Protein AF-A0A1S9DA01-F1 (afdb_monomer_lite)

Foldseek 3Di:
DVVVVVVVPDPPVCVCPVVVDDDPVSVVVVVVVVVVVVVVVVVVVVVPDDPDDDLVVVCVVDPDNVVSVVVVVVSVVDDDDDDDCPVVVVVVVVVVVVVVVVVVVVVVVVVVVVVVVVVVVVCVVPDDDPVPDDPVNVCVVPVVVVVVVVVCVVVVNPDDPPPCVVPVPPDDPPPPPVPPPPDDDPDDPDDPLLPDDLVVLLQVCLVVVDPVQLVVDVSSVVSCPDLVNLLLLQCLQFKDDAPVCVPPQDDCVNHNPPRDSVVDDLVRSLVSVQSSLQDPPNFLVSLLVSLVVQLLSVCVRVCVQKDFDPVVVVCSVVVVVVLVDCPPFDLCQPQHGDPAPDWTWIAGNPPRFIWIWGHGNLFSWIDIGHPPDPPDCHPITTPRARDLLRAHARHVVLQDDPDDPRSLSVCSNCFSGHADAADPVLVSLVVSLLVCLVVVPVVSNVSQQSGWGDYNPDSTTDRRQDAPVSLVSNLVPQPAQPRVSLVCCVVPPVVSDDPVPVVSVVSSCVSPVVVPVPDDDDDDDDDDDDDDDDDDDDDDDDDDDDDDDDDDDDDDDDDDDDDDDDDDDDDPDPPVPPVVPPPPPPDD

Radius of gyration: 36.21 Å; chains: 1; bounding box: 110×92×103 Å

Structure (mmCIF, N/CA/C/O backbone):
data_AF-A0A1S9DA01-F1
#
_entry.id   AF-A0A1S9DA01-F1
#
loop_
_atom_site.group_PDB
_atom_site.id
_atom_site.type_symbol
_atom_site.label_atom_id
_atom_site.label_alt_id
_atom_site.label_comp_id
_atom_site.label_asym_id
_atom_site.label_entity_id
_atom_site.label_seq_id
_atom_site.pdbx_PDB_ins_code
_atom_site.Cartn_x
_atom_site.Cartn_y
_atom_site.Cartn_z
_atom_site.occupancy
_atom_site.B_iso_or_equiv
_atom_site.auth_seq_id
_atom_site.auth_comp_id
_atom_site.auth_asym_id
_atom_site.auth_atom_id
_atom_site.pdbx_PDB_model_num
ATOM 1 N N . MET A 1 1 ? 47.750 6.133 22.578 1.00 32.69 1 MET A N 1
ATOM 2 C CA . MET A 1 1 ? 47.913 4.694 22.906 1.00 32.69 1 MET A CA 1
ATOM 3 C C . MET A 1 1 ? 46.717 4.125 23.681 1.00 32.69 1 MET A C 1
ATOM 5 O O . MET A 1 1 ? 46.278 3.046 23.318 1.00 32.69 1 MET A O 1
ATOM 9 N N . ALA A 1 2 ? 46.125 4.843 24.650 1.00 27.11 2 ALA A N 1
ATOM 10 C CA . ALA A 1 2 ? 44.978 4.356 25.440 1.00 27.11 2 ALA A CA 1
ATOM 11 C C . ALA A 1 2 ? 43.650 4.166 24.659 1.00 27.11 2 ALA A C 1
ATOM 13 O O . ALA A 1 2 ? 42.929 3.212 24.912 1.00 27.11 2 ALA A O 1
ATOM 14 N N . ALA A 1 3 ? 43.342 4.992 23.650 1.00 41.78 3 ALA A N 1
ATOM 15 C CA . ALA A 1 3 ? 42.126 4.812 22.835 1.00 41.78 3 ALA A CA 1
ATOM 16 C C . ALA A 1 3 ? 42.209 3.626 21.844 1.00 41.78 3 ALA A C 1
ATOM 18 O O . ALA A 1 3 ? 41.193 3.046 21.471 1.00 41.78 3 ALA A O 1
ATOM 19 N N . ARG A 1 4 ? 43.424 3.214 21.441 1.00 43.28 4 ARG A N 1
ATOM 20 C CA . ARG A 1 4 ? 43.628 2.053 20.549 1.00 43.28 4 ARG A CA 1
ATOM 21 C C . ARG A 1 4 ? 43.379 0.716 21.260 1.00 43.28 4 ARG A C 1
ATOM 23 O O . ARG A 1 4 ? 43.051 -0.260 20.593 1.00 43.28 4 ARG A O 1
ATOM 30 N N . SER A 1 5 ? 43.508 0.655 22.587 1.00 40.78 5 SER A N 1
ATOM 31 C CA . SER A 1 5 ? 43.351 -0.586 23.358 1.00 40.78 5 SER A CA 1
ATOM 32 C C . SER A 1 5 ? 41.900 -0.903 23.743 1.00 40.78 5 SER A C 1
ATOM 34 O O . SER A 1 5 ? 41.588 -2.072 23.954 1.00 40.78 5 SER A O 1
ATOM 36 N N . ALA A 1 6 ? 40.997 0.085 23.779 1.00 46.72 6 ALA A N 1
ATOM 37 C CA . ALA A 1 6 ? 39.574 -0.139 24.065 1.00 46.72 6 ALA A CA 1
ATOM 38 C C . ALA A 1 6 ? 38.842 -0.837 22.901 1.00 46.72 6 ALA A C 1
ATOM 40 O O . ALA A 1 6 ? 38.097 -1.788 23.120 1.00 46.72 6 ALA A O 1
ATOM 41 N N . ALA A 1 7 ? 39.134 -0.453 21.652 1.00 50.28 7 ALA A N 1
ATOM 42 C CA . ALA A 1 7 ? 38.560 -1.089 20.461 1.00 50.28 7 ALA A CA 1
ATOM 43 C C . ALA A 1 7 ? 39.002 -2.558 20.274 1.00 50.28 7 ALA A C 1
ATOM 45 O O . ALA A 1 7 ? 38.276 -3.348 19.679 1.00 50.28 7 ALA A O 1
ATOM 46 N N . LEU A 1 8 ? 40.169 -2.940 20.812 1.00 54.69 8 LEU A N 1
ATOM 47 C CA . LEU A 1 8 ? 40.660 -4.326 20.828 1.00 54.69 8 LEU A CA 1
ATOM 48 C C . LEU A 1 8 ? 40.019 -5.192 21.930 1.00 54.69 8 LEU A C 1
ATOM 50 O O . LEU A 1 8 ? 40.196 -6.406 21.914 1.00 54.69 8 LEU A O 1
ATOM 54 N N . LYS A 1 9 ? 39.282 -4.591 22.875 1.00 57.34 9 LYS A N 1
ATOM 55 C CA . LYS A 1 9 ? 38.649 -5.282 24.013 1.00 57.34 9 LYS A CA 1
ATOM 56 C C . LYS A 1 9 ? 37.153 -5.564 23.838 1.00 57.34 9 LYS A C 1
ATOM 58 O O . LYS A 1 9 ? 36.577 -6.233 24.692 1.00 57.34 9 LYS A O 1
ATOM 63 N N . ILE A 1 10 ? 36.511 -5.071 22.776 1.00 67.06 10 ILE A N 1
ATOM 64 C CA . ILE A 1 10 ? 35.077 -5.302 22.552 1.00 67.06 10 ILE A CA 1
ATOM 65 C C . ILE A 1 10 ? 34.872 -6.697 21.954 1.00 67.06 10 ILE A C 1
ATOM 67 O O . ILE A 1 10 ? 35.176 -6.947 20.787 1.00 67.06 10 ILE A O 1
ATOM 71 N N . ASP A 1 11 ? 34.323 -7.604 22.761 1.00 71.38 11 ASP A N 1
ATOM 72 C CA . ASP A 1 11 ? 33.883 -8.926 22.321 1.00 71.38 11 ASP A CA 1
ATOM 73 C C . ASP A 1 11 ? 32.504 -8.819 21.647 1.00 71.38 11 ASP A C 1
ATOM 75 O O . ASP A 1 11 ? 31.449 -8.889 22.280 1.00 71.38 11 ASP A O 1
ATOM 79 N N . TRP A 1 12 ? 32.522 -8.621 20.328 1.00 72.56 12 TRP A N 1
ATOM 80 C CA . TRP A 1 12 ? 31.323 -8.477 19.497 1.00 72.56 12 TRP A CA 1
ATOM 81 C C . TRP A 1 12 ? 30.380 -9.687 19.552 1.00 72.56 12 TRP A C 1
ATOM 83 O O . TRP A 1 12 ? 29.177 -9.540 19.318 1.00 72.56 12 TRP A O 1
ATOM 93 N N . VAL A 1 13 ? 30.905 -10.878 19.859 1.00 73.12 13 VAL A N 1
ATOM 94 C CA . VAL A 1 13 ? 30.104 -12.103 19.975 1.00 73.12 13 VAL A CA 1
ATOM 95 C C . VAL A 1 13 ? 29.307 -12.074 21.275 1.00 73.12 13 VAL A C 1
ATOM 97 O O . VAL A 1 13 ? 28.103 -12.341 21.263 1.00 73.12 13 VAL A O 1
ATOM 100 N N . LYS A 1 14 ? 29.935 -11.655 22.381 1.00 71.06 14 LYS A N 1
ATOM 101 C CA . LYS A 1 14 ? 29.235 -11.450 23.657 1.00 71.06 14 LYS A CA 1
ATOM 102 C C . LYS A 1 14 ? 28.181 -10.357 23.567 1.00 71.06 14 LYS A C 1
ATOM 104 O O . LYS A 1 14 ? 27.063 -10.600 23.987 1.00 71.06 14 LYS A O 1
ATOM 109 N N . VAL A 1 15 ? 28.486 -9.211 22.955 1.00 72.88 15 VAL A N 1
ATOM 110 C CA . VAL A 1 15 ? 27.523 -8.098 22.802 1.00 72.88 15 VAL A CA 1
ATOM 111 C C . VAL A 1 15 ? 26.265 -8.531 22.039 1.00 72.88 15 VAL A C 1
ATOM 113 O O . VAL A 1 15 ? 25.155 -8.168 22.411 1.00 72.88 15 VAL A O 1
ATOM 116 N N . THR A 1 16 ? 26.419 -9.335 20.986 1.00 69.69 16 THR A N 1
ATOM 117 C CA . THR A 1 16 ? 25.277 -9.772 20.166 1.00 69.69 16 THR A CA 1
ATOM 118 C C . THR A 1 16 ? 24.432 -10.838 20.873 1.00 69.69 16 THR A C 1
ATOM 120 O O . THR A 1 16 ? 23.208 -10.827 20.762 1.00 69.69 16 THR A O 1
ATOM 123 N N . SER A 1 17 ? 25.074 -11.750 21.609 1.00 73.38 17 SER A N 1
ATOM 124 C CA . SER A 1 17 ? 24.401 -12.869 22.284 1.00 73.38 17 SER A CA 1
ATOM 125 C C . SER A 1 17 ? 23.783 -12.495 23.635 1.00 73.38 17 SER A C 1
ATOM 127 O O . SER A 1 17 ? 22.695 -12.976 23.940 1.00 73.38 17 SER A O 1
ATOM 129 N N . SER A 1 18 ? 24.419 -11.624 24.426 1.00 70.31 18 SER A N 1
ATOM 130 C CA . SER A 1 18 ? 23.947 -11.263 25.772 1.00 70.31 18 SER A CA 1
ATOM 131 C C . SER A 1 18 ? 22.770 -10.289 25.770 1.00 70.31 18 SER A C 1
ATOM 133 O O . SER A 1 18 ? 21.923 -10.353 26.654 1.00 70.31 18 SER A O 1
ATOM 135 N N . LEU A 1 19 ? 22.697 -9.399 24.776 1.00 70.75 19 LEU A N 1
ATOM 136 C CA . LEU A 1 19 ? 21.671 -8.353 24.693 1.00 70.75 19 LEU A CA 1
ATOM 137 C C . LEU A 1 19 ? 20.425 -8.782 23.904 1.00 70.75 19 LEU A C 1
ATOM 139 O O . LEU A 1 19 ? 19.505 -7.984 23.746 1.00 70.75 19 LEU A O 1
ATOM 143 N N . GLY A 1 20 ? 20.390 -10.013 23.374 1.00 70.25 20 GLY A N 1
ATOM 144 C CA . GLY A 1 20 ? 19.226 -10.543 22.654 1.00 70.25 20 GLY A CA 1
ATOM 145 C C . GLY A 1 20 ? 18.774 -9.669 21.477 1.00 70.25 20 GLY A C 1
ATOM 146 O O . GLY A 1 20 ? 17.586 -9.636 21.158 1.00 70.25 20 GLY A O 1
ATOM 147 N N . LEU A 1 21 ? 19.703 -8.934 20.854 1.00 72.75 21 LEU A N 1
ATOM 148 C CA . LEU A 1 21 ? 19.403 -7.942 19.822 1.00 72.75 21 LEU A CA 1
ATOM 149 C C . LEU A 1 21 ? 18.814 -8.639 18.589 1.00 72.75 21 LEU A C 1
ATOM 151 O O . LEU A 1 21 ? 19.452 -9.502 17.987 1.00 72.75 21 LEU A O 1
ATOM 155 N N . ARG A 1 22 ? 17.596 -8.259 18.191 1.00 74.12 22 ARG A N 1
ATOM 156 C CA . ARG A 1 22 ? 16.896 -8.812 17.019 1.00 74.12 22 ARG A CA 1
ATOM 157 C C . ARG A 1 22 ? 16.514 -7.706 16.039 1.00 74.12 22 ARG A C 1
ATOM 159 O O . ARG A 1 22 ? 16.331 -6.552 16.418 1.00 74.12 22 ARG A O 1
ATOM 166 N N . GLY A 1 23 ? 16.386 -8.069 14.765 1.00 79.12 23 GLY A N 1
ATOM 167 C CA . GLY A 1 23 ? 15.915 -7.163 13.717 1.00 79.12 23 GLY A CA 1
ATOM 168 C C . GLY A 1 23 ? 16.899 -6.035 13.388 1.00 79.12 23 GLY A C 1
ATOM 169 O O . GLY A 1 23 ? 18.094 -6.267 13.201 1.00 79.12 23 GLY A O 1
ATOM 170 N N . GLN A 1 24 ? 16.388 -4.806 13.288 1.00 75.75 24 GLN A N 1
ATOM 171 C CA . GLN A 1 24 ? 17.125 -3.651 12.757 1.00 75.75 24 GLN A CA 1
ATOM 172 C C . GLN A 1 24 ? 18.335 -3.238 13.610 1.00 75.75 24 GLN A C 1
ATOM 174 O O . GLN A 1 24 ? 19.353 -2.826 13.058 1.00 75.75 24 GLN A O 1
ATOM 179 N N . THR A 1 25 ? 18.275 -3.403 14.933 1.00 76.75 25 THR A N 1
ATOM 180 C CA . THR A 1 25 ? 19.378 -3.042 15.844 1.00 76.75 25 THR A CA 1
ATOM 181 C C . THR A 1 25 ? 20.582 -3.977 15.697 1.00 76.75 25 THR A C 1
ATOM 183 O O . THR A 1 25 ? 21.729 -3.549 15.803 1.00 76.75 25 THR A O 1
ATOM 186 N N . ALA A 1 26 ? 20.344 -5.257 15.392 1.00 78.62 26 ALA A N 1
ATOM 187 C CA . ALA A 1 26 ? 21.419 -6.200 15.091 1.00 78.62 26 ALA A CA 1
ATOM 188 C C . ALA A 1 26 ? 22.073 -5.878 13.736 1.00 78.62 26 ALA A C 1
ATOM 190 O O . ALA A 1 26 ? 23.299 -5.887 13.621 1.00 78.62 26 ALA A O 1
ATOM 191 N N . ALA A 1 27 ? 21.267 -5.524 12.730 1.00 82.62 27 ALA A N 1
ATOM 192 C CA . ALA A 1 27 ? 21.761 -5.116 11.417 1.00 82.62 27 ALA A CA 1
ATOM 193 C C . ALA A 1 27 ? 22.580 -3.813 11.476 1.00 82.62 27 ALA A C 1
ATOM 195 O O . ALA A 1 27 ? 23.646 -3.727 10.863 1.00 82.62 27 ALA A O 1
ATOM 196 N N . SER A 1 28 ? 22.140 -2.812 12.247 1.00 81.75 28 SER A N 1
ATOM 197 C CA . SER A 1 28 ? 22.879 -1.553 12.404 1.00 81.75 28 SER A CA 1
ATOM 198 C C . SER A 1 28 ? 24.217 -1.754 13.126 1.00 81.75 28 SER A C 1
ATOM 200 O O . SER A 1 28 ? 25.226 -1.173 12.718 1.00 81.75 28 SER A O 1
ATOM 202 N N . LEU A 1 29 ? 24.262 -2.639 14.128 1.00 82.88 29 LEU A N 1
ATOM 203 C CA . LEU A 1 29 ? 25.487 -3.016 14.835 1.00 82.88 29 LEU A CA 1
ATOM 204 C C . LEU A 1 29 ? 26.462 -3.788 13.932 1.00 82.88 29 LEU A C 1
ATOM 206 O O . LEU A 1 29 ? 27.659 -3.497 13.924 1.00 82.88 29 LEU A O 1
ATOM 210 N N . GLN A 1 30 ? 25.965 -4.711 13.105 1.00 83.75 30 GLN A N 1
ATOM 211 C CA . GLN A 1 30 ? 26.781 -5.405 12.102 1.00 83.75 30 GLN A CA 1
ATOM 212 C C . GLN A 1 30 ? 27.338 -4.441 11.043 1.00 83.75 30 GLN A C 1
ATOM 214 O O . GLN A 1 30 ? 28.519 -4.514 10.702 1.00 83.75 30 GLN A O 1
ATOM 219 N N . ALA A 1 31 ? 26.528 -3.492 10.566 1.00 86.56 31 ALA A N 1
ATOM 220 C CA . ALA A 1 31 ? 26.967 -2.461 9.628 1.00 86.56 31 ALA A CA 1
ATOM 221 C C . ALA A 1 31 ? 28.003 -1.508 10.250 1.00 86.56 31 ALA A C 1
ATOM 223 O O . ALA A 1 31 ? 28.926 -1.057 9.571 1.00 86.56 31 ALA A O 1
ATOM 224 N N . PHE A 1 32 ? 27.877 -1.191 11.542 1.00 84.56 32 PHE A N 1
ATOM 225 C CA . PHE A 1 32 ? 28.887 -0.432 12.279 1.00 84.56 32 PHE A CA 1
ATOM 226 C C . PHE A 1 32 ? 30.204 -1.209 12.394 1.00 84.56 32 PHE A C 1
ATOM 228 O O . PHE A 1 32 ? 31.259 -0.664 12.067 1.00 84.56 32 PHE A O 1
ATOM 235 N N . LYS A 1 33 ? 30.140 -2.494 12.767 1.00 85.25 33 LYS A N 1
ATOM 236 C CA . LYS A 1 33 ? 31.311 -3.377 12.831 1.00 85.25 33 LYS A CA 1
ATOM 237 C C . LYS A 1 33 ? 32.036 -3.446 11.486 1.00 85.25 33 LYS A C 1
ATOM 239 O O . LYS A 1 33 ? 33.234 -3.189 11.439 1.00 85.25 33 LYS A O 1
ATOM 244 N N . LYS A 1 34 ? 31.306 -3.703 10.394 1.00 88.94 34 LYS A N 1
ATOM 245 C CA . LYS A 1 34 ? 31.874 -3.758 9.037 1.00 88.94 34 LYS A CA 1
ATOM 246 C C . LYS A 1 34 ? 32.608 -2.463 8.678 1.00 88.94 34 LYS A C 1
ATOM 248 O O . LYS A 1 34 ? 33.754 -2.514 8.249 1.00 88.94 34 LYS A O 1
ATOM 253 N N . ARG A 1 35 ? 31.990 -1.300 8.921 1.00 87.31 35 ARG A N 1
ATOM 254 C CA . ARG A 1 35 ? 32.617 0.007 8.650 1.00 87.31 35 ARG A CA 1
ATOM 255 C C . ARG A 1 35 ? 33.906 0.222 9.446 1.00 87.31 35 ARG A C 1
ATOM 257 O O . ARG A 1 35 ? 34.866 0.756 8.898 1.00 87.31 35 ARG A O 1
ATOM 264 N N . ASN A 1 36 ? 33.937 -0.193 10.711 1.00 85.19 36 ASN A N 1
ATOM 265 C CA . ASN A 1 36 ? 35.138 -0.105 11.541 1.00 85.19 36 ASN A CA 1
ATOM 266 C C . ASN A 1 36 ? 36.249 -1.037 11.028 1.00 85.19 36 ASN A C 1
ATOM 268 O O . ASN A 1 36 ? 37.383 -0.598 10.838 1.00 85.19 36 ASN A O 1
ATOM 272 N N . ASP A 1 37 ? 35.916 -2.296 10.737 1.00 85.31 37 ASP A N 1
ATOM 273 C CA . ASP A 1 37 ? 36.872 -3.283 10.226 1.00 85.31 37 ASP A CA 1
ATOM 274 C C . ASP A 1 37 ? 37.455 -2.854 8.868 1.00 85.31 37 ASP A C 1
ATOM 276 O O . ASP A 1 37 ? 38.669 -2.926 8.669 1.00 85.31 37 ASP A O 1
ATOM 280 N N . ASP A 1 38 ? 36.628 -2.330 7.961 1.00 87.69 38 ASP A N 1
ATOM 281 C CA . ASP A 1 38 ? 37.064 -1.832 6.652 1.00 87.69 38 ASP A CA 1
ATOM 282 C C . ASP A 1 38 ? 37.961 -0.590 6.780 1.00 87.69 38 ASP A C 1
ATOM 284 O O . ASP A 1 38 ? 39.008 -0.511 6.131 1.00 87.69 38 ASP A O 1
ATOM 288 N N . ALA A 1 39 ? 37.606 0.366 7.647 1.00 85.38 39 ALA A N 1
ATOM 289 C CA . ALA A 1 39 ? 38.446 1.533 7.919 1.00 85.38 39 ALA A CA 1
ATOM 290 C C . ALA A 1 39 ? 39.796 1.119 8.521 1.00 85.38 39 ALA A C 1
ATOM 292 O O . ALA A 1 39 ? 40.845 1.601 8.096 1.00 85.38 39 ALA A O 1
ATOM 293 N N . ARG A 1 40 ? 39.788 0.173 9.465 1.00 83.88 40 ARG A N 1
ATOM 294 C CA . ARG A 1 40 ? 41.002 -0.349 10.095 1.00 83.88 40 ARG A CA 1
ATOM 295 C C . ARG A 1 40 ? 41.905 -1.066 9.093 1.00 83.88 40 ARG A C 1
ATOM 297 O O . ARG A 1 40 ? 43.110 -0.828 9.110 1.00 83.88 40 ARG A O 1
ATOM 304 N N . ARG A 1 41 ? 41.340 -1.895 8.210 1.00 87.44 41 ARG A N 1
ATOM 305 C CA . ARG A 1 41 ? 42.087 -2.562 7.130 1.00 87.44 41 ARG A CA 1
ATOM 306 C C . ARG A 1 41 ? 42.732 -1.550 6.191 1.00 87.44 41 ARG A C 1
ATOM 308 O O . ARG A 1 41 ? 43.917 -1.667 5.908 1.00 87.44 41 ARG A O 1
ATOM 315 N N . LYS A 1 42 ? 41.988 -0.524 5.764 1.00 87.12 42 LYS A N 1
ATOM 316 C CA . LYS A 1 42 ? 42.526 0.551 4.915 1.00 87.12 42 LYS A CA 1
ATOM 317 C C . LYS A 1 42 ? 43.669 1.300 5.597 1.00 87.12 42 LYS A C 1
ATOM 319 O O . LYS A 1 42 ? 44.706 1.503 4.981 1.00 87.12 42 LYS A O 1
ATOM 324 N N . VAL A 1 43 ? 43.513 1.665 6.872 1.00 86.06 43 VAL A N 1
ATOM 325 C CA . VAL A 1 43 ? 44.574 2.331 7.647 1.00 86.06 43 VAL A CA 1
ATOM 326 C C . VAL A 1 43 ? 45.815 1.449 7.756 1.00 86.06 43 VAL A C 1
ATOM 328 O O . VAL A 1 43 ? 46.921 1.951 7.590 1.00 86.06 43 VAL A O 1
ATOM 331 N N . GLN A 1 44 ? 45.641 0.149 8.002 1.00 85.06 44 GLN A N 1
ATOM 332 C CA . GLN A 1 44 ? 46.753 -0.792 8.077 1.00 85.06 44 GLN A CA 1
ATOM 333 C C . GLN A 1 44 ? 47.497 -0.886 6.736 1.00 85.06 44 GLN A C 1
ATOM 335 O O . GLN A 1 44 ? 48.702 -0.647 6.704 1.00 85.06 44 GLN A O 1
ATOM 340 N N . LEU A 1 45 ? 46.776 -1.112 5.634 1.00 88.12 45 LEU A N 1
ATOM 341 C CA . LEU A 1 45 ? 47.351 -1.177 4.287 1.00 88.12 45 LEU A CA 1
ATOM 342 C C . LEU A 1 45 ? 48.103 0.109 3.910 1.00 88.12 45 LEU A C 1
ATOM 344 O O . LEU A 1 45 ? 49.208 0.046 3.385 1.00 88.12 45 LEU A O 1
ATOM 348 N N . LEU A 1 46 ? 47.537 1.282 4.210 1.00 85.44 46 LEU A N 1
ATOM 349 C CA . LEU A 1 46 ? 48.176 2.576 3.933 1.00 85.44 46 LEU A CA 1
ATOM 350 C C . LEU A 1 46 ? 49.380 2.853 4.846 1.00 85.44 46 LEU A C 1
ATOM 352 O O . LEU A 1 46 ? 50.295 3.572 4.451 1.00 85.44 46 LEU A O 1
ATOM 356 N N . SER A 1 47 ? 49.389 2.298 6.061 1.00 80.69 47 SER A N 1
ATOM 357 C CA . SER A 1 47 ? 50.520 2.423 6.989 1.00 80.69 47 SER A CA 1
ATOM 358 C C . SER A 1 47 ? 51.690 1.497 6.657 1.00 80.69 47 SER A C 1
ATOM 360 O O . SER A 1 47 ? 52.819 1.797 7.030 1.00 80.69 47 SER A O 1
ATOM 362 N N . GLU A 1 48 ? 51.427 0.389 5.961 1.00 83.88 48 GLU A N 1
ATOM 363 C CA . GLU A 1 48 ? 52.443 -0.568 5.506 1.00 83.88 48 GLU A CA 1
ATOM 364 C C . GLU A 1 48 ? 53.157 -0.097 4.226 1.00 83.88 48 GLU A C 1
ATOM 366 O O . GLU A 1 48 ? 54.252 -0.570 3.921 1.00 83.88 48 GLU A O 1
ATOM 371 N N . GLN A 1 49 ? 52.579 0.857 3.485 1.00 83.00 49 GLN A N 1
ATOM 372 C CA . GLN A 1 49 ? 53.231 1.445 2.315 1.00 83.00 49 GLN A CA 1
ATOM 373 C C . GLN A 1 49 ? 54.472 2.257 2.729 1.00 83.00 49 GLN A C 1
ATOM 375 O O . GLN A 1 49 ? 54.402 3.057 3.666 1.00 83.00 49 GLN A O 1
ATOM 380 N N . PRO A 1 50 ? 55.616 2.100 2.038 1.00 75.75 50 PRO A N 1
ATOM 381 C CA . PRO A 1 50 ? 56.829 2.841 2.357 1.00 75.75 50 PRO A CA 1
ATOM 382 C C . PRO A 1 50 ? 56.645 4.329 2.034 1.00 75.75 50 PRO A C 1
ATOM 384 O O . PRO A 1 50 ? 56.494 4.717 0.881 1.00 75.75 50 PRO A O 1
ATOM 387 N N . GLN A 1 51 ? 56.677 5.174 3.064 1.00 72.25 51 GLN A N 1
ATOM 388 C CA . GLN A 1 51 ? 56.503 6.632 2.943 1.00 72.25 51 GLN A CA 1
ATOM 389 C C . GLN A 1 51 ? 57.835 7.390 2.801 1.00 72.25 51 GLN A C 1
ATOM 391 O O . GLN A 1 51 ? 57.858 8.618 2.739 1.00 72.25 51 GLN A O 1
ATOM 396 N N . THR A 1 52 ? 58.963 6.677 2.781 1.00 75.38 52 THR A N 1
ATOM 397 C CA . THR A 1 52 ? 60.309 7.259 2.742 1.00 75.38 52 THR A CA 1
ATOM 398 C C . THR A 1 52 ? 60.878 7.221 1.327 1.00 75.38 52 THR A C 1
ATOM 400 O O . THR A 1 52 ? 61.031 6.144 0.753 1.00 75.38 52 THR A O 1
ATOM 403 N N . ILE A 1 53 ? 61.235 8.386 0.785 1.00 79.38 53 ILE A N 1
ATOM 404 C CA . ILE A 1 53 ? 61.889 8.524 -0.523 1.00 79.38 53 ILE A CA 1
ATOM 405 C C . ILE A 1 53 ? 63.406 8.639 -0.310 1.00 79.38 53 ILE A C 1
ATOM 407 O O . ILE A 1 53 ? 63.861 9.483 0.461 1.00 79.38 53 ILE A O 1
ATOM 411 N N . ASP A 1 54 ? 64.200 7.811 -0.998 1.00 81.75 54 ASP A N 1
ATOM 412 C CA . ASP A 1 54 ? 65.668 7.896 -0.964 1.00 81.75 54 ASP A CA 1
ATOM 413 C C . ASP A 1 54 ? 66.193 8.937 -1.968 1.00 81.75 54 ASP A C 1
ATOM 415 O O . ASP A 1 54 ? 66.546 8.635 -3.112 1.00 81.75 54 ASP A O 1
ATOM 419 N N . PHE A 1 55 ? 66.269 10.192 -1.525 1.00 81.31 55 PHE A N 1
ATOM 420 C CA . PHE A 1 55 ? 66.792 11.301 -2.326 1.00 81.31 55 PHE A CA 1
ATOM 421 C C . PHE A 1 55 ? 68.299 11.184 -2.636 1.00 81.31 55 PHE A C 1
ATOM 423 O O . PHE A 1 55 ? 68.780 11.835 -3.564 1.00 81.31 55 PHE A O 1
ATOM 430 N N . ALA A 1 56 ? 69.070 10.360 -1.914 1.00 82.62 56 ALA A N 1
ATOM 431 C CA . ALA A 1 56 ? 70.499 10.171 -2.186 1.00 82.62 56 ALA A CA 1
ATOM 432 C C . ALA A 1 56 ? 70.734 9.295 -3.425 1.00 82.62 56 ALA A C 1
ATOM 434 O O . ALA A 1 56 ? 71.695 9.512 -4.170 1.00 82.62 56 ALA A O 1
ATOM 435 N N . HIS A 1 57 ? 69.839 8.339 -3.678 1.00 84.25 57 HIS A N 1
ATOM 436 C CA . HIS A 1 57 ? 69.832 7.562 -4.912 1.00 84.25 57 HIS A CA 1
ATOM 437 C C . HIS A 1 57 ? 69.483 8.438 -6.128 1.00 84.25 57 HIS A C 1
ATOM 439 O O . HIS A 1 57 ? 70.221 8.446 -7.115 1.00 84.25 57 HIS A O 1
ATOM 445 N N . TYR A 1 58 ? 68.422 9.247 -6.039 1.00 79.25 58 TYR A N 1
ATOM 446 C CA . TYR A 1 58 ? 67.962 10.082 -7.157 1.00 79.25 58 TYR A CA 1
ATOM 447 C C . TYR A 1 58 ? 68.953 11.177 -7.564 1.00 79.25 58 TYR A C 1
ATOM 449 O O . TYR A 1 58 ? 69.104 11.438 -8.759 1.00 79.25 58 TYR A O 1
ATOM 457 N N . ARG A 1 59 ? 69.713 11.739 -6.613 1.00 83.31 59 ARG A N 1
ATOM 458 C CA . ARG A 1 59 ? 70.831 12.646 -6.929 1.00 83.31 59 ARG A CA 1
ATOM 459 C C . ARG A 1 59 ? 71.909 11.983 -7.789 1.00 83.31 59 ARG A C 1
ATOM 461 O O . ARG A 1 59 ? 72.489 12.628 -8.648 1.00 83.31 59 ARG A O 1
ATOM 468 N N . LYS A 1 60 ? 72.187 10.689 -7.619 1.00 84.31 60 LYS A N 1
ATOM 469 C CA . LYS A 1 60 ? 73.227 10.003 -8.414 1.00 84.31 60 LYS A CA 1
ATOM 470 C C . LYS A 1 60 ? 72.789 9.699 -9.848 1.00 84.31 60 LYS A C 1
ATOM 472 O O . LYS A 1 60 ? 73.638 9.597 -10.728 1.00 84.31 60 LYS A O 1
ATOM 477 N N . VAL A 1 61 ? 71.488 9.530 -10.077 1.00 85.69 61 VAL A N 1
ATOM 478 C CA . VAL A 1 61 ? 70.926 9.102 -11.369 1.00 85.69 61 VAL A CA 1
ATOM 479 C C . VAL A 1 61 ? 70.540 10.294 -12.250 1.00 85.69 61 VAL A C 1
ATOM 481 O O . VAL A 1 61 ? 70.695 10.243 -13.471 1.00 85.69 61 VAL A O 1
ATOM 484 N N . LEU A 1 62 ? 70.043 11.381 -11.655 1.00 79.12 62 LEU A N 1
ATOM 485 C CA . LEU A 1 62 ? 69.544 12.538 -12.394 1.00 79.12 62 LEU A CA 1
ATOM 486 C C . LEU A 1 62 ? 70.661 13.541 -12.702 1.00 79.12 62 LEU A C 1
ATOM 488 O O . LEU A 1 62 ? 71.463 13.896 -11.847 1.00 79.12 62 LEU A O 1
ATOM 492 N N . LYS A 1 63 ? 70.688 14.050 -13.940 1.00 77.50 63 LYS A N 1
ATOM 493 C CA . LYS A 1 63 ? 71.688 15.040 -14.380 1.00 77.50 63 LYS A CA 1
ATOM 494 C C . LYS A 1 63 ? 71.454 16.439 -13.792 1.00 77.50 63 LYS A C 1
ATOM 496 O O . LYS A 1 63 ? 72.400 17.211 -13.690 1.00 77.50 63 LYS A O 1
ATOM 501 N N . ASN A 1 64 ? 70.216 16.761 -13.406 1.00 78.81 64 ASN A N 1
ATOM 502 C CA . ASN A 1 64 ? 69.821 18.079 -12.909 1.00 78.81 64 ASN A CA 1
ATOM 503 C C . ASN A 1 64 ? 69.574 18.034 -11.392 1.00 78.81 64 ASN A C 1
ATOM 505 O O . ASN A 1 64 ? 68.490 17.672 -10.940 1.00 78.81 64 ASN A O 1
ATOM 509 N N . GLN A 1 65 ? 70.596 18.391 -10.610 1.00 78.88 65 GLN A N 1
ATOM 510 C CA . GLN A 1 65 ? 70.575 18.279 -9.141 1.00 78.88 65 GLN A CA 1
ATOM 511 C C . GLN A 1 65 ? 69.632 19.285 -8.470 1.00 78.88 65 GLN A C 1
ATOM 513 O O . GLN A 1 65 ? 68.986 18.953 -7.482 1.00 78.88 65 GLN A O 1
ATOM 518 N N . ALA A 1 66 ? 69.488 20.480 -9.054 1.00 80.31 66 ALA A N 1
ATOM 519 C CA . ALA A 1 66 ? 68.669 21.558 -8.495 1.00 80.31 66 ALA A CA 1
ATOM 520 C C . ALA A 1 66 ? 67.197 21.155 -8.289 1.00 80.31 66 ALA A C 1
ATOM 522 O O . ALA A 1 66 ? 66.573 21.554 -7.311 1.00 80.31 66 ALA A O 1
ATOM 523 N N . ILE A 1 67 ? 66.664 20.309 -9.175 1.00 80.44 67 ILE A N 1
ATOM 524 C CA . ILE A 1 67 ? 65.278 19.827 -9.104 1.00 80.44 67 ILE A CA 1
ATOM 525 C C . ILE A 1 67 ? 65.102 18.842 -7.939 1.00 80.44 67 ILE A C 1
ATOM 527 O O . ILE A 1 67 ? 64.073 18.842 -7.270 1.00 80.44 67 ILE A O 1
ATOM 531 N N . VAL A 1 68 ? 66.112 18.011 -7.665 1.00 81.38 68 VAL A N 1
ATOM 532 C CA . VAL A 1 68 ? 66.056 17.040 -6.562 1.00 81.38 68 VAL A CA 1
ATOM 533 C C . VAL A 1 68 ? 66.071 17.760 -5.212 1.00 81.38 68 VAL A C 1
ATOM 535 O O . VAL A 1 68 ? 65.327 17.380 -4.310 1.00 81.38 68 VAL A O 1
ATOM 538 N N . ASP A 1 69 ? 66.858 18.830 -5.094 1.00 82.44 69 ASP A N 1
ATOM 539 C CA . ASP A 1 69 ? 66.923 19.645 -3.879 1.00 82.44 69 ASP A CA 1
ATOM 540 C C . ASP A 1 69 ? 65.627 20.447 -3.644 1.00 82.44 69 ASP A C 1
ATOM 542 O O . ASP A 1 69 ? 65.169 20.559 -2.505 1.00 82.44 69 ASP A O 1
ATOM 546 N N . GLU A 1 70 ? 64.986 20.949 -4.707 1.00 84.38 70 GLU A N 1
ATOM 547 C CA . GLU A 1 70 ? 63.692 21.639 -4.617 1.00 84.38 70 GLU A CA 1
ATOM 548 C C . GLU A 1 70 ? 62.569 20.696 -4.152 1.00 84.38 70 GLU A C 1
ATOM 550 O O . GLU A 1 70 ? 61.805 21.037 -3.244 1.00 84.38 70 GLU A O 1
ATOM 555 N N . ILE A 1 71 ? 62.513 19.479 -4.701 1.00 84.00 71 ILE A N 1
ATOM 556 C CA . ILE A 1 71 ? 61.520 18.463 -4.320 1.00 84.00 71 ILE A CA 1
ATOM 557 C C . ILE A 1 71 ? 61.758 17.967 -2.888 1.00 84.00 71 ILE A C 1
ATOM 559 O O . ILE A 1 71 ? 60.797 17.799 -2.138 1.00 84.00 71 ILE A O 1
ATOM 563 N N . GLU A 1 72 ? 63.012 17.772 -2.461 1.00 85.56 72 GLU A N 1
ATOM 564 C CA . GLU A 1 72 ? 63.315 17.402 -1.070 1.00 85.56 72 GLU A CA 1
ATOM 565 C C . GLU A 1 72 ? 62.848 18.491 -0.089 1.00 85.56 72 GLU A C 1
ATOM 567 O O . GLU A 1 72 ? 62.311 18.183 0.981 1.00 85.56 72 GLU A O 1
ATOM 572 N N . ASN A 1 73 ? 63.000 19.766 -0.457 1.00 86.06 73 ASN A N 1
ATOM 573 C CA . ASN A 1 73 ? 62.553 20.885 0.366 1.00 86.06 73 ASN A CA 1
ATOM 574 C C . ASN A 1 73 ? 61.017 20.975 0.438 1.00 86.06 73 ASN A C 1
ATOM 576 O O . ASN A 1 73 ? 60.451 21.136 1.523 1.00 86.06 73 ASN A O 1
ATOM 580 N N . GLN A 1 74 ? 60.324 20.793 -0.692 1.00 83.31 74 GLN A N 1
ATOM 581 C CA . GLN A 1 74 ? 58.859 20.736 -0.736 1.00 83.31 74 GLN A CA 1
ATOM 582 C C . GLN A 1 74 ? 58.310 19.538 0.056 1.00 83.31 74 GLN A C 1
ATOM 584 O O . GLN A 1 74 ? 57.357 19.697 0.817 1.00 83.31 74 GLN A O 1
ATOM 589 N N . PHE A 1 75 ? 58.951 18.367 -0.033 1.00 83.81 75 PHE A N 1
ATOM 590 C CA . PHE A 1 75 ? 58.558 17.162 0.704 1.00 83.81 75 PHE A CA 1
ATOM 591 C C . PHE A 1 75 ? 58.708 17.324 2.225 1.00 83.81 75 PHE A C 1
ATOM 593 O O . PHE A 1 75 ? 57.819 16.930 2.973 1.00 83.81 75 PHE A O 1
ATOM 600 N N . LYS A 1 76 ? 59.793 17.955 2.700 1.00 82.50 76 LYS A N 1
ATOM 601 C CA . LYS A 1 76 ? 59.987 18.252 4.136 1.00 82.50 76 LYS A CA 1
ATOM 602 C C . LYS A 1 76 ? 59.037 19.329 4.662 1.00 82.50 76 LYS A C 1
ATOM 604 O O . LYS A 1 76 ? 58.689 19.318 5.842 1.00 82.50 76 LYS A O 1
ATOM 609 N N . THR A 1 77 ? 58.644 20.267 3.804 1.00 86.62 77 THR A N 1
ATOM 610 C CA . THR A 1 77 ? 57.740 21.370 4.160 1.00 86.62 77 THR A CA 1
ATOM 611 C C . THR A 1 77 ? 56.272 20.932 4.147 1.00 86.62 77 THR A C 1
ATOM 613 O O . THR A 1 77 ? 55.440 21.518 4.843 1.00 86.62 77 THR A O 1
ATOM 616 N N . PHE A 1 78 ? 55.941 19.880 3.396 1.00 81.88 78 PHE A N 1
ATOM 617 C CA . PHE A 1 78 ? 54.583 19.369 3.286 1.00 81.88 78 PHE A CA 1
ATOM 618 C C . PHE A 1 78 ? 54.117 18.701 4.587 1.00 81.88 78 PHE A C 1
ATOM 620 O O . PHE A 1 78 ? 54.649 17.682 5.025 1.00 81.88 78 PHE A O 1
ATOM 627 N N . LYS A 1 79 ? 53.069 19.264 5.197 1.00 75.69 79 LYS A N 1
ATOM 628 C CA . LYS A 1 79 ? 52.346 18.657 6.320 1.00 75.69 79 LYS A CA 1
ATOM 629 C C . LYS A 1 79 ? 50.976 18.183 5.830 1.00 75.69 79 LYS A C 1
ATOM 631 O O . LYS A 1 79 ? 50.229 19.009 5.305 1.00 75.69 79 LYS A O 1
ATOM 636 N N . PRO A 1 80 ? 50.612 16.902 6.016 1.00 74.88 80 PRO A N 1
ATOM 637 C CA . PRO A 1 80 ? 49.285 16.418 5.658 1.00 74.88 80 PRO A CA 1
ATOM 638 C C . PRO A 1 80 ? 48.186 17.176 6.410 1.00 74.88 80 PRO A C 1
ATOM 640 O O . PRO A 1 80 ? 48.334 17.473 7.598 1.00 74.88 80 PRO A O 1
ATOM 643 N N . ALA A 1 81 ? 47.068 17.446 5.737 1.00 74.12 81 ALA A N 1
ATOM 644 C CA . ALA A 1 81 ? 45.897 18.035 6.375 1.00 74.12 81 ALA A CA 1
ATOM 645 C C . ALA A 1 81 ? 45.326 17.077 7.437 1.00 74.12 81 ALA A C 1
ATOM 647 O O . ALA A 1 81 ? 44.942 15.945 7.142 1.00 74.12 81 ALA A O 1
ATOM 648 N N . THR A 1 82 ? 45.282 17.531 8.688 1.00 74.44 82 THR A N 1
ATOM 649 C CA . THR A 1 82 ? 44.678 16.796 9.805 1.00 74.44 82 THR A CA 1
ATOM 650 C C . THR A 1 82 ? 43.194 17.135 9.918 1.00 74.44 82 THR A C 1
ATOM 652 O O . THR A 1 82 ? 42.827 18.306 9.878 1.00 74.44 82 THR A O 1
ATOM 655 N N . TYR A 1 83 ? 42.344 16.128 10.114 1.00 76.38 83 TYR A N 1
ATOM 656 C CA . TYR A 1 83 ? 40.923 16.326 10.411 1.00 76.38 83 TYR A CA 1
ATOM 657 C C . TYR A 1 83 ? 40.722 16.604 11.911 1.00 76.38 83 TYR A C 1
ATOM 659 O O . TYR A 1 83 ? 41.194 15.827 12.744 1.00 76.38 83 TYR A O 1
ATOM 667 N N . ASP A 1 84 ? 40.029 17.692 12.266 1.00 77.81 84 ASP A N 1
ATOM 668 C CA . ASP A 1 84 ? 39.700 18.003 13.663 1.00 77.81 84 ASP A CA 1
ATOM 669 C C . ASP A 1 84 ? 38.518 17.144 14.147 1.00 77.81 84 ASP A C 1
ATOM 671 O O . ASP A 1 84 ? 37.401 17.243 13.638 1.00 77.81 84 ASP A O 1
ATOM 675 N N . VAL A 1 85 ? 38.788 16.288 15.138 1.00 82.75 85 VAL A N 1
ATOM 676 C CA . VAL A 1 85 ? 37.815 15.363 15.751 1.00 82.75 85 VAL A CA 1
ATOM 677 C C . VAL A 1 85 ? 37.260 15.915 17.077 1.00 82.75 85 VAL A C 1
ATOM 679 O O . VAL A 1 85 ? 36.436 15.277 17.731 1.00 82.75 85 VAL A O 1
ATOM 682 N N . SER A 1 86 ? 37.714 17.090 17.527 1.00 83.62 86 SER A N 1
ATOM 683 C CA . SER A 1 86 ? 37.427 17.612 18.871 1.00 83.62 86 SER A CA 1
ATOM 684 C C . SER A 1 86 ? 35.931 17.836 19.128 1.00 83.62 86 SER A C 1
ATOM 686 O O . SER A 1 86 ? 35.432 17.545 20.217 1.00 83.62 86 SER A O 1
ATOM 688 N N . ARG A 1 87 ? 35.183 18.292 18.116 1.00 83.31 87 ARG A N 1
ATOM 689 C CA . ARG A 1 87 ? 33.729 18.498 18.200 1.00 83.31 87 ARG A CA 1
ATOM 690 C C . ARG A 1 87 ? 32.968 17.176 18.316 1.00 83.31 87 ARG A C 1
ATOM 692 O O . ARG A 1 87 ? 32.000 17.091 19.066 1.00 83.31 87 ARG A O 1
ATOM 699 N N . GLN A 1 88 ? 33.405 16.153 17.587 1.00 83.56 88 GLN A N 1
ATOM 700 C CA . GLN A 1 88 ? 32.801 14.824 17.584 1.00 83.56 88 GLN A CA 1
ATOM 701 C C . GLN A 1 88 ? 33.069 14.106 18.911 1.00 83.56 88 GLN A C 1
ATOM 703 O O . GLN A 1 88 ? 32.158 13.482 19.444 1.00 83.56 88 GLN A O 1
ATOM 708 N N . LEU A 1 89 ? 34.271 14.251 19.483 1.00 85.81 89 LEU A N 1
ATOM 709 C CA . LEU A 1 89 ? 34.601 13.696 20.802 1.00 85.81 89 LEU A CA 1
ATOM 710 C C . LEU A 1 89 ? 33.702 14.273 21.904 1.00 85.81 89 LEU A C 1
ATOM 712 O O . LEU A 1 89 ? 33.114 13.506 22.658 1.00 85.81 89 LEU A O 1
ATOM 716 N N . LYS A 1 90 ? 33.481 15.595 21.921 1.00 87.62 90 LYS A N 1
ATOM 717 C CA . LYS A 1 90 ? 32.551 16.232 22.875 1.00 87.62 90 LYS A CA 1
ATOM 718 C C . LYS A 1 90 ? 31.110 15.729 22.738 1.00 87.62 90 LYS A C 1
ATOM 720 O O . LYS A 1 90 ? 30.406 15.589 23.733 1.00 87.62 90 LYS A O 1
ATOM 725 N N . ALA A 1 91 ? 30.655 15.461 21.513 1.00 84.81 91 ALA A N 1
ATOM 726 C CA . ALA A 1 91 ? 29.322 14.906 21.281 1.00 84.81 91 ALA A CA 1
ATOM 727 C C . ALA A 1 91 ? 29.203 13.450 21.770 1.00 84.81 91 ALA A C 1
ATOM 729 O O . ALA A 1 91 ? 28.163 13.071 22.303 1.00 84.81 91 ALA A O 1
ATOM 730 N N . ILE A 1 92 ? 30.263 12.647 21.618 1.00 82.94 92 ILE A N 1
ATOM 731 C CA . ILE A 1 92 ? 30.316 11.266 22.119 1.00 82.94 92 ILE A CA 1
ATOM 732 C C . ILE A 1 92 ? 30.292 11.247 23.650 1.00 82.94 92 ILE A C 1
ATOM 734 O O . ILE A 1 92 ? 29.523 10.483 24.221 1.00 82.94 92 ILE A O 1
ATOM 738 N N . GLU A 1 93 ? 31.063 12.115 24.306 1.00 87.00 93 GLU A N 1
ATOM 739 C CA . GLU A 1 93 ? 31.082 12.233 25.772 1.00 87.00 93 GLU A CA 1
ATOM 740 C C . GLU A 1 93 ? 29.700 12.610 26.334 1.00 87.00 93 GLU A C 1
ATOM 742 O O . GLU A 1 93 ? 29.236 12.017 27.308 1.00 87.00 93 GLU A O 1
ATOM 747 N N . ALA A 1 94 ? 28.995 13.547 25.687 1.00 88.69 94 ALA A N 1
ATOM 748 C CA . ALA A 1 94 ? 27.630 13.908 26.072 1.00 88.69 94 ALA A CA 1
ATOM 749 C C . ALA A 1 94 ? 26.641 12.740 25.892 1.00 88.69 94 ALA A C 1
ATOM 751 O O . ALA A 1 94 ? 25.773 12.521 26.739 1.00 88.69 94 ALA A O 1
ATOM 752 N N . PHE A 1 95 ? 26.785 11.970 24.809 1.00 86.06 95 PHE A N 1
ATOM 753 C CA . PHE A 1 95 ? 25.958 10.791 24.555 1.00 86.06 95 PHE A CA 1
ATOM 754 C C . PHE A 1 95 ? 26.225 9.669 25.569 1.00 86.06 95 PHE A C 1
ATOM 756 O O . PHE A 1 95 ? 25.284 9.035 26.042 1.00 86.06 95 PHE A O 1
ATOM 763 N N . GLU A 1 96 ? 27.488 9.444 25.940 1.00 84.25 96 GLU A N 1
ATOM 764 C CA . GLU A 1 96 ? 27.881 8.459 26.951 1.00 84.25 96 GLU A CA 1
ATOM 765 C C . GLU A 1 96 ? 27.277 8.793 28.319 1.00 84.25 96 GLU A C 1
ATOM 767 O O . GLU A 1 96 ? 26.663 7.926 28.939 1.00 84.25 96 GLU A O 1
ATOM 772 N N . ALA A 1 97 ? 27.351 10.056 28.751 1.00 89.69 97 ALA A N 1
ATOM 773 C CA . ALA A 1 97 ? 26.758 10.494 30.014 1.00 89.69 97 ALA A CA 1
ATOM 774 C C . ALA A 1 97 ? 25.239 10.238 30.067 1.00 89.69 97 ALA A C 1
ATOM 776 O O . ALA A 1 97 ? 24.729 9.690 31.046 1.00 89.69 97 ALA A O 1
ATOM 777 N N . GLN A 1 98 ? 24.515 10.567 28.991 1.00 88.69 98 GLN A N 1
ATOM 778 C CA . GLN A 1 98 ? 23.070 10.336 28.909 1.00 88.69 98 GLN A CA 1
ATOM 779 C C . GLN A 1 98 ? 22.716 8.839 28.854 1.00 88.69 98 GLN A C 1
ATOM 781 O O . GLN A 1 98 ? 21.721 8.405 29.447 1.00 88.69 98 GLN A O 1
ATOM 786 N N . ALA A 1 99 ? 23.519 8.037 28.151 1.00 80.94 99 ALA A N 1
ATOM 787 C CA . ALA A 1 99 ? 23.323 6.595 28.058 1.00 80.94 99 ALA A CA 1
ATOM 788 C C . ALA A 1 99 ? 23.538 5.902 29.413 1.00 80.94 99 ALA A C 1
ATOM 790 O O . ALA A 1 99 ? 22.738 5.041 29.781 1.00 80.94 99 ALA A O 1
ATOM 791 N N . VAL A 1 100 ? 24.563 6.305 30.175 1.00 90.50 100 VAL A N 1
ATOM 792 C CA . VAL A 1 100 ? 24.823 5.789 31.529 1.00 90.50 100 VAL A CA 1
ATOM 793 C C . VAL A 1 100 ? 23.669 6.134 32.468 1.00 90.50 100 VAL A C 1
ATOM 795 O O . VAL A 1 100 ? 23.137 5.235 33.114 1.00 90.50 100 VAL A O 1
ATOM 798 N N . GLN A 1 101 ? 23.201 7.386 32.465 1.00 91.56 101 GLN A N 1
ATOM 799 C CA . GLN A 1 101 ? 22.050 7.793 33.276 1.00 91.56 101 GLN A CA 1
ATOM 800 C C . GLN A 1 101 ? 20.797 6.956 32.956 1.00 91.56 101 GLN A C 1
ATOM 802 O O . GLN A 1 101 ? 20.148 6.417 33.851 1.00 91.56 101 GLN A O 1
ATOM 807 N N . SER A 1 102 ? 20.483 6.782 31.668 1.00 84.81 102 SER A N 1
ATOM 808 C CA . SER A 1 102 ? 19.318 5.997 31.231 1.00 84.81 102 SER A CA 1
ATOM 809 C C . SER A 1 102 ? 19.432 4.516 31.629 1.00 84.81 102 SER A C 1
ATOM 811 O O . SER A 1 102 ? 18.434 3.871 31.970 1.00 84.81 102 SER A O 1
ATOM 813 N N . ALA A 1 103 ? 20.648 3.963 31.598 1.00 83.38 103 ALA A N 1
ATOM 814 C CA . ALA A 1 103 ? 20.919 2.591 32.014 1.00 83.38 103 ALA A CA 1
ATOM 815 C C . ALA A 1 103 ? 20.755 2.407 33.532 1.00 83.38 103 ALA A C 1
ATOM 817 O O . ALA A 1 103 ? 20.155 1.420 33.960 1.00 83.38 103 ALA A O 1
ATOM 818 N N . GLU A 1 104 ? 21.228 3.358 34.341 1.00 91.56 104 GLU A N 1
ATOM 819 C CA . GLU A 1 104 ? 21.065 3.342 35.801 1.00 91.56 104 GLU A CA 1
ATOM 820 C C . GLU A 1 104 ? 19.589 3.428 36.215 1.00 91.56 104 GLU A C 1
ATOM 822 O O . GLU A 1 104 ? 19.135 2.644 37.051 1.00 91.56 104 GLU A O 1
ATOM 827 N N . GLU A 1 105 ? 18.807 4.299 35.571 1.00 91.81 105 GLU A N 1
ATOM 828 C CA . GLU A 1 105 ? 17.361 4.399 35.803 1.00 91.81 105 GLU A CA 1
ATOM 829 C C . GLU A 1 105 ? 16.626 3.100 35.446 1.00 91.81 105 GLU A C 1
ATOM 831 O O . GLU A 1 105 ? 15.740 2.648 36.177 1.00 91.81 105 GLU A O 1
ATOM 836 N N . THR A 1 106 ? 17.002 2.475 34.328 1.00 88.06 106 THR A N 1
ATOM 837 C CA . THR A 1 106 ? 16.401 1.210 33.887 1.00 88.06 106 THR A CA 1
ATOM 838 C C . THR A 1 106 ? 16.746 0.080 34.849 1.00 88.06 106 THR A C 1
ATOM 840 O O . THR A 1 106 ? 15.861 -0.678 35.241 1.00 88.06 106 THR A O 1
ATOM 843 N N . LYS A 1 107 ? 18.005 -0.001 35.292 1.00 91.75 107 LYS A N 1
ATOM 844 C CA . LYS A 1 107 ? 18.440 -0.972 36.300 1.00 91.75 107 LYS A CA 1
ATOM 845 C C . LYS A 1 107 ? 17.616 -0.839 37.584 1.00 91.75 107 LYS A C 1
ATOM 847 O O . LYS A 1 107 ? 17.105 -1.841 38.075 1.00 91.75 107 LYS A O 1
ATOM 852 N N . GLY A 1 108 ? 17.424 0.385 38.082 1.00 91.50 108 GLY A N 1
ATOM 853 C CA . GLY A 1 108 ? 16.621 0.634 39.282 1.00 91.50 108 GLY A CA 1
ATOM 854 C C . GLY A 1 108 ? 15.159 0.188 39.143 1.00 91.50 108 GLY A C 1
ATOM 855 O O . GLY A 1 108 ? 14.613 -0.421 40.063 1.00 91.50 108 GLY A O 1
ATOM 856 N N . LYS A 1 109 ? 14.531 0.433 37.984 1.00 91.62 109 LYS A N 1
ATOM 857 C CA . LYS A 1 109 ? 13.153 -0.015 37.703 1.00 91.62 109 LYS A CA 1
ATOM 858 C C . LYS A 1 109 ? 13.047 -1.537 37.629 1.00 91.62 109 LYS A C 1
ATOM 860 O O . LYS A 1 109 ? 12.170 -2.110 38.265 1.00 91.62 109 LYS A O 1
ATOM 865 N N . VAL A 1 110 ? 13.965 -2.184 36.913 1.00 92.56 110 VAL A N 1
ATOM 866 C CA . VAL A 1 110 ? 13.982 -3.647 36.764 1.00 92.56 110 VAL A CA 1
ATOM 867 C C . VAL A 1 110 ? 14.194 -4.335 38.113 1.00 92.56 110 VAL A C 1
ATOM 869 O O . VAL A 1 110 ? 13.503 -5.302 38.413 1.00 92.56 110 VAL A O 1
ATOM 872 N N . GLU A 1 111 ? 15.084 -3.822 38.968 1.00 92.25 111 GLU A N 1
ATOM 873 C CA . GLU A 1 111 ? 15.273 -4.354 40.325 1.00 92.25 111 GLU A CA 1
ATOM 874 C C . GLU A 1 111 ? 14.029 -4.195 41.214 1.00 92.25 111 GLU A C 1
ATOM 876 O O . GLU A 1 111 ? 13.788 -5.033 42.087 1.00 92.25 111 GLU A O 1
ATOM 881 N N . ALA A 1 112 ? 13.240 -3.134 41.022 1.00 92.62 112 ALA A N 1
ATOM 882 C CA . ALA A 1 112 ? 11.980 -2.941 41.738 1.00 92.62 112 ALA A CA 1
ATOM 883 C C . ALA A 1 112 ? 10.886 -3.900 41.236 1.00 92.62 112 ALA A C 1
ATOM 885 O O . ALA A 1 112 ? 10.178 -4.501 42.047 1.00 92.62 112 ALA A O 1
ATOM 886 N N . GLU A 1 113 ? 10.779 -4.087 39.918 1.00 92.94 113 GLU A N 1
ATOM 887 C CA . GLU A 1 113 ? 9.842 -5.035 39.309 1.00 92.94 113 GLU A CA 1
ATOM 888 C C . GLU A 1 113 ? 10.161 -6.476 39.710 1.00 92.94 113 GLU A C 1
ATOM 890 O O . GLU A 1 113 ? 9.254 -7.195 40.125 1.00 92.94 113 GLU A O 1
ATOM 895 N N . LEU A 1 114 ? 11.438 -6.875 39.688 1.00 92.25 114 LEU A N 1
ATOM 896 C CA . LEU A 1 114 ? 11.886 -8.196 40.141 1.00 92.25 114 LEU A CA 1
ATOM 897 C C . LEU A 1 114 ? 11.436 -8.481 41.574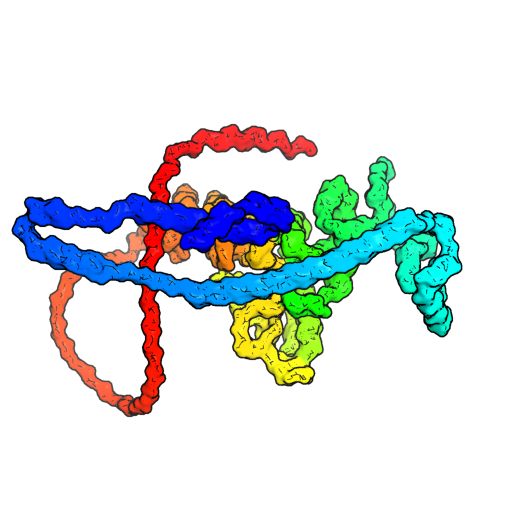 1.00 92.25 114 LEU A C 1
ATOM 899 O O . LEU A 1 114 ? 10.781 -9.491 41.810 1.00 92.25 114 LEU A O 1
ATOM 903 N N . ARG A 1 115 ? 11.673 -7.547 42.504 1.00 93.25 115 ARG A N 1
ATOM 904 C CA . ARG A 1 115 ? 11.213 -7.687 43.897 1.00 93.25 115 ARG A CA 1
ATOM 905 C C . ARG A 1 115 ? 9.691 -7.800 44.005 1.00 93.25 115 ARG A C 1
ATOM 907 O O . ARG A 1 115 ? 9.181 -8.537 44.846 1.00 93.25 115 ARG A O 1
ATOM 914 N N . SER A 1 116 ? 8.946 -7.066 43.176 1.00 90.31 116 SER A N 1
ATOM 915 C CA . SER A 1 116 ? 7.480 -7.139 43.169 1.00 90.31 116 SER A CA 1
ATOM 916 C C . SER A 1 116 ? 6.960 -8.475 42.621 1.00 90.31 116 SER A C 1
ATOM 918 O O . SER A 1 116 ? 6.005 -9.035 43.163 1.00 90.31 116 SER A O 1
ATOM 920 N N . LEU A 1 117 ? 7.611 -9.014 41.587 1.00 91.19 117 LEU A N 1
ATOM 921 C CA . LEU A 1 117 ? 7.269 -10.291 40.968 1.00 91.19 117 LEU A CA 1
ATOM 922 C C . LEU A 1 117 ? 7.636 -11.465 41.874 1.00 91.19 117 LEU A C 1
ATOM 924 O O . LEU A 1 117 ? 6.824 -12.370 42.012 1.00 91.19 117 LEU A O 1
ATOM 928 N N . GLU A 1 118 ? 8.789 -11.420 42.545 1.00 92.12 118 GLU A N 1
ATOM 929 C CA . GLU A 1 118 ? 9.178 -12.401 43.568 1.00 92.12 118 GLU A CA 1
ATOM 930 C C . GLU A 1 118 ? 8.132 -12.472 44.684 1.00 92.12 118 GLU A C 1
ATOM 932 O O . GLU A 1 118 ? 7.640 -13.551 45.001 1.00 92.12 118 GLU A O 1
ATOM 937 N N . LYS A 1 119 ? 7.690 -11.316 45.197 1.00 91.94 119 LYS A N 1
ATOM 938 C CA . LYS A 1 119 ? 6.610 -11.256 46.193 1.00 91.94 119 LYS A CA 1
ATOM 939 C C . LYS A 1 119 ? 5.281 -11.803 45.657 1.00 91.94 119 LYS A C 1
ATOM 941 O O . LYS A 1 119 ? 4.514 -12.420 46.388 1.00 91.94 119 LYS A O 1
ATOM 946 N N . THR A 1 120 ? 4.983 -11.565 44.381 1.00 87.00 120 THR A N 1
ATOM 947 C CA . THR A 1 120 ? 3.762 -12.083 43.744 1.00 87.00 120 THR A CA 1
ATOM 948 C C . THR A 1 120 ? 3.830 -13.600 43.577 1.00 87.00 120 THR A C 1
ATOM 950 O O . THR A 1 120 ? 2.832 -14.279 43.788 1.00 87.00 120 THR A O 1
ATOM 953 N N . LEU A 1 121 ? 5.001 -14.135 43.240 1.00 90.50 121 LEU A N 1
ATOM 954 C CA . LEU A 1 121 ? 5.235 -15.567 43.105 1.00 90.50 121 LEU A CA 1
ATOM 955 C C . LEU A 1 121 ? 5.125 -16.271 44.461 1.00 90.50 121 LEU A C 1
ATOM 957 O O . LEU A 1 121 ? 4.406 -17.259 44.554 1.00 90.50 121 LEU A O 1
ATOM 961 N N . GLU A 1 122 ? 5.712 -15.706 45.520 1.00 91.56 122 GLU A N 1
ATOM 962 C CA . GLU A 1 122 ? 5.550 -16.203 46.894 1.00 91.56 122 GLU A CA 1
ATOM 963 C C . GLU A 1 122 ? 4.071 -16.219 47.320 1.00 91.56 122 GLU A C 1
ATOM 965 O O . GLU A 1 122 ? 3.588 -17.205 47.880 1.00 91.56 122 GLU A O 1
ATOM 970 N N . ASN A 1 123 ? 3.312 -15.171 46.981 1.00 85.12 123 ASN A N 1
ATOM 971 C CA . ASN A 1 123 ? 1.869 -15.132 47.229 1.00 85.12 123 ASN A CA 1
ATOM 972 C C . ASN A 1 123 ? 1.105 -16.215 46.450 1.00 85.12 123 ASN A C 1
ATOM 974 O O . ASN A 1 123 ? 0.122 -16.732 46.963 1.00 85.12 123 ASN A O 1
ATOM 978 N N . ILE A 1 124 ? 1.517 -16.547 45.222 1.00 83.56 124 ILE A N 1
ATOM 979 C CA . ILE A 1 124 ? 0.870 -17.587 44.405 1.00 83.56 124 ILE A CA 1
ATOM 980 C C . ILE A 1 124 ? 1.209 -18.984 44.936 1.00 83.56 124 ILE A C 1
ATOM 982 O O . ILE A 1 124 ? 0.323 -19.828 45.013 1.00 83.56 124 ILE A O 1
ATOM 986 N N . GLU A 1 125 ? 2.463 -19.232 45.318 1.00 84.56 125 GLU A N 1
ATOM 987 C CA . GLU A 1 125 ? 2.903 -20.529 45.849 1.00 84.56 125 GLU A CA 1
ATOM 988 C C . GLU A 1 125 ? 2.282 -20.841 47.215 1.00 84.56 125 GLU A C 1
ATOM 990 O O . GLU A 1 125 ? 1.978 -21.996 47.511 1.00 84.56 125 GLU A O 1
ATOM 995 N N . THR A 1 126 ? 2.068 -19.815 48.039 1.00 84.81 126 THR A N 1
ATOM 996 C CA . THR A 1 126 ? 1.426 -19.949 49.354 1.00 84.81 126 THR A CA 1
ATOM 997 C C . THR A 1 126 ? -0.100 -19.827 49.304 1.00 84.81 126 THR A C 1
ATOM 999 O O . THR A 1 126 ? -0.764 -20.077 50.314 1.00 84.81 126 THR A O 1
ATOM 1002 N N . ALA A 1 127 ? -0.679 -19.467 48.151 1.00 78.94 127 ALA A N 1
ATOM 1003 C CA . ALA A 1 127 ? -2.122 -19.322 48.002 1.00 78.94 127 ALA A CA 1
ATOM 1004 C C . ALA A 1 127 ? -2.847 -20.672 48.083 1.00 78.94 127 ALA A C 1
ATOM 1006 O O . ALA A 1 127 ? -2.411 -21.694 47.552 1.00 78.94 127 ALA A O 1
ATOM 1007 N N . ARG A 1 128 ? -4.020 -20.649 48.721 1.00 77.12 128 ARG A N 1
ATOM 1008 C CA . ARG A 1 128 ? -4.925 -21.800 48.798 1.00 77.12 128 ARG A CA 1
ATOM 1009 C C . ARG A 1 128 ? -5.566 -22.060 47.417 1.00 77.12 128 ARG A C 1
ATOM 1011 O O . ARG A 1 128 ? -5.862 -21.094 46.709 1.00 77.12 128 ARG A O 1
ATOM 1018 N N . PRO A 1 129 ? -5.808 -23.324 47.023 1.00 82.00 129 PRO A N 1
ATOM 1019 C CA . PRO A 1 129 ? -6.517 -23.651 45.786 1.00 82.00 129 PRO A CA 1
ATOM 1020 C C . PRO A 1 129 ? -7.888 -22.968 45.674 1.00 82.00 129 PRO A C 1
ATOM 1022 O O . PRO A 1 129 ? -8.604 -22.824 46.664 1.00 82.00 129 PRO A O 1
ATOM 1025 N N . PHE A 1 130 ? -8.277 -22.596 44.451 1.00 76.81 130 PHE A N 1
ATOM 1026 C CA . PHE A 1 130 ? -9.513 -21.846 44.182 1.00 76.81 130 PHE A CA 1
ATOM 1027 C C . PHE A 1 130 ? -10.802 -22.569 44.608 1.00 76.81 130 PHE A C 1
ATOM 1029 O O . PHE A 1 130 ? -11.793 -21.903 44.894 1.00 76.81 130 PHE A O 1
ATOM 1036 N N . ASP A 1 131 ? -10.790 -23.902 44.683 1.00 76.12 131 ASP A N 1
ATOM 1037 C CA . ASP A 1 131 ? -11.958 -24.711 45.063 1.00 76.12 131 ASP A CA 1
ATOM 1038 C C . ASP A 1 131 ? -12.288 -24.624 46.566 1.00 76.12 131 ASP A C 1
ATOM 1040 O O . ASP A 1 131 ? -13.409 -24.923 46.976 1.00 76.12 131 ASP A O 1
ATOM 1044 N N . GLU A 1 132 ? -11.328 -24.190 47.388 1.00 79.94 132 GLU A N 1
ATOM 1045 C CA . GLU A 1 132 ? -11.466 -24.031 48.844 1.00 79.94 132 GLU A CA 1
ATOM 1046 C C . GLU A 1 132 ? -11.626 -22.559 49.268 1.00 79.94 132 GLU A C 1
ATOM 1048 O O . GLU A 1 132 ? -11.582 -22.243 50.460 1.00 79.94 132 GLU A O 1
ATOM 1053 N N . LEU A 1 133 ? -11.779 -21.650 48.300 1.00 82.81 133 LEU A N 1
ATOM 1054 C CA . LEU A 1 133 ? -11.854 -20.211 48.528 1.00 82.81 133 LEU A CA 1
ATOM 1055 C C . LEU A 1 133 ? -13.285 -19.786 48.877 1.00 82.81 133 LEU A C 1
ATOM 1057 O O . LEU A 1 133 ? -14.221 -20.002 48.103 1.00 82.81 133 LEU A O 1
ATOM 1061 N N . THR A 1 134 ? -13.465 -19.140 50.030 1.00 84.56 134 THR A N 1
ATOM 1062 C CA . THR A 1 134 ? -14.784 -18.644 50.449 1.00 84.56 134 THR A CA 1
ATOM 1063 C C . THR A 1 134 ? -15.046 -17.218 49.959 1.00 84.56 134 THR A C 1
ATOM 1065 O O . THR A 1 134 ? -14.131 -16.414 49.779 1.00 84.56 134 THR A O 1
ATOM 1068 N N . VAL A 1 135 ? -16.322 -16.879 49.747 1.00 82.69 135 VAL A N 1
ATOM 1069 C CA . VAL A 1 135 ? -16.728 -15.536 49.288 1.00 82.69 135 VAL A CA 1
ATOM 1070 C C . VAL A 1 135 ? -16.353 -14.460 50.314 1.00 82.69 135 VAL A C 1
ATOM 1072 O O . VAL A 1 135 ? -15.919 -13.379 49.925 1.00 82.69 135 VAL A O 1
ATOM 1075 N N . ASP A 1 136 ? -16.440 -14.779 51.608 1.00 81.69 136 ASP A N 1
ATOM 1076 C CA . ASP A 1 136 ? -16.081 -13.865 52.697 1.00 81.69 136 ASP A CA 1
ATOM 1077 C C . ASP A 1 136 ? -14.566 -13.583 52.732 1.00 81.69 136 ASP A C 1
ATOM 1079 O O . ASP A 1 136 ? -14.150 -12.441 52.928 1.00 81.69 136 ASP A O 1
ATOM 1083 N N . GLU A 1 137 ? -13.721 -14.589 52.461 1.00 81.31 137 GLU A N 1
ATOM 1084 C CA . GLU A 1 137 ? -12.270 -14.399 52.314 1.00 81.31 137 GLU A CA 1
ATOM 1085 C C . GLU A 1 137 ? -11.953 -13.490 51.110 1.00 81.31 137 GLU A C 1
ATOM 1087 O O . GLU A 1 137 ? -11.125 -12.585 51.226 1.00 81.31 137 GLU A O 1
ATOM 1092 N N . VAL A 1 138 ? -12.654 -13.653 49.981 1.00 80.62 138 VAL A N 1
ATOM 1093 C CA . VAL A 1 138 ? -12.493 -12.800 48.785 1.00 80.62 138 VAL A CA 1
ATOM 1094 C C . VAL A 1 138 ? -12.922 -11.358 49.049 1.00 80.62 138 VAL A C 1
ATOM 1096 O O . VAL A 1 138 ? -12.212 -10.430 48.658 1.00 80.62 138 VAL A O 1
ATOM 1099 N N . ALA A 1 139 ? -14.049 -11.161 49.733 1.00 81.69 139 ALA A N 1
ATOM 1100 C CA . ALA A 1 139 ? -14.537 -9.841 50.122 1.00 81.69 139 ALA A CA 1
ATOM 1101 C C . ALA A 1 139 ? -13.571 -9.144 51.097 1.00 81.69 139 ALA A C 1
ATOM 1103 O O . ALA A 1 139 ? -13.305 -7.950 50.963 1.00 81.69 139 ALA A O 1
ATOM 1104 N N . SER A 1 140 ? -12.967 -9.901 52.022 1.00 82.88 140 SER A N 1
ATOM 1105 C CA . SER A 1 140 ? -11.957 -9.374 52.948 1.00 82.88 140 SER A CA 1
ATOM 1106 C C . SER A 1 140 ? -10.631 -9.007 52.265 1.00 82.88 140 SER A C 1
ATOM 1108 O O . SER A 1 140 ? -10.000 -8.019 52.640 1.00 82.88 140 SER A O 1
ATOM 1110 N N . ALA A 1 141 ? -10.216 -9.770 51.247 1.00 83.00 141 ALA A N 1
ATOM 1111 C CA . ALA A 1 141 ? -8.979 -9.536 50.506 1.00 83.00 141 ALA A CA 1
ATOM 1112 C C . ALA A 1 141 ? -9.103 -8.396 49.485 1.00 83.00 141 ALA A C 1
ATOM 1114 O O . ALA A 1 141 ? -8.123 -7.695 49.230 1.00 83.00 141 ALA A O 1
ATOM 1115 N N . GLN A 1 142 ? -10.292 -8.204 48.904 1.00 84.94 142 GLN A N 1
ATOM 1116 C CA . GLN A 1 142 ? -10.569 -7.132 47.953 1.00 84.94 142 GLN A CA 1
ATOM 1117 C C . GLN A 1 142 ? -11.880 -6.400 48.303 1.00 84.94 142 GLN A C 1
ATOM 1119 O O . GLN A 1 142 ? -12.928 -6.685 47.713 1.00 84.94 142 GLN A O 1
ATOM 1124 N N . PRO A 1 143 ? -11.830 -5.398 49.203 1.00 87.62 143 PRO A N 1
ATOM 1125 C CA . PRO A 1 143 ? -13.020 -4.675 49.663 1.00 87.62 143 PRO A CA 1
ATOM 1126 C C . PRO A 1 143 ? -13.708 -3.860 48.553 1.00 87.62 143 PRO A C 1
ATOM 1128 O O . PRO A 1 143 ? -14.889 -3.530 48.662 1.00 87.62 143 PRO A O 1
ATOM 1131 N N . GLU A 1 144 ? -13.009 -3.584 47.442 1.00 86.12 144 GLU A N 1
ATOM 1132 C CA . GLU A 1 144 ? -13.588 -2.942 46.253 1.00 86.12 144 GLU A CA 1
ATOM 1133 C C . GLU A 1 144 ? -14.764 -3.757 45.671 1.00 86.12 144 GLU A C 1
ATOM 1135 O O . GLU A 1 144 ? -15.680 -3.192 45.072 1.00 86.12 144 GLU A O 1
ATOM 1140 N N . ILE A 1 145 ? -14.780 -5.085 45.855 1.00 85.81 145 ILE A N 1
ATOM 1141 C CA . ILE A 1 145 ? -15.862 -5.954 45.367 1.00 85.81 145 ILE A CA 1
ATOM 1142 C C . ILE A 1 145 ? -17.175 -5.644 46.095 1.00 85.81 145 ILE A C 1
ATOM 1144 O O . ILE A 1 145 ? -18.215 -5.511 45.440 1.00 85.81 145 ILE A O 1
ATOM 1148 N N . ASP A 1 146 ? -17.134 -5.465 47.413 1.00 86.62 146 ASP A N 1
ATOM 1149 C CA . ASP A 1 146 ? -18.307 -5.126 48.220 1.00 86.62 146 ASP A CA 1
ATOM 1150 C C . ASP A 1 146 ? -18.778 -3.700 47.952 1.00 86.62 146 ASP A C 1
ATOM 1152 O O . ASP A 1 146 ? -19.973 -3.471 47.757 1.00 86.62 146 ASP A O 1
ATOM 1156 N N . GLU A 1 147 ? -17.850 -2.746 47.835 1.00 88.56 147 GLU A N 1
ATOM 1157 C CA . GLU A 1 147 ? -18.176 -1.364 47.476 1.00 88.56 147 GLU A CA 1
ATOM 1158 C C . GLU A 1 147 ? -18.864 -1.303 46.105 1.00 88.56 147 GLU A C 1
ATOM 1160 O O . GLU A 1 147 ? -19.913 -0.669 45.926 1.00 88.56 147 GLU A O 1
ATOM 1165 N N . LYS A 1 148 ? -18.329 -2.037 45.126 1.00 86.25 148 LYS A N 1
ATOM 1166 C CA . LYS A 1 148 ? -18.902 -2.117 43.784 1.00 86.25 148 LYS A CA 1
ATOM 1167 C C . LYS A 1 148 ? -20.257 -2.809 43.801 1.00 86.25 148 LYS A C 1
ATOM 1169 O O . LYS A 1 148 ? -21.176 -2.308 43.150 1.00 86.25 148 LYS A O 1
ATOM 1174 N N . THR A 1 149 ? -20.420 -3.883 44.568 1.00 84.75 149 THR A N 1
ATOM 1175 C CA . THR A 1 149 ? -21.689 -4.612 44.712 1.00 84.75 149 THR A CA 1
ATOM 1176 C C . THR A 1 149 ? -22.755 -3.747 45.383 1.00 84.75 149 THR A C 1
ATOM 1178 O O . THR A 1 149 ? -23.851 -3.606 44.838 1.00 84.75 149 THR A O 1
ATOM 1181 N N . ALA A 1 150 ? -22.424 -3.044 46.467 1.00 87.56 150 ALA A N 1
ATOM 1182 C CA . ALA A 1 150 ? -23.303 -2.070 47.111 1.00 87.56 150 ALA A CA 1
ATOM 1183 C C . ALA A 1 150 ? -23.678 -0.919 46.158 1.00 87.56 150 ALA A C 1
ATOM 1185 O O . ALA A 1 150 ? -24.843 -0.513 46.077 1.00 87.56 150 ALA A O 1
ATOM 1186 N N . SER A 1 151 ? -22.722 -0.432 45.357 1.00 87.75 151 SER A N 1
ATOM 1187 C CA . SER A 1 151 ? -22.977 0.580 44.324 1.00 87.75 151 SER A CA 1
ATOM 1188 C C . SER A 1 151 ? -23.904 0.074 43.209 1.00 87.75 151 SER A C 1
ATOM 1190 O O . SER A 1 151 ? -24.644 0.855 42.613 1.00 87.75 151 SER A O 1
ATOM 1192 N N . MET A 1 152 ? -23.871 -1.223 42.893 1.00 84.12 152 MET A N 1
ATOM 1193 C CA . MET A 1 152 ? -24.750 -1.832 41.897 1.00 84.12 152 MET A CA 1
ATOM 1194 C C . MET A 1 152 ? -26.165 -2.018 42.448 1.00 84.12 152 MET A C 1
ATOM 1196 O O . MET A 1 152 ? -27.121 -1.643 41.769 1.00 84.12 152 MET A O 1
ATOM 1200 N N . VAL A 1 153 ? -26.295 -2.505 43.686 1.00 89.25 153 VAL A N 1
ATOM 1201 C CA . VAL A 1 153 ? -27.585 -2.705 44.367 1.00 89.25 153 VAL A CA 1
ATOM 1202 C C . VAL A 1 153 ? -28.302 -1.370 44.579 1.00 89.25 153 VAL A C 1
ATOM 1204 O O . VAL A 1 153 ? -29.462 -1.231 44.197 1.00 89.25 153 VAL A O 1
ATOM 1207 N N . SER A 1 154 ? -27.600 -0.349 45.081 1.00 89.25 154 SER A N 1
ATOM 1208 C CA . SER A 1 154 ? -28.152 1.009 45.249 1.00 89.25 154 SER A CA 1
ATOM 1209 C C . SER A 1 154 ? -28.598 1.651 43.930 1.00 89.25 154 SER A C 1
ATOM 1211 O O . SER A 1 154 ? -29.578 2.388 43.902 1.00 89.25 154 SER A O 1
ATOM 1213 N N . LYS A 1 155 ? -27.926 1.337 42.815 1.00 86.94 155 LYS A N 1
ATOM 1214 C CA . LYS A 1 155 ? -28.297 1.799 41.464 1.00 86.94 155 LYS A CA 1
ATOM 1215 C C . LYS A 1 155 ? -29.351 0.908 40.790 1.00 86.94 155 LYS A C 1
ATOM 1217 O O . LYS A 1 155 ? -29.615 1.089 39.602 1.00 86.94 155 LYS A O 1
ATOM 1222 N N . GLY A 1 156 ? -29.917 -0.072 41.503 1.00 85.56 156 GLY A N 1
ATOM 1223 C CA . GLY A 1 156 ? -30.924 -1.005 40.987 1.00 85.56 156 GLY A CA 1
ATOM 1224 C C . GLY A 1 156 ? -30.408 -1.956 39.899 1.00 85.56 156 GLY A C 1
ATOM 1225 O O . GLY A 1 156 ? -31.196 -2.540 39.155 1.00 85.56 156 GLY A O 1
ATOM 1226 N N . ARG A 1 157 ? -29.085 -2.109 39.767 1.00 78.94 157 ARG A N 1
ATOM 1227 C CA . ARG A 1 157 ? -28.440 -2.984 38.782 1.00 78.94 157 ARG A CA 1
ATOM 1228 C C . ARG A 1 157 ? -28.118 -4.335 39.413 1.00 78.94 157 ARG A C 1
ATOM 1230 O O . ARG A 1 157 ? -27.033 -4.545 39.930 1.00 78.94 157 ARG A O 1
ATOM 1237 N N . TRP A 1 158 ? -29.053 -5.271 39.298 1.00 79.06 158 TRP A N 1
ATOM 1238 C CA . TRP A 1 158 ? -28.943 -6.630 39.851 1.00 79.06 158 TRP A CA 1
ATOM 1239 C C . TRP A 1 158 ? -28.069 -7.594 39.029 1.00 79.06 158 TRP A C 1
ATOM 1241 O O . TRP A 1 158 ? -27.904 -8.750 39.399 1.00 79.06 158 TRP A O 1
ATOM 1251 N N . MET A 1 159 ? -27.528 -7.141 37.894 1.00 76.25 159 MET A N 1
ATOM 1252 C CA . MET A 1 159 ? -26.752 -7.954 36.954 1.00 76.25 159 MET A CA 1
ATOM 1253 C C . MET A 1 159 ? -25.418 -7.264 36.636 1.00 76.25 159 MET A C 1
ATOM 1255 O O . MET A 1 159 ? -25.442 -6.138 36.124 1.00 76.25 159 MET A O 1
ATOM 1259 N N . PRO A 1 160 ? -24.265 -7.923 36.858 1.00 76.38 160 PRO A N 1
ATOM 1260 C CA . PRO A 1 160 ? -22.971 -7.383 36.463 1.00 76.38 160 PRO A CA 1
ATOM 1261 C C . PRO A 1 160 ? -22.877 -7.217 34.940 1.00 76.38 160 PRO A C 1
ATOM 1263 O O . PRO A 1 160 ? -23.282 -8.092 34.164 1.00 76.38 160 PRO A O 1
ATOM 1266 N N . ALA A 1 161 ? -22.325 -6.089 34.489 1.00 72.31 161 ALA A N 1
ATOM 1267 C CA . ALA A 1 161 ? -22.087 -5.844 33.070 1.00 72.31 161 ALA A CA 1
ATOM 1268 C C . ALA A 1 161 ? -21.139 -6.918 32.500 1.00 72.31 161 ALA A C 1
ATOM 1270 O O . ALA A 1 161 ? -20.088 -7.188 33.070 1.00 72.31 161 ALA A O 1
ATOM 1271 N N . GLY A 1 162 ? -21.524 -7.554 31.390 1.00 64.19 162 GLY A N 1
ATOM 1272 C CA . GLY A 1 162 ? -20.756 -8.641 30.765 1.00 64.19 162 GLY A CA 1
ATOM 1273 C C . GLY A 1 162 ? -21.148 -10.059 31.203 1.00 64.19 162 GLY A C 1
ATOM 1274 O O . GLY A 1 162 ? -20.921 -10.991 30.435 1.00 64.19 162 GLY A O 1
ATOM 1275 N N . TYR A 1 163 ? -21.844 -10.238 32.335 1.00 61.03 163 TYR A N 1
ATOM 1276 C CA . TYR A 1 163 ? -22.222 -11.572 32.838 1.00 61.03 163 TYR A CA 1
ATOM 1277 C C . TYR A 1 163 ? -23.161 -12.326 31.874 1.00 61.03 163 TYR A C 1
ATOM 1279 O O . TYR A 1 163 ? -22.999 -13.519 31.626 1.00 61.03 163 TYR A O 1
ATOM 1287 N N . LYS A 1 164 ? -24.081 -11.604 31.214 1.00 51.03 164 LYS A N 1
ATOM 1288 C CA . LYS A 1 164 ? -25.000 -12.164 30.204 1.00 51.03 164 LYS A CA 1
ATOM 1289 C C . LYS A 1 164 ? -24.305 -12.639 28.916 1.00 51.03 164 LYS A C 1
ATOM 1291 O O . LYS A 1 164 ? -24.830 -13.536 28.276 1.00 51.03 164 LYS A O 1
ATOM 1296 N N . ARG A 1 165 ? -23.139 -12.104 28.520 1.00 45.53 165 ARG A N 1
ATOM 1297 C CA . ARG A 1 165 ? -22.432 -12.579 27.303 1.00 45.53 165 ARG A CA 1
ATOM 1298 C C . ARG A 1 165 ? -21.844 -13.986 27.474 1.00 45.53 165 ARG A C 1
ATOM 1300 O O . ARG A 1 165 ? -21.710 -14.696 26.486 1.00 45.53 165 ARG A O 1
ATOM 1307 N N . SER A 1 166 ? -21.543 -14.385 28.710 1.00 44.69 166 SER A N 1
ATOM 1308 C CA . SER A 1 166 ? -21.010 -15.710 29.045 1.00 44.69 166 SER A CA 1
ATOM 1309 C C . SER A 1 166 ? -22.116 -16.769 29.198 1.00 44.69 166 SER A C 1
ATOM 1311 O O . SER A 1 166 ? -21.982 -17.881 28.694 1.00 44.69 166 SER A O 1
ATOM 1313 N N . THR A 1 167 ? -23.256 -16.418 29.808 1.00 37.28 167 THR A N 1
ATOM 1314 C CA . THR A 1 167 ? -24.290 -17.397 30.208 1.00 37.28 167 THR A CA 1
ATOM 1315 C C . THR A 1 167 ? -25.594 -17.355 29.395 1.00 37.28 167 THR A C 1
ATOM 1317 O O . THR A 1 167 ? -26.420 -18.257 29.526 1.00 37.28 167 THR A O 1
ATOM 1320 N N . ALA A 1 168 ? -25.799 -16.387 28.487 1.00 37.03 168 ALA A N 1
ATOM 1321 C CA . ALA A 1 168 ? -27.016 -16.280 27.658 1.00 37.03 168 ALA A CA 1
ATOM 1322 C C . ALA A 1 168 ? -27.097 -17.269 26.474 1.00 37.03 168 ALA A C 1
ATOM 1324 O O . ALA A 1 168 ? -27.771 -16.996 25.481 1.00 37.03 168 ALA A O 1
ATOM 1325 N N . ARG A 1 169 ? -26.444 -18.434 26.561 1.00 41.75 169 ARG A N 1
ATOM 1326 C CA . ARG A 1 169 ? -26.505 -19.478 25.523 1.00 41.75 169 ARG A CA 1
ATOM 1327 C C . ARG A 1 169 ? -27.711 -20.425 25.672 1.00 41.75 169 ARG A C 1
ATOM 1329 O O . ARG A 1 169 ? -27.874 -21.304 24.838 1.00 41.75 169 ARG A O 1
ATOM 1336 N N . LEU A 1 170 ? -28.570 -20.264 26.686 1.00 40.41 170 LEU A N 1
ATOM 1337 C CA . LEU A 1 170 ? -29.563 -21.298 27.029 1.00 40.41 170 LEU A CA 1
ATOM 1338 C C . LEU A 1 170 ? -31.052 -20.998 26.786 1.00 40.41 170 LEU A C 1
ATOM 1340 O O . LEU A 1 170 ? -31.844 -21.903 27.024 1.00 40.41 170 LEU A O 1
ATOM 1344 N N . SER A 1 171 ? -31.489 -19.823 26.302 1.00 40.97 171 SER A N 1
ATOM 1345 C CA . SER A 1 171 ? -32.952 -19.573 26.290 1.00 40.97 171 SER A CA 1
ATOM 1346 C C . SER A 1 171 ? -33.608 -18.766 25.161 1.00 40.97 171 SER A C 1
ATOM 1348 O O . SER A 1 171 ? -34.831 -18.679 25.184 1.00 40.97 171 SER A O 1
ATOM 1350 N N . PHE A 1 172 ? -32.918 -18.232 24.139 1.00 34.94 172 PHE A N 1
ATOM 1351 C CA . PHE A 1 172 ? -33.592 -17.282 23.216 1.00 34.94 172 PHE A CA 1
ATOM 1352 C C . PHE A 1 172 ? -33.354 -17.401 21.696 1.00 34.94 172 PHE A C 1
ATOM 1354 O O . PHE A 1 172 ? -33.737 -16.491 20.967 1.00 34.94 172 PHE A O 1
ATOM 1361 N N . PHE A 1 173 ? -32.825 -18.507 21.159 1.00 36.28 173 PHE A N 1
ATOM 1362 C CA . PHE A 1 173 ? -32.515 -18.607 19.714 1.00 36.28 173 PHE A CA 1
ATOM 1363 C C . PHE A 1 173 ? -33.265 -19.723 18.958 1.00 36.28 173 PHE A C 1
ATOM 1365 O O . PHE A 1 173 ? -32.671 -20.502 18.226 1.00 36.28 173 PHE A O 1
ATOM 1372 N N . ASN A 1 174 ? -34.596 -19.782 19.085 1.00 38.56 174 ASN A N 1
ATOM 1373 C CA . ASN A 1 174 ? -35.442 -20.680 18.270 1.00 38.56 174 ASN A CA 1
ATOM 1374 C C . ASN A 1 174 ? -36.069 -20.011 17.022 1.00 38.56 174 ASN A C 1
ATOM 1376 O O . ASN A 1 174 ? -36.877 -20.629 16.334 1.00 38.56 174 ASN A O 1
ATOM 1380 N N . GLY A 1 175 ? -35.704 -18.761 16.702 1.00 35.94 175 GLY A N 1
ATOM 1381 C CA . GLY A 1 175 ? -36.312 -17.991 15.603 1.00 35.94 175 GLY A CA 1
ATOM 1382 C C . GLY A 1 175 ? -35.625 -18.101 14.234 1.00 35.94 175 GLY A C 1
ATOM 1383 O O . GLY A 1 175 ? -36.310 -18.079 13.216 1.00 35.94 175 GLY A O 1
ATOM 1384 N N . SER A 1 176 ? -34.299 -18.276 14.183 1.00 38.28 176 SER A N 1
ATOM 1385 C CA . SER A 1 176 ? -33.528 -18.187 12.921 1.00 38.28 176 SER A CA 1
ATOM 1386 C C . SER A 1 176 ? -32.960 -19.515 12.404 1.00 38.28 176 SER A C 1
ATOM 1388 O O . SER A 1 176 ? -32.330 -19.550 11.352 1.00 38.28 176 SER A O 1
ATOM 1390 N N . ILE A 1 177 ? -33.230 -20.638 13.079 1.00 43.41 177 ILE A N 1
ATOM 1391 C CA . ILE A 1 177 ? -32.722 -21.973 12.691 1.00 43.41 177 ILE A CA 1
ATOM 1392 C C . ILE A 1 177 ? -33.465 -22.567 11.472 1.00 43.41 177 ILE A C 1
ATOM 1394 O O . ILE A 1 177 ? -33.042 -23.569 10.898 1.00 43.41 177 ILE A O 1
ATOM 1398 N N . ARG A 1 178 ? -34.553 -21.945 10.993 1.00 37.88 178 ARG A N 1
ATOM 1399 C CA . ARG A 1 178 ? -35.357 -22.510 9.892 1.00 37.88 178 ARG A CA 1
ATOM 1400 C C . ARG A 1 178 ? -34.799 -22.294 8.481 1.00 37.88 178 ARG A C 1
ATOM 1402 O O . ARG A 1 178 ? -35.254 -22.992 7.583 1.00 37.88 178 ARG A O 1
ATOM 1409 N N . GLN A 1 179 ? -33.827 -21.403 8.263 1.00 39.41 179 GLN A N 1
ATOM 1410 C CA . GLN A 1 179 ? -33.336 -21.110 6.901 1.00 39.41 179 GLN A CA 1
ATOM 1411 C C . GLN A 1 179 ? -31.947 -21.666 6.547 1.00 39.41 179 GLN A C 1
ATOM 1413 O O . GLN A 1 179 ? -31.620 -21.697 5.367 1.00 39.41 179 GLN A O 1
ATOM 1418 N N . MET A 1 180 ? -31.159 -22.190 7.495 1.00 38.56 180 MET A N 1
ATOM 1419 C CA . MET A 1 180 ? -29.838 -22.783 7.185 1.00 38.56 180 MET A CA 1
ATOM 1420 C C . MET A 1 180 ? -29.772 -24.313 7.310 1.00 38.56 180 MET A C 1
ATOM 1422 O O . MET A 1 180 ? -28.753 -24.914 6.980 1.00 38.56 180 MET A O 1
ATOM 1426 N N . ASN A 1 181 ? -30.862 -24.973 7.713 1.00 36.56 181 ASN A N 1
ATOM 1427 C CA . ASN A 1 181 ? -30.886 -26.424 7.942 1.00 36.56 181 ASN A CA 1
ATOM 1428 C C . ASN A 1 181 ? -31.156 -27.280 6.682 1.00 36.56 181 ASN A C 1
ATOM 1430 O O . ASN A 1 181 ? -31.464 -28.461 6.804 1.00 36.56 181 ASN A O 1
ATOM 1434 N N . GLN A 1 182 ? -31.059 -26.716 5.471 1.00 39.97 182 GLN A N 1
ATOM 1435 C CA . GLN A 1 182 ? -31.379 -27.431 4.219 1.00 39.97 182 GLN A CA 1
ATOM 1436 C C . GLN A 1 182 ? -30.168 -27.934 3.408 1.00 39.97 182 GLN A C 1
ATOM 1438 O O . GLN A 1 182 ? -30.357 -28.438 2.307 1.00 39.97 182 GLN A O 1
ATOM 1443 N N . LEU A 1 183 ? -28.927 -27.845 3.901 1.00 45.88 183 LEU A N 1
ATOM 1444 C CA . LEU A 1 183 ? -27.740 -28.079 3.053 1.00 45.88 183 LEU A CA 1
ATOM 1445 C C . LEU A 1 183 ? -26.746 -29.122 3.582 1.00 45.88 183 LEU A C 1
ATOM 1447 O O . LEU A 1 183 ? -25.537 -28.945 3.464 1.00 45.88 183 LEU A O 1
ATOM 1451 N N . SER A 1 184 ? -27.197 -30.234 4.166 1.00 42.31 184 SER A N 1
ATOM 1452 C CA . SER A 1 184 ? -26.280 -31.347 4.472 1.00 42.31 184 SER A CA 1
ATOM 1453 C C . SER A 1 184 ? -26.896 -32.706 4.136 1.00 42.31 184 SER A C 1
ATOM 1455 O O . SER A 1 184 ? -27.959 -33.017 4.672 1.00 42.31 184 SER A O 1
ATOM 1457 N N . PRO A 1 185 ? -26.254 -33.535 3.287 1.00 39.81 185 PRO A N 1
ATOM 1458 C CA . PRO A 1 185 ? -26.606 -34.945 3.215 1.00 39.81 185 PRO A CA 1
ATOM 1459 C C . PRO A 1 185 ? -26.289 -35.614 4.568 1.00 39.81 185 PRO A C 1
ATOM 1461 O O . PRO A 1 185 ? -25.300 -35.252 5.218 1.00 39.81 185 PRO A O 1
ATOM 1464 N N . PRO A 1 186 ? -27.115 -36.564 5.029 1.00 37.62 186 PRO A N 1
ATOM 1465 C CA . PRO A 1 186 ? -26.902 -37.233 6.306 1.00 37.62 186 PRO A CA 1
ATOM 1466 C C . PRO A 1 186 ? -25.685 -38.166 6.212 1.00 37.62 186 PRO A C 1
ATOM 1468 O O . PRO A 1 186 ? -25.668 -39.068 5.378 1.00 37.62 186 PRO A O 1
ATOM 1471 N N . GLY A 1 187 ? -24.668 -37.954 7.062 1.00 51.94 187 GLY A N 1
ATOM 1472 C CA . GLY A 1 187 ? -23.569 -38.918 7.249 1.00 51.94 187 GLY A CA 1
ATOM 1473 C C . GLY A 1 187 ? -22.136 -38.377 7.364 1.00 51.94 187 GLY A C 1
ATOM 1474 O O . GLY A 1 187 ? -21.218 -39.179 7.496 1.00 51.94 187 GLY A O 1
ATOM 1475 N N . GLN A 1 188 ? -21.890 -37.063 7.331 1.00 57.50 188 GLN A N 1
ATOM 1476 C CA . GLN A 1 188 ? -20.526 -36.535 7.505 1.00 57.50 188 GLN A CA 1
ATOM 1477 C C . GLN A 1 188 ? -20.179 -36.323 8.985 1.00 57.50 188 GLN A C 1
ATOM 1479 O O . GLN A 1 188 ? -20.682 -35.396 9.620 1.00 57.50 188 GLN A O 1
ATOM 1484 N N . ASN A 1 189 ? -19.284 -37.165 9.512 1.00 60.84 189 ASN A N 1
ATOM 1485 C CA . ASN A 1 189 ? -18.620 -36.971 10.804 1.00 60.84 189 ASN A CA 1
ATOM 1486 C C . ASN A 1 189 ? -17.736 -35.716 10.743 1.00 60.84 189 ASN A C 1
ATOM 1488 O O . ASN A 1 189 ? -16.561 -35.783 10.386 1.00 60.84 189 ASN A O 1
ATOM 1492 N N . ARG A 1 190 ? -18.326 -34.563 11.053 1.00 68.75 190 ARG A N 1
ATOM 1493 C CA . ARG A 1 190 ? -17.622 -33.284 11.191 1.00 68.75 190 ARG A CA 1
ATOM 1494 C C . ARG A 1 190 ? -16.749 -33.291 12.436 1.00 68.75 190 ARG A C 1
ATOM 1496 O O . ARG A 1 190 ? -17.143 -33.836 13.470 1.00 68.75 190 ARG A O 1
ATOM 1503 N N . CYS A 1 191 ? -15.582 -32.658 12.357 1.00 81.06 191 CYS A N 1
ATOM 1504 C CA . CYS A 1 191 ? -14.733 -32.491 13.533 1.00 81.06 191 CYS A CA 1
ATOM 1505 C C . CYS A 1 191 ? -15.413 -31.564 14.562 1.00 81.06 191 CYS A C 1
ATOM 1507 O O . CYS A 1 191 ? -16.302 -30.781 14.225 1.00 81.06 191 CYS A O 1
ATOM 1509 N N . HIS A 1 192 ? -15.002 -31.622 15.833 1.00 84.44 192 HIS A N 1
ATOM 1510 C CA . HIS A 1 192 ? -15.609 -30.798 16.891 1.00 84.44 192 HIS A CA 1
ATOM 1511 C C . HIS A 1 192 ? -15.587 -29.292 16.579 1.00 84.44 192 HIS A C 1
ATOM 1513 O O . HIS A 1 192 ? -16.525 -28.589 16.943 1.00 84.44 192 HIS A O 1
ATOM 1519 N N . LEU A 1 193 ? -14.563 -28.818 15.862 1.00 85.31 193 LEU A N 1
ATOM 1520 C CA . LEU A 1 193 ? -14.442 -27.424 15.435 1.00 85.31 193 LEU A CA 1
ATOM 1521 C C . LEU A 1 193 ? -15.485 -27.038 14.369 1.00 85.31 193 LEU A C 1
ATOM 1523 O O . LEU A 1 193 ? -16.051 -25.952 14.430 1.00 85.31 193 LEU A O 1
ATOM 1527 N N . GLU A 1 194 ? -15.786 -27.929 13.423 1.00 88.00 194 GLU A N 1
ATOM 1528 C CA . GLU A 1 194 ? -16.799 -27.717 12.373 1.00 88.00 194 GLU A CA 1
ATOM 1529 C C . GLU A 1 194 ? -18.239 -27.775 12.901 1.00 88.00 194 GLU A C 1
ATOM 1531 O O . GLU A 1 194 ? -19.159 -27.275 12.256 1.00 88.00 194 GLU A O 1
ATOM 1536 N N . ASN A 1 195 ? -18.441 -28.377 14.074 1.00 86.75 195 ASN A N 1
ATOM 1537 C CA . ASN A 1 195 ? -19.739 -28.417 14.748 1.00 86.75 195 ASN A CA 1
ATOM 1538 C C . ASN A 1 195 ? -20.028 -27.154 15.574 1.00 86.75 195 ASN A C 1
ATOM 1540 O O . ASN A 1 195 ? -21.125 -27.022 16.119 1.00 86.75 195 ASN A O 1
ATOM 1544 N N . LEU A 1 196 ? -19.068 -26.230 15.689 1.00 87.88 196 LEU A N 1
ATOM 1545 C CA . LEU A 1 196 ? -19.302 -24.958 16.360 1.00 87.88 196 LEU A CA 1
ATOM 1546 C C . LEU A 1 196 ? -20.255 -24.066 15.543 1.00 87.88 196 LEU A C 1
ATOM 1548 O O . LEU A 1 196 ? -20.279 -24.145 14.311 1.00 87.88 196 LEU A O 1
ATOM 1552 N N . PRO A 1 197 ? -21.013 -23.174 16.211 1.00 90.75 197 PRO A N 1
ATOM 1553 C CA . PRO A 1 197 ? -21.768 -22.133 15.524 1.00 90.75 197 PRO A CA 1
ATOM 1554 C C . PRO A 1 197 ? -20.857 -21.277 14.639 1.00 90.75 197 PRO A C 1
ATOM 1556 O O . PRO A 1 197 ? -19.706 -21.005 14.997 1.00 90.75 197 PRO A O 1
ATOM 1559 N N . VAL A 1 198 ? -21.383 -20.836 13.498 1.00 87.06 198 VAL A N 1
ATOM 1560 C CA . VAL A 1 198 ? -20.631 -20.085 12.482 1.00 87.06 198 VAL A CA 1
ATOM 1561 C C . VAL A 1 198 ? -20.007 -18.808 13.041 1.00 87.06 198 VAL A C 1
ATOM 1563 O O . VAL A 1 198 ? -18.878 -18.474 12.691 1.00 87.06 198 VAL A O 1
ATOM 1566 N N . GLU A 1 199 ? -20.689 -18.153 13.978 1.00 86.81 199 GLU A N 1
ATOM 1567 C CA . GLU A 1 199 ? -20.228 -16.940 14.649 1.00 86.81 199 GLU A CA 1
ATOM 1568 C C . GLU A 1 199 ? -18.984 -17.219 15.495 1.00 86.81 199 GLU A C 1
ATOM 1570 O O . GLU A 1 199 ? -18.052 -16.425 15.516 1.00 86.81 199 GLU A O 1
ATOM 1575 N N . ILE A 1 200 ? -18.926 -18.381 16.152 1.00 90.06 200 ILE A N 1
ATOM 1576 C CA . ILE A 1 200 ? -17.771 -18.770 16.969 1.00 90.06 200 ILE A CA 1
ATOM 1577 C C . ILE A 1 200 ? -16.575 -19.099 16.077 1.00 90.06 200 ILE A C 1
ATOM 1579 O O . ILE A 1 200 ? -15.452 -18.732 16.405 1.00 90.06 200 ILE A O 1
ATOM 1583 N N . ILE A 1 201 ? -16.803 -19.749 14.933 1.00 89.62 201 ILE A N 1
ATOM 1584 C CA . ILE A 1 201 ? -15.743 -20.023 13.952 1.00 89.62 201 ILE A CA 1
ATOM 1585 C C . ILE A 1 201 ? -15.173 -18.705 13.402 1.00 89.62 201 ILE A C 1
ATOM 1587 O O . ILE A 1 201 ? -13.955 -18.565 13.290 1.00 89.62 201 ILE A O 1
ATOM 1591 N N . GLN A 1 202 ? -16.037 -17.730 13.101 1.00 91.31 202 GLN A N 1
ATOM 1592 C CA . GLN A 1 202 ? -15.630 -16.394 12.656 1.00 91.31 202 GLN A CA 1
ATOM 1593 C C . GLN A 1 202 ? -14.852 -15.633 13.736 1.00 91.31 202 GLN A C 1
ATOM 1595 O O . GLN A 1 202 ? -13.794 -15.089 13.440 1.00 91.31 202 GLN A O 1
ATOM 1600 N N . GLU A 1 203 ? -15.312 -15.646 14.988 1.00 90.75 203 GLU A N 1
ATOM 1601 C CA . GLU A 1 203 ? -14.603 -15.032 16.121 1.00 90.75 203 GLU A CA 1
ATOM 1602 C C . GLU A 1 203 ? -13.221 -15.658 16.346 1.00 90.75 203 GLU A C 1
ATOM 1604 O O . GLU A 1 203 ? -12.226 -14.942 16.459 1.00 90.75 203 GLU A O 1
ATOM 1609 N N . ILE A 1 204 ? -13.126 -16.995 16.332 1.00 91.44 204 ILE A N 1
ATOM 1610 C CA . ILE A 1 204 ? -11.839 -17.705 16.408 1.00 91.44 204 ILE A CA 1
ATOM 1611 C C . ILE A 1 204 ? -10.913 -17.219 15.290 1.00 91.44 204 ILE A C 1
ATOM 1613 O O . ILE A 1 204 ? -9.754 -16.892 15.549 1.00 91.44 204 ILE A O 1
ATOM 1617 N N . PHE A 1 205 ? -11.431 -17.128 14.063 1.00 93.75 205 PHE A N 1
ATOM 1618 C CA . PHE A 1 205 ? -10.668 -16.633 12.926 1.00 93.75 205 PHE A CA 1
ATOM 1619 C C . PHE A 1 205 ? -10.237 -15.168 13.092 1.00 93.75 205 PHE A C 1
ATOM 1621 O O . PHE A 1 205 ? -9.099 -14.846 12.771 1.00 93.75 205 PHE A O 1
ATOM 1628 N N . PHE A 1 206 ? -11.075 -14.276 13.621 1.00 93.44 206 PHE A N 1
ATOM 1629 C CA . PHE A 1 206 ? -10.698 -12.875 13.842 1.00 93.44 206 PHE A CA 1
ATOM 1630 C C . PHE A 1 206 ? -9.668 -12.683 14.955 1.00 93.44 206 PHE A C 1
ATOM 1632 O O . PHE A 1 206 ? -8.892 -11.729 14.902 1.00 93.44 206 PHE A O 1
ATOM 1639 N N . HIS A 1 207 ? -9.616 -13.591 15.929 1.00 90.00 207 HIS A N 1
ATOM 1640 C CA . HIS A 1 207 ? -8.582 -13.586 16.958 1.00 90.00 207 HIS A CA 1
ATOM 1641 C C . HIS A 1 207 ? -7.221 -14.077 16.450 1.00 90.00 207 HIS A C 1
ATOM 1643 O O . HIS A 1 207 ? -6.197 -13.549 16.882 1.00 90.00 207 HIS A O 1
ATOM 1649 N N . CYS A 1 208 ? -7.188 -15.073 15.559 1.00 90.38 208 CYS A N 1
ATOM 1650 C CA . CYS A 1 208 ? -5.927 -15.651 15.079 1.00 90.38 208 CYS A CA 1
ATOM 1651 C C . CYS A 1 208 ? -5.449 -15.101 13.727 1.00 90.38 208 CYS A C 1
ATOM 1653 O O . CYS A 1 208 ? -4.249 -15.102 13.471 1.00 90.38 208 CYS A O 1
ATOM 1655 N N . LEU A 1 209 ? -6.367 -14.646 12.868 1.00 92.00 209 LEU A N 1
ATOM 1656 C CA . LEU A 1 209 ? -6.137 -14.209 11.483 1.00 92.00 209 LEU A CA 1
ATOM 1657 C C . LEU A 1 209 ? -5.347 -15.223 10.633 1.00 92.00 209 LEU A C 1
ATOM 1659 O O . LEU A 1 209 ? -4.633 -14.854 9.701 1.00 92.00 209 LEU A O 1
ATOM 1663 N N . GLU A 1 210 ? -5.497 -16.513 10.938 1.00 91.56 210 GLU A N 1
ATOM 1664 C CA . GLU A 1 210 ? -4.730 -17.597 10.325 1.00 91.56 210 GLU A CA 1
ATOM 1665 C C . GLU A 1 210 ? -5.416 -18.123 9.053 1.00 91.56 210 GLU A C 1
ATOM 1667 O O . GLU A 1 210 ? -6.450 -18.797 9.103 1.00 91.56 210 GLU A O 1
ATOM 1672 N N . PHE A 1 211 ? -4.825 -17.849 7.887 1.00 90.12 211 PHE A N 1
ATOM 1673 C CA . PHE A 1 211 ? -5.373 -18.248 6.584 1.00 90.12 211 PHE A CA 1
ATOM 1674 C C . PHE A 1 211 ? -5.255 -19.750 6.301 1.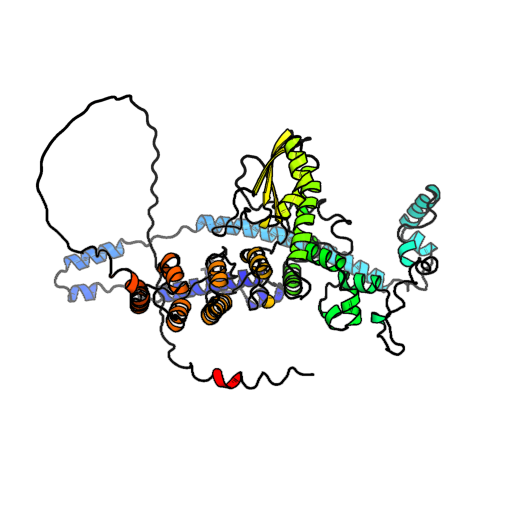00 90.12 211 PHE A C 1
ATOM 1676 O O . PHE A 1 211 ? -5.907 -20.250 5.380 1.00 90.12 211 PHE A O 1
ATOM 1683 N N . ASN A 1 212 ? -4.497 -20.501 7.101 1.00 88.94 212 ASN A N 1
ATOM 1684 C CA . ASN A 1 212 ? -4.509 -21.959 7.035 1.00 88.94 212 ASN A CA 1
ATOM 1685 C C . ASN A 1 212 ? -5.822 -22.568 7.555 1.00 88.94 212 ASN A C 1
ATOM 1687 O O . ASN A 1 212 ? -6.207 -23.646 7.107 1.00 88.94 212 ASN A O 1
ATOM 1691 N N . LEU A 1 213 ? -6.571 -21.859 8.406 1.00 88.81 213 LEU A N 1
ATOM 1692 C CA . LEU A 1 213 ? -7.851 -22.329 8.940 1.00 88.81 213 LEU A CA 1
ATOM 1693 C C . LEU A 1 213 ? -8.913 -22.579 7.839 1.00 88.81 213 LEU A C 1
ATOM 1695 O O . LEU A 1 213 ? -9.414 -23.702 7.747 1.00 88.81 213 LEU A O 1
ATOM 1699 N N . PRO A 1 214 ? -9.223 -21.622 6.934 1.00 89.00 214 PRO A N 1
ATOM 1700 C CA . PRO A 1 214 ? -10.108 -21.883 5.793 1.00 89.00 214 PRO A CA 1
ATOM 1701 C C . PRO A 1 214 ? -9.515 -22.834 4.742 1.00 89.00 214 PRO A C 1
ATOM 1703 O O . PRO A 1 214 ? -10.259 -23.325 3.897 1.00 89.00 214 PRO A O 1
ATOM 1706 N N . ARG A 1 215 ? -8.197 -23.082 4.744 1.00 88.25 215 ARG A N 1
ATOM 1707 C CA . ARG A 1 215 ? -7.556 -24.065 3.847 1.00 88.25 215 ARG A CA 1
ATOM 1708 C C . ARG A 1 215 ? -7.684 -25.495 4.376 1.00 88.25 215 ARG A C 1
ATOM 1710 O O . ARG A 1 215 ? -7.725 -26.423 3.577 1.00 88.25 215 ARG A O 1
ATOM 1717 N N . ALA A 1 216 ? -7.778 -25.666 5.695 1.00 87.81 216 ALA A N 1
ATOM 1718 C CA . ALA A 1 216 ? -7.852 -26.969 6.350 1.00 87.81 216 ALA A CA 1
ATOM 1719 C C . ALA A 1 216 ? -9.212 -27.669 6.185 1.00 87.81 216 ALA A C 1
ATOM 1721 O O . ALA A 1 216 ? -9.276 -28.894 6.236 1.00 87.81 216 ALA A O 1
ATOM 1722 N N . SER A 1 217 ? -10.300 -26.917 5.985 1.00 88.62 217 SER A N 1
ATOM 1723 C CA . SER A 1 217 ? -11.644 -27.482 5.814 1.00 88.62 217 SER A CA 1
ATOM 1724 C C . SER A 1 217 ? -12.486 -26.677 4.832 1.00 88.62 217 SER A C 1
ATOM 1726 O O . SER A 1 217 ? -12.637 -25.462 4.965 1.00 88.62 217 SER A O 1
ATOM 1728 N N . LEU A 1 218 ? -13.127 -27.376 3.888 1.00 87.38 218 LEU A N 1
ATOM 1729 C CA . LEU A 1 218 ? -14.087 -26.784 2.951 1.00 87.38 218 LEU A CA 1
ATOM 1730 C C . LEU A 1 218 ? -15.313 -26.197 3.661 1.00 87.38 218 LEU A C 1
ATOM 1732 O O . LEU A 1 218 ? -15.875 -25.212 3.184 1.00 87.38 218 LEU A O 1
ATOM 1736 N N . TYR A 1 219 ? -15.738 -26.786 4.783 1.00 88.31 219 TYR A N 1
ATOM 1737 C CA . TYR A 1 219 ? -16.855 -26.257 5.561 1.00 88.31 219 TYR A CA 1
ATOM 1738 C C . TYR A 1 219 ? -16.478 -24.914 6.187 1.00 88.31 219 TYR A C 1
ATOM 1740 O O . TYR A 1 219 ? -17.169 -23.922 5.964 1.00 88.31 219 TYR A O 1
ATOM 1748 N N . ILE A 1 220 ? -15.337 -24.860 6.883 1.00 89.88 220 ILE A N 1
ATOM 1749 C CA . ILE A 1 220 ? -14.835 -23.622 7.494 1.00 89.88 220 ILE A CA 1
ATOM 1750 C C . ILE A 1 220 ? -14.582 -22.558 6.422 1.00 89.88 220 ILE A C 1
ATOM 1752 O O . ILE A 1 220 ? -14.962 -21.405 6.603 1.00 89.88 220 ILE A O 1
ATOM 1756 N N . SER A 1 221 ? -14.018 -22.953 5.277 1.00 88.81 221 SER A N 1
ATOM 1757 C CA . SER A 1 221 ? -13.840 -22.074 4.120 1.00 88.81 221 SER A CA 1
ATOM 1758 C C . SER A 1 221 ? -15.146 -21.382 3.730 1.00 88.81 221 SER A C 1
ATOM 1760 O O . SER A 1 221 ? -15.192 -20.160 3.656 1.00 88.81 221 SER A O 1
ATOM 1762 N N . ARG A 1 222 ? -16.237 -22.146 3.574 1.00 88.31 222 ARG A N 1
ATOM 1763 C CA . ARG A 1 222 ? -17.561 -21.610 3.215 1.00 88.31 222 ARG A CA 1
ATOM 1764 C C . ARG A 1 222 ? -18.142 -20.698 4.293 1.00 88.31 222 ARG A C 1
ATOM 1766 O O . ARG A 1 222 ? -18.739 -19.686 3.951 1.00 88.31 222 ARG A O 1
ATOM 1773 N N . VAL A 1 223 ? -17.951 -21.035 5.568 1.00 88.75 223 VAL A N 1
ATOM 1774 C CA . VAL A 1 223 ? -18.406 -20.216 6.706 1.00 88.75 223 VAL A CA 1
ATOM 1775 C C . VAL A 1 223 ? -17.677 -18.868 6.766 1.00 88.75 223 VAL A C 1
ATOM 1777 O O . VAL A 1 223 ? -18.285 -17.845 7.080 1.00 88.75 223 VAL A O 1
ATOM 1780 N N . LEU A 1 224 ? -16.380 -18.856 6.446 1.00 89.75 224 LEU A N 1
ATOM 1781 C CA . LEU A 1 224 ? -15.557 -17.644 6.394 1.00 89.75 224 LEU A CA 1
ATOM 1782 C C . LEU A 1 224 ? -15.678 -16.896 5.054 1.00 89.75 224 LEU A C 1
ATOM 1784 O O . LEU A 1 224 ? -15.209 -15.763 4.940 1.00 89.75 224 LEU A O 1
ATOM 1788 N N . SER A 1 225 ? -16.324 -17.493 4.048 1.00 89.88 225 SER A N 1
ATOM 1789 C CA . SER A 1 225 ? -16.594 -16.891 2.738 1.00 89.88 225 SER A CA 1
ATOM 1790 C C . SER A 1 225 ? -17.769 -15.913 2.735 1.00 89.88 225 SER A C 1
ATOM 1792 O O . SER A 1 225 ? -18.634 -15.966 1.863 1.00 89.88 225 SER A O 1
ATOM 1794 N N . ASP A 1 226 ? -17.774 -14.984 3.687 1.00 90.19 226 ASP A N 1
ATOM 1795 C CA . ASP A 1 226 ? -18.747 -13.897 3.758 1.00 90.19 226 ASP A CA 1
ATOM 1796 C C . ASP A 1 226 ? -18.136 -12.569 3.270 1.00 90.19 226 ASP A C 1
ATOM 1798 O O . ASP A 1 226 ? -16.998 -12.210 3.586 1.00 90.19 226 ASP A O 1
ATOM 1802 N N . SER A 1 227 ? -18.920 -11.795 2.514 1.00 90.69 227 SER A N 1
ATOM 1803 C CA . SER A 1 227 ? -18.522 -10.471 2.028 1.00 90.69 227 SER A CA 1
ATOM 1804 C C . SER A 1 227 ? -18.191 -9.515 3.173 1.00 90.69 227 SER A C 1
ATOM 1806 O O . SER A 1 227 ? -17.362 -8.618 2.982 1.00 90.69 227 SER A O 1
ATOM 1808 N N . THR A 1 228 ? -18.837 -9.666 4.328 1.00 91.50 228 THR A N 1
ATOM 1809 C CA . THR A 1 228 ? -18.602 -8.822 5.504 1.00 91.50 228 THR A CA 1
ATOM 1810 C C . THR A 1 228 ? -17.225 -9.102 6.104 1.00 91.50 228 THR A C 1
ATOM 1812 O O . THR A 1 228 ? -16.431 -8.175 6.273 1.00 91.50 228 THR A O 1
ATOM 1815 N N . VAL A 1 229 ? -16.898 -10.384 6.300 1.00 92.50 229 VAL A N 1
ATOM 1816 C CA . VAL A 1 229 ? -15.582 -10.859 6.760 1.00 92.50 229 VAL A CA 1
ATOM 1817 C C . VAL A 1 229 ? -14.478 -10.309 5.854 1.00 92.50 229 VAL A C 1
ATOM 1819 O O . VAL A 1 229 ? -13.530 -9.683 6.328 1.00 92.50 229 VAL A O 1
ATOM 1822 N N . TYR A 1 230 ? -14.628 -10.457 4.536 1.00 94.94 230 TYR A N 1
ATOM 1823 C CA . TYR A 1 230 ? -13.648 -9.958 3.567 1.00 94.94 230 TYR A CA 1
ATOM 1824 C C . TYR A 1 230 ? -13.484 -8.435 3.600 1.00 94.94 230 TYR A C 1
ATOM 1826 O O . TYR A 1 230 ? -12.367 -7.930 3.476 1.00 94.94 230 TYR A O 1
ATOM 1834 N N . THR A 1 231 ? -14.580 -7.701 3.808 1.00 95.56 231 THR A N 1
ATOM 1835 C CA . THR A 1 231 ? -14.555 -6.237 3.944 1.00 95.56 231 THR A CA 1
ATOM 1836 C C . THR A 1 231 ? -13.742 -5.824 5.171 1.00 95.56 231 THR A C 1
ATOM 1838 O O . THR A 1 231 ? -12.886 -4.944 5.071 1.00 95.56 231 THR A O 1
ATOM 1841 N N . TRP A 1 232 ? -13.959 -6.470 6.318 1.00 95.50 232 TRP A N 1
ATOM 1842 C CA . TRP A 1 232 ? -13.219 -6.165 7.543 1.00 95.50 232 TRP A CA 1
ATOM 1843 C C . TRP A 1 232 ? -11.742 -6.537 7.446 1.00 95.50 232 TRP A C 1
ATOM 1845 O O . TRP A 1 232 ? -10.900 -5.746 7.864 1.00 95.50 232 TRP A O 1
ATOM 1855 N N . LEU A 1 233 ? -11.407 -7.670 6.821 1.00 95.81 233 LEU A N 1
ATOM 1856 C CA . LEU A 1 233 ? -10.014 -8.048 6.561 1.00 95.81 233 LEU A CA 1
ATOM 1857 C C . LEU A 1 233 ? -9.296 -7.022 5.676 1.00 95.81 233 LEU A C 1
ATOM 1859 O O . LEU A 1 233 ? -8.169 -6.635 5.979 1.00 95.81 233 LEU A O 1
ATOM 1863 N N . ILE A 1 234 ? -9.947 -6.538 4.610 1.00 96.81 234 ILE A N 1
ATOM 1864 C CA . ILE A 1 234 ? -9.369 -5.498 3.748 1.00 96.81 234 ILE A CA 1
ATOM 1865 C C . ILE A 1 234 ? -9.173 -4.197 4.531 1.00 96.81 234 ILE A C 1
ATOM 1867 O O . ILE A 1 234 ? -8.101 -3.602 4.453 1.00 96.81 234 ILE A O 1
ATOM 1871 N N . ARG A 1 235 ? -10.167 -3.763 5.315 1.00 95.75 235 ARG A N 1
ATOM 1872 C CA . ARG A 1 235 ? -10.049 -2.560 6.158 1.00 95.75 235 ARG A CA 1
ATOM 1873 C C . ARG A 1 235 ? -8.922 -2.701 7.182 1.00 95.75 235 ARG A C 1
ATOM 1875 O O . ARG A 1 235 ? -8.151 -1.764 7.357 1.00 95.75 235 ARG A O 1
ATOM 1882 N N . LEU A 1 236 ? -8.779 -3.861 7.816 1.00 95.38 236 LEU A N 1
ATOM 1883 C CA . LEU A 1 236 ? -7.711 -4.127 8.777 1.00 95.38 236 LEU A CA 1
ATOM 1884 C C . LEU A 1 236 ? -6.323 -4.088 8.126 1.00 95.38 236 LEU A C 1
ATOM 1886 O O . LEU A 1 236 ? -5.394 -3.503 8.678 1.00 95.38 236 LEU A O 1
ATOM 1890 N N . ALA A 1 237 ? -6.179 -4.710 6.956 1.00 95.38 237 ALA A N 1
ATOM 1891 C CA . ALA A 1 237 ? -4.884 -4.882 6.314 1.00 95.38 237 ALA A CA 1
ATOM 1892 C C . ALA A 1 237 ? -4.441 -3.654 5.510 1.00 95.38 237 ALA A C 1
ATOM 1894 O O . ALA A 1 237 ? -3.260 -3.328 5.524 1.00 95.38 237 ALA A O 1
ATOM 1895 N N . PHE A 1 238 ? -5.353 -2.971 4.813 1.00 95.88 238 PHE A N 1
ATOM 1896 C CA . PHE A 1 238 ? -5.024 -1.952 3.805 1.00 95.88 238 PHE A CA 1
ATOM 1897 C C . PHE A 1 238 ? -5.347 -0.510 4.210 1.00 95.88 238 PHE A C 1
ATOM 1899 O O . PHE A 1 238 ? -5.193 0.388 3.382 1.00 95.88 238 PHE A O 1
ATOM 1906 N N . SER A 1 239 ? -5.792 -0.260 5.443 1.00 94.94 239 SER A N 1
ATOM 1907 C CA . SER A 1 239 ? -5.930 1.114 5.944 1.00 94.94 239 SER A CA 1
ATOM 1908 C C . SER A 1 239 ? -4.560 1.745 6.216 1.00 94.94 239 SER A C 1
ATOM 1910 O O . SER A 1 239 ? -3.636 1.081 6.683 1.00 94.94 239 SER A O 1
ATOM 1912 N N . SER A 1 240 ? -4.427 3.044 5.955 1.00 91.94 240 SER A N 1
ATOM 1913 C CA . SER A 1 240 ? -3.222 3.821 6.271 1.00 91.94 240 SER A CA 1
ATOM 1914 C C . SER A 1 240 ? -3.027 4.009 7.782 1.00 91.94 240 SER A C 1
ATOM 1916 O O . SER A 1 240 ? -3.963 4.406 8.477 1.00 91.94 240 SER A O 1
ATOM 1918 N N . ALA A 1 241 ? -1.800 3.815 8.272 1.00 87.38 241 ALA A N 1
ATOM 1919 C CA . ALA A 1 241 ? -1.420 4.055 9.665 1.00 87.38 241 ALA A CA 1
ATOM 1920 C C . ALA A 1 241 ? -0.999 5.519 9.888 1.00 87.38 241 ALA A C 1
ATOM 1922 O O . ALA A 1 241 ? 0.183 5.849 9.871 1.00 87.38 241 ALA A O 1
ATOM 1923 N N . ASN A 1 242 ? -1.971 6.405 10.097 1.00 86.50 242 ASN A N 1
ATOM 1924 C CA . ASN A 1 242 ? -1.719 7.830 10.327 1.00 86.50 242 ASN A CA 1
ATOM 1925 C C . ASN A 1 242 ? -1.792 8.198 11.808 1.00 86.50 242 ASN A C 1
ATOM 1927 O O . ASN A 1 242 ? -2.579 7.609 12.552 1.00 86.50 242 ASN A O 1
ATOM 1931 N N . GLU A 1 243 ? -1.097 9.260 12.218 1.00 81.56 243 GLU A N 1
ATOM 1932 C CA . GLU A 1 243 ? -1.273 9.848 13.554 1.00 81.56 243 GLU A CA 1
ATOM 1933 C C . GLU A 1 243 ? -2.740 10.202 13.826 1.00 81.56 243 GLU A C 1
ATOM 1935 O O . GLU A 1 243 ? -3.292 9.816 14.856 1.00 81.56 243 GLU A O 1
ATOM 1940 N N . GLY A 1 244 ? -3.432 10.817 12.862 1.00 80.56 244 GLY A N 1
ATOM 1941 C CA . GLY A 1 244 ? -4.848 11.138 12.994 1.00 80.56 244 GLY A CA 1
ATOM 1942 C C . GLY A 1 244 ? -5.774 9.921 12.946 1.00 80.56 244 GLY A C 1
ATOM 1943 O O . GLY A 1 244 ? -6.967 10.083 13.189 1.00 80.56 244 GLY A O 1
ATOM 1944 N N . SER A 1 245 ? -5.279 8.717 12.646 1.00 85.56 245 SER A N 1
ATOM 1945 C CA . SER A 1 245 ? -6.077 7.485 12.727 1.00 85.56 245 SER A CA 1
ATOM 1946 C C . SER A 1 245 ? -6.008 6.801 14.099 1.00 85.56 245 SER A C 1
ATOM 1948 O O . SER A 1 245 ? -6.851 5.953 14.389 1.00 85.56 245 SER A O 1
ATOM 1950 N N . LYS A 1 246 ? -5.053 7.183 14.965 1.00 83.62 246 LYS A N 1
ATOM 1951 C CA . LYS A 1 246 ? -4.876 6.593 16.307 1.00 83.62 246 LYS A CA 1
ATOM 1952 C C . LYS A 1 246 ? -6.043 6.876 17.244 1.00 83.62 246 LYS A C 1
ATOM 1954 O O . LYS A 1 246 ? -6.366 6.044 18.087 1.00 83.62 246 LYS A O 1
ATOM 1959 N N . SER A 1 247 ? -6.680 8.034 17.093 1.00 81.19 247 SER A N 1
ATOM 1960 C CA . SER A 1 247 ? -7.839 8.432 17.883 1.00 81.19 247 SER A CA 1
ATOM 1961 C C . SER A 1 247 ? -9.081 8.558 17.007 1.00 81.19 247 SER A C 1
ATOM 1963 O O . SER A 1 247 ? -9.066 9.180 15.947 1.00 81.19 247 SER A O 1
ATOM 1965 N N . ASP A 1 248 ? -10.178 7.960 17.474 1.00 81.69 248 ASP A N 1
ATOM 1966 C CA . ASP A 1 248 ? -11.535 8.205 16.974 1.00 81.69 248 ASP A CA 1
ATOM 1967 C C . ASP A 1 248 ? -11.763 7.893 15.471 1.00 81.69 248 ASP A C 1
ATOM 1969 O O . ASP A 1 248 ? -12.768 8.304 14.892 1.00 81.69 248 ASP A O 1
ATOM 1973 N N . PHE A 1 249 ? -10.867 7.143 14.816 1.00 90.19 249 PHE A N 1
ATOM 1974 C CA . PHE A 1 249 ? -11.026 6.732 13.414 1.00 90.19 249 PHE A CA 1
ATOM 1975 C C . PHE A 1 249 ? -11.593 5.315 13.272 1.00 90.19 249 PHE A C 1
ATOM 1977 O O . PHE A 1 249 ? -12.618 5.140 12.623 1.00 90.19 249 PHE A O 1
ATOM 1984 N N . PHE A 1 250 ? -10.973 4.302 13.886 1.00 90.94 250 PHE A N 1
ATOM 1985 C CA . PHE A 1 250 ? -11.460 2.917 13.830 1.00 90.94 250 PHE A CA 1
ATOM 1986 C C . PHE A 1 250 ? -12.587 2.701 14.842 1.00 90.94 250 PHE A C 1
ATOM 1988 O O . PHE A 1 250 ? -12.358 2.315 15.986 1.00 90.94 250 PHE A O 1
ATOM 1995 N N . THR A 1 251 ? -13.811 3.002 14.424 1.00 89.94 251 THR A N 1
ATOM 1996 C CA . THR A 1 251 ? -15.017 2.824 15.232 1.00 89.94 251 THR A CA 1
ATOM 1997 C C . THR A 1 251 ? -15.550 1.385 15.129 1.00 89.94 251 THR A C 1
ATOM 1999 O O . THR A 1 251 ? -15.286 0.719 14.125 1.00 89.94 251 THR A O 1
ATOM 2002 N N . PRO A 1 252 ? -16.317 0.879 16.118 1.00 87.75 252 PRO A N 1
ATOM 2003 C CA . PRO A 1 252 ? -16.813 -0.505 16.110 1.00 87.75 252 PRO A CA 1
ATOM 2004 C C . PRO A 1 252 ? -17.710 -0.867 14.915 1.00 87.75 252 PRO A C 1
ATOM 2006 O O . PRO A 1 252 ? -17.800 -2.031 14.544 1.00 87.75 252 PRO A O 1
ATOM 2009 N N . ASP A 1 253 ? -18.378 0.115 14.308 1.00 88.31 253 ASP A N 1
ATOM 2010 C CA . ASP A 1 253 ? -19.155 -0.033 13.071 1.00 88.31 253 ASP A CA 1
ATOM 2011 C C . ASP A 1 253 ? -18.266 -0.123 11.819 1.00 88.31 253 ASP A C 1
ATOM 2013 O O . ASP A 1 253 ? -18.628 -0.770 10.833 1.00 88.31 253 ASP A O 1
ATOM 2017 N N . PHE A 1 254 ? -17.083 0.495 11.852 1.00 90.38 254 PHE A N 1
ATOM 2018 C CA . PHE A 1 254 ? -16.129 0.449 10.751 1.00 90.38 254 PHE A CA 1
ATOM 2019 C C . PHE A 1 254 ? -15.245 -0.804 10.803 1.00 90.38 254 PHE A C 1
ATOM 2021 O O . PHE A 1 254 ? -15.040 -1.465 9.779 1.00 90.38 254 PHE A O 1
ATOM 2028 N N . LEU A 1 255 ? -14.731 -1.130 11.988 1.00 91.94 255 LEU A N 1
ATOM 2029 C CA . LEU A 1 255 ? -13.907 -2.301 12.255 1.00 91.94 255 LEU A CA 1
ATOM 2030 C C . LEU A 1 255 ? -14.308 -2.879 13.627 1.00 91.94 255 LEU A C 1
ATOM 2032 O O . LEU A 1 255 ? -13.925 -2.315 14.655 1.00 91.94 255 LEU A O 1
ATOM 2036 N N . PRO A 1 256 ? -15.120 -3.949 13.665 1.00 89.88 256 PRO A N 1
ATOM 2037 C CA . PRO A 1 256 ? -15.664 -4.466 14.916 1.00 89.88 256 PRO A CA 1
ATOM 2038 C C . PRO A 1 256 ? -14.610 -5.221 15.741 1.00 89.88 256 PRO A C 1
ATOM 2040 O O . PRO A 1 256 ? -13.730 -5.867 15.168 1.00 89.88 256 PRO A O 1
ATOM 2043 N N . PRO A 1 257 ? -14.714 -5.215 17.085 1.00 86.00 257 PRO A N 1
ATOM 2044 C CA . PRO A 1 257 ? -13.930 -6.112 17.932 1.00 86.00 257 PRO A CA 1
ATOM 2045 C C . PRO A 1 257 ? -14.143 -7.581 17.520 1.00 86.00 257 PRO A C 1
ATOM 2047 O O . PRO A 1 257 ? -15.264 -7.915 17.141 1.00 86.00 257 PRO A O 1
ATOM 2050 N N . PRO A 1 258 ? -13.116 -8.447 17.602 1.00 90.25 258 PRO A N 1
ATOM 2051 C CA . PRO A 1 258 ? -11.798 -8.227 18.210 1.00 90.25 258 PRO A CA 1
ATOM 2052 C C . PRO A 1 258 ? -10.770 -7.555 17.282 1.00 90.25 258 PRO A C 1
ATOM 2054 O O . PRO A 1 258 ? -9.622 -7.359 17.681 1.00 90.25 258 PRO A O 1
ATOM 2057 N N . LEU A 1 259 ? -11.153 -7.188 16.055 1.00 90.25 259 LEU A N 1
ATOM 2058 C CA . LEU A 1 259 ? -10.234 -6.621 15.074 1.00 90.25 259 LEU A CA 1
ATOM 2059 C C . LEU A 1 259 ? -9.761 -5.233 15.508 1.00 90.25 259 LEU A C 1
ATOM 2061 O O . LEU A 1 259 ? -10.531 -4.279 15.587 1.00 90.25 259 LEU A O 1
ATOM 2065 N N . CYS A 1 260 ? -8.458 -5.113 15.749 1.00 88.69 260 CYS A N 1
ATOM 2066 C CA . CYS A 1 260 ? -7.827 -3.862 16.138 1.00 88.69 260 CYS A CA 1
ATOM 2067 C C . CYS A 1 260 ? -6.662 -3.551 15.198 1.00 88.69 260 CYS A C 1
ATOM 2069 O O . CYS A 1 260 ? -5.650 -4.250 15.183 1.00 88.69 260 CYS A O 1
ATOM 2071 N N . PHE A 1 261 ? -6.794 -2.469 14.429 1.00 90.06 261 PHE A N 1
ATOM 2072 C CA . PHE A 1 261 ? -5.796 -2.063 13.436 1.00 90.06 261 PHE A CA 1
ATOM 2073 C C . PHE A 1 261 ? -4.392 -1.866 14.027 1.00 90.06 261 PHE A C 1
ATOM 2075 O O . PHE A 1 261 ? -3.400 -2.288 13.426 1.00 90.06 261 PHE A O 1
ATOM 2082 N N . PHE A 1 262 ? -4.308 -1.256 15.212 1.00 89.50 262 PHE A N 1
ATOM 2083 C CA . PHE A 1 262 ? -3.043 -0.958 15.889 1.00 89.50 262 PHE A CA 1
ATOM 2084 C C . PHE A 1 262 ? -2.504 -2.107 16.745 1.00 89.50 262 PHE A C 1
ATOM 2086 O O . PHE A 1 262 ? -1.376 -2.015 17.215 1.00 89.50 262 PHE A O 1
ATOM 2093 N N . ALA A 1 263 ? -3.267 -3.189 16.934 1.00 89.75 263 ALA A N 1
ATOM 2094 C CA . ALA A 1 263 ? -2.767 -4.375 17.630 1.00 89.75 263 ALA A CA 1
ATOM 2095 C C . ALA A 1 263 ? -1.791 -5.189 16.764 1.00 89.75 263 ALA A C 1
ATOM 2097 O O . ALA A 1 263 ? -0.944 -5.904 17.294 1.00 89.75 263 ALA A O 1
ATOM 2098 N N . LEU A 1 264 ? -1.893 -5.077 15.435 1.00 90.25 264 LEU A N 1
ATOM 2099 C CA . LEU A 1 264 ? -0.999 -5.753 14.499 1.00 90.25 264 LEU A CA 1
ATOM 2100 C C . LEU A 1 264 ? 0.301 -4.968 14.309 1.00 90.25 264 LEU A C 1
ATOM 2102 O O . LEU A 1 264 ? 0.284 -3.775 13.981 1.00 90.25 264 LEU A O 1
ATOM 2106 N N . SER A 1 265 ? 1.430 -5.668 14.420 1.00 92.31 265 SER A N 1
ATOM 2107 C CA . SER A 1 265 ? 2.724 -5.127 13.999 1.00 92.31 265 SER A CA 1
ATOM 2108 C C . SER A 1 265 ? 2.748 -4.880 12.486 1.00 92.31 265 SER A C 1
ATOM 2110 O O . SER A 1 265 ? 1.997 -5.488 11.720 1.00 92.31 265 SER A O 1
ATOM 2112 N N . GLU A 1 266 ? 3.642 -4.007 12.026 1.00 91.56 266 GLU A N 1
ATOM 2113 C CA . GLU A 1 266 ? 3.805 -3.709 10.596 1.00 91.56 266 GLU A CA 1
ATOM 2114 C C . GLU A 1 266 ? 4.135 -4.957 9.767 1.00 91.56 266 GLU A C 1
ATOM 2116 O O . GLU A 1 266 ? 3.609 -5.130 8.668 1.00 91.56 266 GLU A O 1
ATOM 2121 N N . HIS A 1 267 ? 4.935 -5.869 10.327 1.00 93.50 267 HIS A N 1
ATOM 2122 C CA . HIS A 1 267 ? 5.258 -7.154 9.710 1.00 93.50 267 HIS A CA 1
ATOM 2123 C C . HIS A 1 267 ? 4.029 -8.055 9.577 1.00 93.50 267 HIS A C 1
ATOM 2125 O O . HIS A 1 267 ? 3.744 -8.519 8.476 1.00 93.50 267 HIS A O 1
ATOM 2131 N N . GLN A 1 268 ? 3.263 -8.241 10.658 1.00 93.50 268 GLN A N 1
ATOM 2132 C CA . GLN A 1 268 ? 2.027 -9.031 10.620 1.00 93.50 268 GLN A CA 1
ATOM 2133 C C . GLN A 1 268 ? 1.017 -8.443 9.631 1.00 93.50 268 GLN A C 1
ATOM 2135 O O . GLN A 1 268 ? 0.361 -9.185 8.905 1.00 93.50 268 GLN A O 1
ATOM 2140 N N . ARG A 1 269 ? 0.915 -7.109 9.554 1.00 93.69 269 ARG A N 1
ATOM 2141 C CA . ARG A 1 269 ? 0.039 -6.433 8.591 1.00 93.69 269 ARG A CA 1
ATOM 2142 C C . ARG A 1 269 ? 0.482 -6.689 7.151 1.00 93.69 269 ARG A C 1
ATOM 2144 O O . ARG A 1 269 ? -0.359 -7.025 6.326 1.00 93.69 269 ARG A O 1
ATOM 2151 N N . ARG A 1 270 ? 1.777 -6.575 6.845 1.00 94.12 270 ARG A N 1
ATOM 2152 C CA . ARG A 1 270 ? 2.329 -6.900 5.518 1.00 94.12 270 ARG A CA 1
ATOM 2153 C C . ARG A 1 270 ? 2.071 -8.363 5.145 1.00 94.12 270 ARG A C 1
ATOM 2155 O O . ARG A 1 270 ? 1.698 -8.645 4.007 1.00 94.12 270 ARG A O 1
ATOM 2162 N N . ASP A 1 271 ? 2.253 -9.287 6.081 1.00 93.69 271 ASP A N 1
ATOM 2163 C CA . ASP A 1 271 ? 2.050 -10.718 5.829 1.00 93.69 271 ASP A CA 1
ATOM 2164 C C . ASP A 1 271 ? 0.556 -11.012 5.586 1.00 93.69 271 ASP A C 1
ATOM 2166 O O . ASP A 1 271 ? 0.198 -11.699 4.630 1.00 93.69 271 ASP A O 1
ATOM 2170 N N . LEU A 1 272 ? -0.337 -10.363 6.341 1.00 94.44 272 LEU A N 1
ATOM 2171 C CA . LEU A 1 272 ? -1.780 -10.392 6.099 1.00 94.44 272 LEU A CA 1
ATOM 2172 C C . LEU A 1 272 ? -2.157 -9.797 4.729 1.00 94.44 272 LEU A C 1
ATOM 2174 O O . LEU A 1 272 ? -2.979 -10.368 4.011 1.00 94.44 272 LEU A O 1
ATOM 2178 N N . GLN A 1 273 ? -1.553 -8.671 4.333 1.00 95.56 273 GLN A N 1
ATOM 2179 C CA . GLN A 1 273 ? -1.744 -8.086 3.001 1.00 95.56 273 GLN A CA 1
ATOM 2180 C C . GLN A 1 273 ? -1.331 -9.073 1.903 1.00 95.56 273 GLN A C 1
ATOM 2182 O O . GLN A 1 273 ? -2.056 -9.218 0.920 1.00 95.56 273 GLN A O 1
ATOM 2187 N N . HIS A 1 274 ? -0.208 -9.779 2.073 1.00 93.44 274 HIS A N 1
ATOM 2188 C CA . HIS A 1 274 ? 0.242 -10.809 1.136 1.00 93.44 274 HIS A CA 1
ATOM 2189 C C . HIS A 1 274 ? -0.820 -11.902 0.974 1.00 93.44 274 HIS A C 1
ATOM 2191 O O . HIS A 1 274 ? -1.250 -12.176 -0.151 1.00 93.44 274 HIS A O 1
ATOM 2197 N N . GLU A 1 275 ? -1.284 -12.490 2.078 1.00 94.00 275 GLU A N 1
ATOM 2198 C CA . GLU A 1 275 ? -2.276 -13.571 2.055 1.00 94.00 275 GLU A CA 1
ATOM 2199 C C . GLU A 1 275 ? -3.609 -13.120 1.438 1.00 94.00 275 GLU A C 1
ATOM 2201 O O . GLU A 1 275 ? -4.186 -13.821 0.597 1.00 94.00 275 GLU A O 1
ATOM 2206 N N . ILE A 1 276 ? -4.071 -11.908 1.765 1.00 95.62 276 ILE A N 1
ATOM 2207 C CA . ILE A 1 276 ? -5.284 -11.335 1.171 1.00 95.62 276 ILE A CA 1
ATOM 2208 C C . ILE A 1 276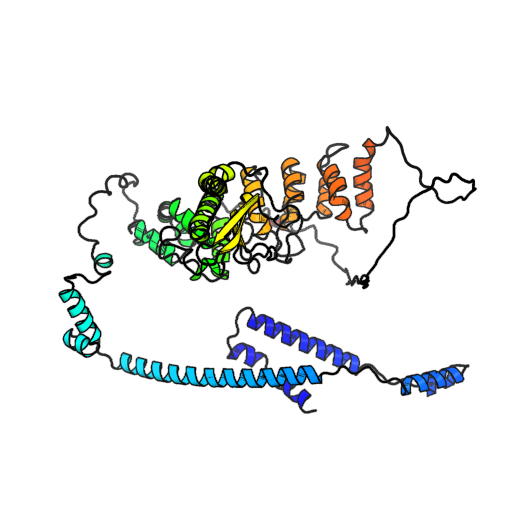 ? -5.103 -11.129 -0.335 1.00 95.62 276 ILE A C 1
ATOM 2210 O O . ILE A 1 276 ? -5.958 -11.561 -1.108 1.00 95.62 276 ILE A O 1
ATOM 2214 N N . LEU A 1 277 ? -3.998 -10.528 -0.788 1.00 95.06 277 LEU A N 1
ATOM 2215 C CA . LEU A 1 277 ? -3.748 -10.314 -2.218 1.00 95.06 277 LEU A CA 1
ATOM 2216 C C . LEU A 1 277 ? -3.635 -11.633 -2.989 1.00 95.06 277 LEU A C 1
ATOM 2218 O O . LEU A 1 277 ? -4.090 -11.708 -4.133 1.00 95.06 277 LEU A O 1
ATOM 2222 N N . ALA A 1 278 ? -3.080 -12.681 -2.381 1.00 93.19 278 ALA A N 1
ATOM 2223 C CA . ALA A 1 278 ? -2.999 -14.011 -2.980 1.00 93.19 278 ALA A CA 1
ATOM 2224 C C . ALA A 1 278 ? -4.370 -14.708 -3.083 1.00 93.19 278 ALA A C 1
ATOM 2226 O O . ALA A 1 278 ? -4.594 -15.499 -4.003 1.00 93.19 278 ALA A O 1
ATOM 2227 N N . SER A 1 279 ? -5.311 -14.396 -2.188 1.00 92.50 279 SER A N 1
ATOM 2228 C CA . SER A 1 279 ? -6.631 -15.034 -2.134 1.00 92.50 279 SER A CA 1
ATOM 2229 C C . SER A 1 279 ? -7.486 -14.796 -3.389 1.00 92.50 279 SER A C 1
ATOM 2231 O O . SER A 1 279 ? -7.441 -13.734 -4.009 1.00 92.50 279 SER A O 1
ATOM 2233 N N . ARG A 1 280 ? -8.323 -15.765 -3.782 1.00 90.38 280 ARG A N 1
ATOM 2234 C CA . ARG A 1 280 ? -9.186 -15.635 -4.978 1.00 90.38 280 ARG A CA 1
ATOM 2235 C C . ARG A 1 280 ? -10.315 -14.614 -4.809 1.00 90.38 280 ARG A C 1
ATOM 2237 O O . ARG A 1 280 ? -10.726 -14.005 -5.789 1.00 90.38 280 ARG A O 1
ATOM 2244 N N . TRP A 1 281 ? -10.792 -14.416 -3.582 1.00 92.69 281 TRP A N 1
ATOM 2245 C CA . TRP A 1 281 ? -11.891 -13.499 -3.276 1.00 92.69 281 TRP A CA 1
ATOM 2246 C C . TRP A 1 281 ? -11.464 -12.024 -3.275 1.00 92.69 281 TRP A C 1
ATOM 2248 O O . TRP A 1 281 ? -12.306 -11.142 -3.448 1.00 92.69 281 TRP A O 1
ATOM 2258 N N . CYS A 1 282 ? -10.166 -11.731 -3.128 1.00 95.25 282 CYS A N 1
ATOM 2259 C CA . CYS A 1 282 ? -9.652 -10.370 -3.244 1.00 95.25 282 CYS A CA 1
ATOM 2260 C C . CYS A 1 282 ? -9.660 -9.925 -4.715 1.00 95.25 282 CYS A C 1
ATOM 2262 O O . CYS A 1 282 ? -8.775 -10.285 -5.504 1.00 95.25 282 CYS A O 1
ATOM 2264 N N . THR A 1 283 ? -10.688 -9.154 -5.068 1.00 95.12 283 THR A N 1
ATOM 2265 C CA . THR A 1 283 ? -10.990 -8.671 -6.421 1.00 95.12 283 THR A CA 1
ATOM 2266 C C . THR A 1 283 ? -11.068 -7.145 -6.453 1.00 95.12 283 THR A C 1
ATOM 2268 O O . THR A 1 283 ? -11.290 -6.504 -5.422 1.00 95.12 283 THR A O 1
ATOM 2271 N N . LEU A 1 284 ? -10.931 -6.551 -7.645 1.00 95.06 284 LEU A N 1
ATOM 2272 C CA . LEU A 1 284 ? -11.042 -5.100 -7.815 1.00 95.06 284 LEU A CA 1
ATOM 2273 C C . LEU A 1 284 ? -12.388 -4.533 -7.330 1.00 95.06 284 LEU A C 1
ATOM 2275 O O . LEU A 1 284 ? -12.346 -3.555 -6.589 1.00 95.06 284 LEU A O 1
ATOM 2279 N N . PRO A 1 285 ? -13.567 -5.108 -7.660 1.00 95.00 285 PRO A N 1
ATOM 2280 C CA . PRO A 1 285 ? -14.842 -4.547 -7.209 1.00 95.00 285 PRO A CA 1
ATOM 2281 C C . PRO A 1 285 ? -14.960 -4.493 -5.685 1.00 95.00 285 PRO A C 1
ATOM 2283 O O . PRO A 1 285 ? -15.435 -3.500 -5.133 1.00 95.00 285 PRO A O 1
ATOM 2286 N N . LEU A 1 286 ? -14.477 -5.531 -4.994 1.00 95.62 286 LEU A N 1
ATOM 2287 C CA . LEU A 1 286 ? -14.450 -5.559 -3.535 1.00 95.62 286 LEU A CA 1
ATOM 2288 C C . LEU A 1 286 ? -13.478 -4.509 -2.979 1.00 95.62 286 LEU A C 1
ATOM 2290 O O . LEU A 1 286 ? -13.849 -3.751 -2.087 1.00 95.62 286 LEU A O 1
ATOM 2294 N N . MET A 1 287 ? -12.271 -4.406 -3.545 1.00 95.56 287 MET A N 1
ATOM 2295 C CA . MET A 1 287 ? -11.295 -3.389 -3.145 1.00 95.56 287 MET A CA 1
ATOM 2296 C C . MET A 1 287 ? -11.838 -1.966 -3.355 1.00 95.56 287 MET A C 1
ATOM 2298 O O . MET A 1 287 ? -11.736 -1.133 -2.459 1.00 95.56 287 MET A O 1
ATOM 2302 N N . ARG A 1 288 ? -12.488 -1.694 -4.496 1.00 94.75 288 ARG A N 1
ATOM 2303 C CA . ARG A 1 288 ? -13.135 -0.408 -4.815 1.00 94.75 288 ARG A CA 1
ATOM 2304 C C . ARG A 1 288 ? -14.304 -0.096 -3.880 1.00 94.75 288 ARG A C 1
ATOM 2306 O O . ARG A 1 288 ? -14.462 1.052 -3.469 1.00 94.75 288 ARG A O 1
ATOM 2313 N N . LYS A 1 289 ? -15.099 -1.102 -3.493 1.00 94.56 289 LYS A N 1
ATOM 2314 C CA . LYS A 1 289 ? -16.139 -0.956 -2.460 1.00 94.56 289 LYS A CA 1
ATOM 2315 C C . LYS A 1 289 ? -15.520 -0.521 -1.130 1.00 94.56 289 LYS A C 1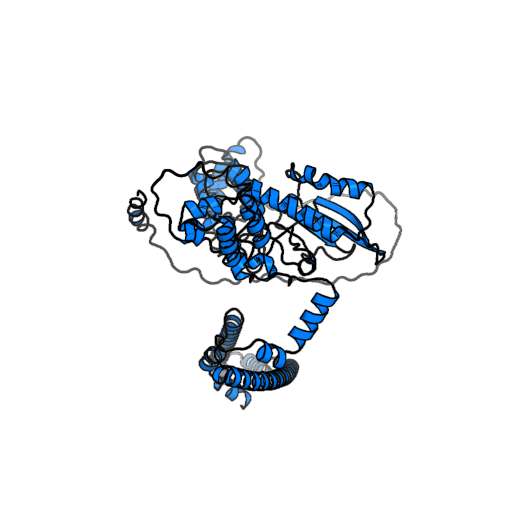
ATOM 2317 O O . LYS A 1 289 ? -15.939 0.498 -0.585 1.00 94.56 289 LYS A O 1
ATOM 2322 N N . CYS A 1 290 ? -14.509 -1.245 -0.645 1.00 95.88 290 CYS A N 1
ATOM 2323 C CA . CYS A 1 290 ? -13.822 -0.914 0.604 1.00 95.88 290 CYS A CA 1
ATOM 2324 C C . CYS A 1 290 ? -13.170 0.472 0.548 1.00 95.88 290 CYS A C 1
ATOM 2326 O O . CYS A 1 290 ? -13.228 1.213 1.522 1.00 95.88 290 CYS A O 1
ATOM 2328 N N . GLN A 1 291 ? -12.587 0.832 -0.595 1.00 94.94 291 GLN A N 1
ATOM 2329 C CA . GLN A 1 291 ? -11.968 2.130 -0.839 1.00 94.94 291 GLN A CA 1
ATOM 2330 C C . GLN A 1 291 ? -12.973 3.278 -0.714 1.00 94.94 291 GLN A C 1
ATOM 2332 O O . GLN A 1 291 ? -12.725 4.239 0.013 1.00 94.94 291 GLN A O 1
ATOM 2337 N N . ARG A 1 292 ? -14.120 3.170 -1.391 1.00 93.75 292 ARG A N 1
ATOM 2338 C CA . ARG A 1 292 ? -15.189 4.173 -1.326 1.00 93.75 292 ARG A CA 1
ATOM 2339 C C . ARG A 1 292 ? -15.691 4.355 0.106 1.00 93.75 292 ARG A C 1
ATOM 2341 O O . ARG A 1 292 ? -15.737 5.476 0.599 1.00 93.75 292 ARG A O 1
ATOM 2348 N N . GLU A 1 293 ? -16.009 3.252 0.782 1.00 94.25 293 GLU A N 1
ATOM 2349 C CA . GLU A 1 293 ? -16.498 3.268 2.167 1.00 94.25 293 GLU A CA 1
ATOM 2350 C C . GLU A 1 293 ? -15.455 3.838 3.142 1.00 94.25 293 GLU A C 1
ATOM 2352 O O . GLU A 1 293 ? -15.808 4.551 4.078 1.00 94.25 293 GLU A O 1
ATOM 2357 N N . TYR A 1 294 ? -14.167 3.563 2.913 1.00 95.38 294 TYR A N 1
ATOM 2358 C CA . TYR A 1 294 ? -13.069 4.117 3.703 1.00 95.38 294 TYR A CA 1
ATOM 2359 C C . TYR A 1 294 ? -12.962 5.638 3.547 1.00 95.38 294 TYR A C 1
ATOM 2361 O O . TYR A 1 294 ? -12.846 6.349 4.544 1.00 95.38 294 TYR A O 1
ATOM 2369 N N . VAL A 1 295 ? -13.028 6.153 2.314 1.00 94.50 295 VAL A N 1
ATOM 2370 C CA . VAL A 1 295 ? -12.979 7.601 2.053 1.00 94.50 295 VAL A CA 1
ATOM 2371 C C . VAL A 1 295 ? -14.210 8.303 2.628 1.00 94.50 295 VAL A C 1
ATOM 2373 O O . VAL A 1 295 ? -14.067 9.339 3.273 1.00 94.50 295 VAL A O 1
ATOM 2376 N N . GLU A 1 296 ? -15.402 7.727 2.465 1.00 92.69 296 GLU A N 1
ATOM 2377 C CA . GLU A 1 296 ? -16.636 8.255 3.060 1.00 92.69 296 GLU A CA 1
ATOM 2378 C C . GLU A 1 296 ? -16.534 8.323 4.591 1.00 92.69 296 GLU A C 1
ATOM 2380 O O . GLU A 1 296 ? -16.871 9.340 5.205 1.00 92.69 296 GLU A O 1
ATOM 2385 N N . HIS A 1 297 ? -16.009 7.264 5.211 1.00 93.56 297 HIS A N 1
ATOM 2386 C CA . HIS A 1 297 ? -15.756 7.232 6.646 1.00 93.56 297 HIS A CA 1
ATOM 2387 C C . HIS A 1 297 ? -14.744 8.303 7.063 1.00 93.56 297 HIS A C 1
ATOM 2389 O O . HIS A 1 297 ? -15.007 9.071 7.987 1.00 93.56 297 HIS A O 1
ATOM 2395 N N . ALA A 1 298 ? -13.627 8.431 6.345 1.00 92.94 298 ALA A N 1
ATOM 2396 C CA . ALA A 1 298 ? -12.614 9.442 6.629 1.00 92.94 298 ALA A CA 1
ATOM 2397 C C . ALA A 1 298 ? -13.173 10.870 6.548 1.00 92.94 298 ALA A C 1
ATOM 2399 O O . ALA A 1 298 ? -12.927 11.665 7.457 1.00 92.94 298 ALA A O 1
ATOM 2400 N N . ILE A 1 299 ? -13.992 11.170 5.534 1.00 91.69 299 ILE A N 1
ATOM 2401 C CA . ILE A 1 299 ? -14.694 12.454 5.401 1.00 91.69 299 ILE A CA 1
ATOM 2402 C C . ILE A 1 299 ? -15.629 12.670 6.591 1.00 91.69 299 ILE A C 1
ATOM 2404 O O . ILE A 1 299 ? -15.537 13.696 7.261 1.00 91.69 299 ILE A O 1
ATOM 2408 N N . ARG A 1 300 ? -16.484 11.691 6.918 1.00 90.69 300 ARG A N 1
ATOM 2409 C CA . ARG A 1 300 ? -17.433 11.791 8.040 1.00 90.69 300 ARG A CA 1
ATOM 2410 C C . ARG A 1 300 ? -16.730 12.090 9.364 1.00 90.69 300 ARG A C 1
ATOM 2412 O O . ARG A 1 300 ? -17.249 12.858 10.172 1.00 90.69 300 ARG A O 1
ATOM 2419 N N . ARG A 1 301 ? -15.566 11.481 9.607 1.00 90.81 301 ARG A N 1
ATOM 2420 C CA . ARG A 1 301 ? -14.815 11.647 10.860 1.00 90.81 301 ARG A CA 1
ATOM 2421 C C . ARG A 1 301 ? -14.003 12.937 10.886 1.00 90.81 301 ARG A C 1
ATOM 2423 O O . ARG A 1 301 ? -14.046 13.652 11.881 1.00 90.81 301 ARG A O 1
ATOM 2430 N N . LYS A 1 302 ? -13.278 13.253 9.811 1.00 89.38 302 LYS A N 1
ATOM 2431 C CA . LYS A 1 302 ? -12.342 14.389 9.777 1.00 89.38 302 LYS A CA 1
ATOM 2432 C C . LYS A 1 302 ? -12.978 15.716 9.393 1.00 89.38 302 LYS A C 1
ATOM 2434 O O . LYS A 1 302 ? -12.475 16.751 9.811 1.00 89.38 302 LYS A O 1
ATOM 2439 N N . CYS A 1 303 ? -14.091 15.707 8.665 1.00 88.44 303 CYS A N 1
ATOM 2440 C CA . CYS A 1 303 ? -14.821 16.925 8.317 1.00 88.44 303 CYS A CA 1
ATOM 2441 C C . CYS A 1 303 ? -15.940 17.272 9.311 1.00 88.44 303 CYS A C 1
ATOM 2443 O O . CYS A 1 303 ? -16.637 18.255 9.095 1.00 88.44 303 CYS A O 1
ATOM 2445 N N . ARG A 1 304 ? -16.112 16.522 10.411 1.00 86.38 304 ARG A N 1
ATOM 2446 C CA . ARG A 1 304 ? -17.200 16.738 11.385 1.00 86.38 304 ARG A CA 1
ATOM 2447 C C . ARG A 1 304 ? -17.228 18.155 11.976 1.00 86.38 304 ARG A C 1
ATOM 2449 O O . ARG A 1 304 ? -18.309 18.707 12.160 1.00 86.38 304 ARG A O 1
ATOM 2456 N N . ASN A 1 305 ? -16.055 18.721 12.258 1.00 85.25 305 ASN A N 1
ATOM 2457 C CA . ASN A 1 305 ? -15.907 20.050 12.867 1.00 85.25 305 ASN A CA 1
ATOM 2458 C C . ASN A 1 305 ? -15.549 21.133 11.835 1.00 85.25 305 ASN A C 1
ATOM 2460 O O . ASN A 1 305 ? -15.253 22.265 12.204 1.00 85.25 305 ASN A O 1
ATOM 2464 N N . LEU A 1 306 ? -15.559 20.795 10.542 1.00 87.75 306 LEU A N 1
ATOM 2465 C CA . LEU A 1 306 ? -15.198 21.717 9.475 1.00 87.75 306 LEU A CA 1
ATOM 2466 C C . LEU A 1 306 ? -16.450 22.348 8.856 1.00 87.75 306 LEU A C 1
ATOM 2468 O O . LEU A 1 306 ? -17.382 21.662 8.444 1.00 87.75 306 LEU A O 1
ATOM 2472 N N . GLU A 1 307 ? -16.449 23.668 8.740 1.00 86.31 307 GLU A N 1
ATOM 2473 C CA . GLU A 1 307 ? -17.387 24.435 7.932 1.00 86.31 307 GLU A CA 1
ATOM 2474 C C . GLU A 1 307 ? -16.922 24.433 6.480 1.00 86.31 307 GLU A C 1
ATOM 2476 O O . GLU A 1 307 ? -15.838 24.919 6.153 1.00 86.31 307 GLU A O 1
ATOM 2481 N N . LEU A 1 308 ? -17.750 23.875 5.603 1.00 87.00 308 LEU A N 1
ATOM 2482 C CA . LEU A 1 308 ? -17.572 23.939 4.155 1.00 87.00 308 LEU A CA 1
ATOM 2483 C C . LEU A 1 308 ? -18.683 24.794 3.552 1.00 87.00 308 LEU A C 1
ATOM 2485 O O . LEU A 1 308 ? -19.778 24.883 4.118 1.00 87.00 308 LEU A O 1
ATOM 2489 N N . ALA A 1 309 ? -18.430 25.360 2.371 1.00 85.56 309 ALA A N 1
ATOM 2490 C CA . ALA A 1 309 ? -19.472 26.028 1.604 1.00 85.56 309 ALA A CA 1
ATOM 2491 C C . ALA A 1 309 ? -20.663 25.070 1.347 1.00 85.56 309 ALA A C 1
ATOM 2493 O O . ALA A 1 309 ? -20.462 23.855 1.251 1.00 85.56 309 ALA A O 1
ATOM 2494 N N . PRO A 1 310 ? -21.903 25.575 1.223 1.00 82.44 310 PRO A N 1
ATOM 2495 C CA . PRO A 1 310 ? -23.075 24.730 0.968 1.00 82.44 310 PRO A CA 1
ATOM 2496 C C . PRO A 1 310 ? -22.938 23.849 -0.288 1.00 82.44 310 PRO A C 1
ATOM 2498 O O . PRO A 1 310 ? -23.288 22.670 -0.262 1.00 82.44 310 PRO A O 1
ATOM 2501 N N . GLU A 1 311 ? -22.336 24.386 -1.352 1.00 83.88 311 GLU A N 1
ATOM 2502 C CA . GLU A 1 311 ? -22.082 23.654 -2.605 1.00 83.88 311 GLU A CA 1
ATOM 2503 C C . GLU A 1 311 ? -21.043 22.532 -2.435 1.00 83.88 311 GLU A C 1
ATOM 2505 O O . GLU A 1 311 ? -21.155 21.436 -2.996 1.00 83.88 311 GLU A O 1
ATOM 2510 N N . ASP A 1 312 ? -20.043 22.781 -1.590 1.00 85.94 312 ASP A N 1
ATOM 2511 C CA . ASP A 1 312 ? -18.991 21.822 -1.260 1.00 85.94 312 ASP A CA 1
ATOM 2512 C C . ASP A 1 312 ? -19.545 20.680 -0.392 1.00 85.94 312 ASP A C 1
ATOM 2514 O O . ASP A 1 312 ? -19.158 19.522 -0.566 1.00 85.94 312 ASP A O 1
ATOM 2518 N N . HIS A 1 313 ? -20.515 20.972 0.485 1.00 81.75 313 HIS A N 1
ATOM 2519 C CA . HIS A 1 313 ? -21.258 19.955 1.236 1.00 81.75 313 HIS A CA 1
ATOM 2520 C C . HIS A 1 313 ? -22.027 19.013 0.310 1.00 81.75 313 HIS A C 1
ATOM 2522 O O . HIS A 1 313 ? -21.949 17.796 0.484 1.00 81.75 313 HIS A O 1
ATOM 2528 N N . TYR A 1 314 ? -22.736 19.549 -0.688 1.00 82.69 314 TYR A N 1
ATOM 2529 C CA . TYR A 1 314 ? -23.439 18.721 -1.670 1.00 82.69 314 TYR A CA 1
ATOM 2530 C C . TYR A 1 314 ? -22.459 17.857 -2.477 1.00 82.69 314 TYR A C 1
ATOM 2532 O O . TYR A 1 314 ? -22.695 16.667 -2.696 1.00 82.69 314 TYR A O 1
ATOM 2540 N N . THR A 1 315 ? -21.312 18.428 -2.849 1.00 85.00 315 THR A N 1
ATOM 2541 C CA . THR A 1 315 ? -20.249 17.712 -3.566 1.00 85.00 315 THR A CA 1
ATOM 2542 C C . THR A 1 315 ? -19.686 16.544 -2.748 1.00 85.00 315 THR A C 1
ATOM 2544 O O . THR A 1 315 ? -19.496 15.454 -3.291 1.00 85.00 315 THR A O 1
ATOM 2547 N N . LEU A 1 316 ? -19.461 16.731 -1.442 1.00 82.81 316 LEU A N 1
ATOM 2548 C CA . LEU A 1 316 ? -19.026 15.658 -0.539 1.00 82.81 316 LEU A CA 1
ATOM 2549 C C . LEU A 1 316 ? -20.130 14.628 -0.272 1.00 82.81 316 LEU A C 1
ATOM 2551 O O . LEU A 1 316 ? -19.841 13.437 -0.184 1.00 82.81 316 LEU A O 1
ATOM 2555 N N . ALA A 1 317 ? -21.391 15.054 -0.182 1.00 81.12 317 ALA A N 1
ATOM 2556 C CA . ALA A 1 317 ? -22.522 14.148 -0.001 1.00 81.12 317 ALA A CA 1
ATOM 2557 C C . ALA A 1 317 ? -22.727 13.231 -1.220 1.00 81.12 317 ALA A C 1
ATOM 2559 O O . ALA A 1 317 ? -23.060 12.058 -1.065 1.00 81.12 317 ALA A O 1
ATOM 2560 N N . ASN A 1 318 ? -22.469 13.735 -2.432 1.00 83.62 318 ASN A N 1
ATOM 2561 C CA . ASN A 1 318 ? -22.588 12.972 -3.675 1.00 83.62 318 ASN A CA 1
ATOM 2562 C C . ASN A 1 318 ? -21.247 12.398 -4.179 1.00 83.62 318 ASN A C 1
ATOM 2564 O O . ASN A 1 318 ? -21.092 12.078 -5.363 1.00 83.62 318 ASN A O 1
ATOM 2568 N N . ILE A 1 319 ? -20.263 12.239 -3.289 1.00 85.88 319 ILE A N 1
ATOM 2569 C CA . ILE A 1 319 ? -18.918 11.779 -3.655 1.00 85.88 319 ILE A CA 1
ATOM 2570 C C . ILE A 1 319 ? -18.915 10.369 -4.268 1.00 85.88 319 ILE A C 1
ATOM 2572 O O . ILE A 1 319 ? -18.073 10.046 -5.105 1.00 85.88 319 ILE A O 1
ATOM 2576 N N . ASN A 1 320 ? -19.911 9.553 -3.914 1.00 82.31 320 ASN A N 1
ATOM 2577 C CA . ASN A 1 320 ? -20.083 8.186 -4.404 1.00 82.31 320 ASN A CA 1
ATOM 2578 C C . ASN A 1 320 ? -20.280 8.109 -5.924 1.00 82.31 320 ASN A C 1
ATOM 2580 O O . ASN A 1 320 ? -19.798 7.164 -6.550 1.00 82.31 320 ASN A O 1
ATOM 2584 N N . SER A 1 321 ? -20.916 9.115 -6.535 1.00 83.12 321 SER A N 1
ATOM 2585 C CA . SER A 1 321 ? -21.079 9.176 -7.993 1.00 83.12 321 SER A CA 1
ATOM 2586 C C . SER A 1 321 ? -19.729 9.239 -8.720 1.00 83.12 321 SER A C 1
ATOM 2588 O O . SER A 1 321 ? -19.534 8.556 -9.725 1.00 83.12 321 SER A O 1
ATOM 2590 N N . ARG A 1 322 ? -18.749 9.964 -8.162 1.00 82.00 322 ARG A N 1
ATOM 2591 C CA . ARG A 1 322 ? -17.413 10.119 -8.756 1.00 82.00 322 ARG A CA 1
ATOM 2592 C C . ARG A 1 322 ? -16.564 8.852 -8.699 1.00 82.00 322 ARG A C 1
ATOM 2594 O O . ARG A 1 322 ? -15.748 8.644 -9.584 1.00 82.00 322 ARG A O 1
ATOM 2601 N N . PHE A 1 323 ? -16.800 7.958 -7.739 1.00 83.38 323 PHE A N 1
ATOM 2602 C CA . PHE A 1 323 ? -16.137 6.646 -7.718 1.00 83.38 323 PHE A CA 1
ATOM 2603 C C . PHE A 1 323 ? -16.588 5.710 -8.852 1.00 83.38 323 PHE A C 1
ATOM 2605 O O . PHE A 1 323 ? -15.967 4.668 -9.049 1.00 83.38 323 PHE A O 1
ATOM 2612 N N . SER A 1 324 ? -17.648 6.061 -9.591 1.00 80.62 324 SER A N 1
ATOM 2613 C CA . SER A 1 324 ? -18.158 5.251 -10.706 1.00 80.62 324 SER A CA 1
ATOM 2614 C C . SER A 1 324 ? -17.440 5.527 -12.032 1.00 80.62 324 SER A C 1
ATOM 2616 O O . SER A 1 324 ? -17.455 4.666 -12.905 1.00 80.62 324 SER A O 1
ATOM 2618 N N . ASN A 1 325 ? -16.797 6.692 -12.189 1.00 81.56 325 ASN A N 1
ATOM 2619 C CA . ASN A 1 325 ? -15.998 7.026 -13.369 1.00 81.56 325 ASN A CA 1
ATOM 2620 C C . ASN A 1 325 ? -14.630 7.579 -12.945 1.00 81.56 325 ASN A C 1
ATOM 2622 O O . ASN A 1 325 ? -14.516 8.728 -12.525 1.00 81.56 325 ASN A O 1
ATOM 2626 N N . LEU A 1 326 ? -13.598 6.741 -13.072 1.00 83.75 326 LEU A N 1
ATOM 2627 C CA . LEU A 1 326 ? -12.223 7.044 -12.664 1.00 83.75 326 LEU A CA 1
ATOM 2628 C C . LEU A 1 326 ? -11.289 7.324 -13.851 1.00 83.75 326 LEU A C 1
ATOM 2630 O O . LEU A 1 326 ? -10.070 7.382 -13.677 1.00 83.75 326 LEU A O 1
ATOM 2634 N N . GLU A 1 327 ? -11.818 7.454 -15.070 1.00 78.88 327 GLU A N 1
ATOM 2635 C CA . GLU A 1 327 ? -10.982 7.566 -16.269 1.00 78.88 327 GLU A CA 1
ATOM 2636 C C . GLU A 1 327 ? -10.146 8.845 -16.276 1.00 78.88 327 GLU A C 1
ATOM 2638 O O . GLU A 1 327 ? -8.953 8.782 -16.588 1.00 78.88 327 GLU A O 1
ATOM 2643 N N . SER A 1 328 ? -10.763 9.961 -15.874 1.00 80.88 328 SER A N 1
ATOM 2644 C CA . SER A 1 328 ? -10.164 11.297 -15.808 1.00 80.88 328 SER A CA 1
ATOM 2645 C C . SER A 1 328 ? -9.402 11.578 -14.512 1.00 80.88 328 SER A C 1
ATOM 2647 O O . SER A 1 328 ? -8.861 12.670 -14.355 1.00 80.88 328 SER A O 1
ATOM 2649 N N . CYS A 1 329 ? -9.407 10.645 -13.558 1.00 84.56 329 CYS A N 1
ATOM 2650 C CA . CYS A 1 329 ? -8.724 10.823 -12.282 1.00 84.56 329 CYS A CA 1
ATOM 2651 C C . CYS A 1 329 ? -7.212 10.697 -12.442 1.00 84.56 329 CYS A C 1
ATOM 2653 O O . CYS A 1 329 ? -6.705 10.021 -13.341 1.00 84.56 329 CYS A O 1
ATOM 2655 N N . ASP A 1 330 ? -6.490 11.313 -11.517 1.00 82.38 330 ASP A N 1
ATOM 2656 C CA . ASP A 1 330 ? -5.053 11.170 -11.408 1.00 82.38 330 ASP A CA 1
ATOM 2657 C C . ASP A 1 330 ? -4.660 9.713 -11.114 1.00 82.38 330 ASP A C 1
ATOM 2659 O O . ASP A 1 330 ? -5.055 9.129 -10.104 1.00 82.38 330 ASP A O 1
ATOM 2663 N N . LYS A 1 331 ? -3.849 9.134 -12.004 1.00 81.44 331 LYS A N 1
ATOM 2664 C CA . LYS A 1 331 ? -3.328 7.760 -11.905 1.00 81.44 331 LYS A CA 1
ATOM 2665 C C . LYS A 1 331 ? -1.861 7.723 -11.471 1.00 81.44 331 LYS A C 1
ATOM 2667 O O . LYS A 1 331 ? -1.221 6.680 -11.570 1.00 81.44 331 LYS A O 1
ATOM 2672 N N . GLY A 1 332 ? -1.322 8.851 -11.003 1.00 73.12 332 GLY A N 1
ATOM 2673 C CA . GLY A 1 332 ? 0.062 8.974 -10.553 1.00 73.12 332 GLY A CA 1
ATOM 2674 C C . GLY A 1 332 ? 1.051 9.066 -11.710 1.00 73.12 332 GLY A C 1
ATOM 2675 O O . GLY A 1 332 ? 2.076 8.380 -11.709 1.00 73.12 332 GLY A O 1
ATOM 2676 N N . TRP A 1 333 ? 0.722 9.857 -12.735 1.00 68.56 333 TRP A N 1
ATOM 2677 C CA . TRP A 1 333 ? 1.597 10.058 -13.891 1.00 68.56 333 TRP A CA 1
ATOM 2678 C C . TRP A 1 333 ? 2.973 10.568 -13.429 1.00 68.56 333 TRP A C 1
ATOM 2680 O O . TRP A 1 333 ? 3.064 11.571 -12.726 1.00 68.56 333 TRP A O 1
ATOM 2690 N N . GLY A 1 334 ? 4.045 9.854 -13.790 1.00 66.56 334 GLY A N 1
ATOM 2691 C CA . GLY A 1 334 ? 5.410 10.158 -13.333 1.00 66.56 334 GLY A CA 1
ATOM 2692 C C . GLY A 1 334 ? 5.761 9.631 -11.934 1.00 66.56 334 GLY A C 1
ATOM 2693 O O . GLY A 1 334 ? 6.737 10.082 -11.346 1.00 66.56 334 GLY A O 1
ATOM 2694 N N . GLY A 1 335 ? 4.969 8.710 -11.373 1.00 68.56 335 GLY A N 1
ATOM 2695 C CA . GLY A 1 335 ? 5.239 8.082 -10.072 1.00 68.56 335 GLY A CA 1
ATOM 2696 C C . GLY A 1 335 ? 4.826 8.918 -8.857 1.00 68.56 335 GLY A C 1
ATOM 2697 O O . GLY A 1 335 ? 5.015 8.478 -7.724 1.00 68.56 335 GLY A O 1
ATOM 2698 N N . CYS A 1 336 ? 4.219 10.087 -9.076 1.00 74.06 336 CYS A N 1
ATOM 2699 C CA . CYS A 1 336 ? 3.805 11.022 -8.033 1.00 74.06 336 CYS A CA 1
ATOM 2700 C C . CYS A 1 336 ? 2.322 11.375 -8.164 1.00 74.06 336 CYS A C 1
ATOM 2702 O O . CYS A 1 336 ? 1.779 11.440 -9.263 1.00 74.06 336 CYS A O 1
ATOM 2704 N N . ARG A 1 337 ? 1.671 11.647 -7.029 1.00 80.94 337 ARG A N 1
ATOM 2705 C CA . ARG A 1 337 ? 0.289 12.142 -6.987 1.00 80.94 337 ARG A CA 1
ATOM 2706 C C . ARG A 1 337 ? 0.257 13.653 -7.206 1.00 80.94 337 ARG A C 1
ATOM 2708 O O . ARG A 1 337 ? 1.087 14.390 -6.678 1.00 80.94 337 ARG A O 1
ATOM 2715 N N . SER A 1 338 ? -0.739 14.114 -7.947 1.00 82.75 338 SER A N 1
ATOM 2716 C CA . SER A 1 338 ? -1.093 15.519 -8.123 1.00 82.75 338 SER A CA 1
ATOM 2717 C C . SER A 1 338 ? -1.630 16.137 -6.821 1.00 82.75 338 SER A C 1
ATOM 2719 O O . SER A 1 338 ? -1.715 15.497 -5.770 1.00 82.75 338 SER A O 1
ATOM 2721 N N . LYS A 1 339 ? -2.047 17.409 -6.873 1.00 82.19 339 LYS A N 1
ATOM 2722 C CA . LYS A 1 339 ? -2.560 18.143 -5.702 1.00 82.19 339 LYS A CA 1
ATOM 2723 C C . LYS A 1 339 ? -3.886 17.595 -5.139 1.00 82.19 339 LYS A C 1
ATOM 2725 O O . LYS A 1 339 ? -4.210 17.985 -4.010 1.00 82.19 339 LYS A O 1
ATOM 2730 N N . GLY A 1 340 ? -4.606 16.754 -5.891 1.00 84.25 340 GLY A N 1
ATOM 2731 C CA . GLY A 1 340 ? -5.934 16.207 -5.578 1.00 84.25 340 GLY A CA 1
ATOM 2732 C C . GLY A 1 340 ? -6.874 16.278 -6.785 1.00 84.25 340 GLY A C 1
ATOM 2733 O O . GLY A 1 340 ? -6.843 17.268 -7.511 1.00 84.25 340 GLY A O 1
ATOM 2734 N N . ASP A 1 341 ? -7.728 15.266 -6.967 1.00 87.94 341 ASP A N 1
ATOM 2735 C CA . ASP A 1 341 ? -8.803 15.272 -7.978 1.00 87.94 341 ASP A CA 1
ATOM 2736 C C . ASP A 1 341 ? -9.952 16.214 -7.572 1.00 87.94 341 ASP A C 1
ATOM 2738 O O . ASP A 1 341 ? -10.630 16.808 -8.409 1.00 87.94 341 ASP A O 1
ATOM 2742 N N . LEU A 1 342 ? -10.182 16.341 -6.262 1.00 89.88 342 LEU A N 1
ATOM 2743 C CA . LEU A 1 342 ? -11.125 17.275 -5.654 1.00 89.88 342 LEU A CA 1
ATOM 2744 C C . LEU A 1 342 ? -10.406 18.036 -4.544 1.00 89.88 342 LEU A C 1
ATOM 2746 O O . LEU A 1 342 ? -9.803 17.412 -3.673 1.00 89.88 342 LEU A O 1
ATOM 2750 N N . ILE A 1 343 ? -10.472 19.369 -4.566 1.00 90.94 343 ILE A N 1
ATOM 2751 C CA . ILE A 1 343 ? -9.875 20.235 -3.543 1.00 90.94 343 ILE A CA 1
ATOM 2752 C C . ILE A 1 343 ? -10.920 21.256 -3.099 1.00 90.94 343 ILE A C 1
ATOM 2754 O O . ILE A 1 343 ? -11.310 22.116 -3.883 1.00 90.94 343 ILE A O 1
ATOM 2758 N N . LEU A 1 344 ? -11.332 21.177 -1.837 1.00 90.94 344 LEU A N 1
ATOM 2759 C CA . LEU A 1 344 ? -12.327 22.058 -1.227 1.00 90.94 344 LEU A CA 1
ATOM 2760 C C . LEU A 1 344 ? -11.677 22.926 -0.153 1.00 90.94 344 LEU A C 1
ATOM 2762 O O . LEU A 1 344 ? -10.687 22.525 0.470 1.00 90.94 344 LEU A O 1
ATOM 2766 N N . LYS A 1 345 ? -12.233 24.115 0.075 1.00 90.25 345 LYS A N 1
ATOM 2767 C CA . LYS A 1 345 ? -11.831 24.979 1.189 1.00 90.25 345 LYS A CA 1
ATOM 2768 C C . LYS A 1 345 ? -12.761 24.713 2.363 1.00 90.25 345 LYS A C 1
ATOM 2770 O O . LYS A 1 345 ? -13.971 24.635 2.198 1.00 90.25 345 LYS A O 1
ATOM 2775 N N . ALA A 1 346 ? -12.179 24.577 3.539 1.00 89.69 346 ALA A N 1
ATOM 2776 C CA . ALA A 1 346 ? -12.905 24.330 4.768 1.00 89.69 346 ALA A CA 1
ATOM 2777 C C . ALA A 1 346 ? -12.355 25.225 5.874 1.00 89.69 346 ALA A C 1
ATOM 2779 O O . ALA A 1 346 ? -11.198 25.632 5.812 1.00 89.69 346 ALA A O 1
ATOM 2780 N N . ARG A 1 347 ? -13.152 25.513 6.894 1.00 88.56 347 ARG A N 1
ATOM 2781 C CA . ARG A 1 347 ? -12.735 26.295 8.058 1.00 88.56 347 ARG A CA 1
ATOM 2782 C C . ARG A 1 347 ? -13.115 25.555 9.323 1.00 88.56 347 ARG A C 1
ATOM 2784 O O . ARG A 1 347 ? -14.221 25.051 9.427 1.00 88.56 347 ARG A O 1
ATOM 2791 N N . ASP A 1 348 ? -12.194 25.431 10.261 1.00 87.12 348 ASP A N 1
ATOM 2792 C CA . ASP A 1 348 ? -12.486 24.761 11.526 1.00 87.12 348 ASP A CA 1
ATOM 2793 C C . ASP A 1 348 ? -13.360 25.649 12.423 1.00 87.12 348 ASP A C 1
ATOM 2795 O O . ASP A 1 348 ? -13.034 26.819 12.629 1.00 87.12 348 ASP A O 1
ATOM 2799 N N . ARG A 1 349 ? -14.458 25.087 12.945 1.00 84.75 349 ARG A N 1
ATOM 2800 C CA . ARG A 1 349 ? -15.426 25.787 13.806 1.00 84.75 349 ARG A CA 1
ATOM 2801 C C . ARG A 1 349 ? -14.797 26.308 15.087 1.00 84.75 349 ARG A C 1
ATOM 2803 O O . ARG A 1 349 ? -15.130 27.403 15.528 1.00 84.75 349 ARG A O 1
ATOM 2810 N N . ASP A 1 350 ? -13.895 25.525 15.668 1.00 83.75 350 ASP A N 1
ATOM 2811 C CA . ASP A 1 350 ? -13.374 25.804 17.005 1.00 83.75 350 ASP A CA 1
ATOM 2812 C C . ASP A 1 350 ? -12.158 26.734 16.943 1.00 83.75 350 ASP A C 1
ATOM 2814 O O . ASP A 1 350 ? -12.009 27.648 17.752 1.00 83.75 350 ASP A O 1
ATOM 2818 N N . THR A 1 351 ? -11.274 26.515 15.964 1.00 83.44 351 THR A N 1
ATOM 2819 C CA . THR A 1 351 ? -10.001 27.246 15.860 1.00 83.44 351 THR A CA 1
ATOM 2820 C C . THR A 1 351 ? -10.021 28.393 14.853 1.00 83.44 351 THR A C 1
ATOM 2822 O O . THR A 1 351 ? -9.079 29.185 14.826 1.00 83.44 351 THR A O 1
ATOM 2825 N N . ASN A 1 352 ? -11.067 28.496 14.022 1.00 83.62 352 ASN A N 1
ATOM 2826 C CA . ASN A 1 352 ? -11.188 29.461 12.921 1.00 83.62 352 ASN A CA 1
ATOM 2827 C C . ASN A 1 352 ? -10.021 29.393 11.907 1.00 83.62 352 ASN A C 1
ATOM 2829 O O . ASN A 1 352 ? -9.747 30.346 11.178 1.00 83.62 352 ASN A O 1
ATOM 2833 N N . ILE A 1 353 ? -9.300 28.267 11.872 1.00 86.19 353 ILE A N 1
ATOM 2834 C CA . ILE A 1 353 ? -8.186 28.035 10.951 1.00 86.19 353 ILE A CA 1
ATOM 2835 C C . ILE A 1 353 ? -8.741 27.516 9.623 1.00 86.19 353 ILE A C 1
ATOM 2837 O O . ILE A 1 353 ? -9.546 26.583 9.593 1.00 86.19 353 ILE A O 1
ATOM 2841 N N . ASP A 1 354 ? -8.265 28.083 8.516 1.00 88.06 354 ASP A N 1
ATOM 2842 C CA . ASP A 1 354 ? -8.585 27.590 7.179 1.00 88.06 354 ASP A CA 1
ATOM 2843 C C . ASP A 1 354 ? -7.841 26.276 6.881 1.00 88.06 354 ASP A C 1
ATOM 2845 O O . ASP A 1 354 ? -6.650 26.117 7.156 1.00 88.06 354 ASP A O 1
ATOM 2849 N N . TYR A 1 355 ? -8.534 25.345 6.240 1.00 89.56 355 TYR A N 1
ATOM 2850 C CA . TYR A 1 355 ? -8.053 24.050 5.783 1.00 89.56 355 TYR A CA 1
ATOM 2851 C C . TYR A 1 355 ? -8.414 23.828 4.309 1.00 89.56 355 TYR A C 1
ATOM 2853 O O . TYR A 1 355 ? -9.315 24.440 3.736 1.00 89.56 355 TYR A O 1
ATOM 2861 N N . LYS A 1 356 ? -7.681 22.920 3.674 1.00 89.94 356 LYS A N 1
ATOM 2862 C CA . LYS A 1 356 ? -7.958 22.376 2.349 1.00 89.94 356 LYS A CA 1
ATOM 2863 C C . LYS A 1 356 ? -8.258 20.893 2.502 1.00 89.94 356 LYS A C 1
ATOM 2865 O O . LYS A 1 356 ? -7.431 20.159 3.044 1.00 89.94 356 LYS A O 1
ATOM 2870 N N . VAL A 1 357 ? -9.411 20.471 2.006 1.00 91.06 357 VAL A N 1
ATOM 2871 C CA . VAL A 1 357 ? -9.811 19.065 1.929 1.00 91.06 357 VAL A CA 1
ATOM 2872 C C . VAL A 1 357 ? -9.478 18.569 0.531 1.00 91.06 357 VAL A C 1
ATOM 2874 O O . VAL A 1 357 ? -9.962 19.140 -0.441 1.00 91.06 357 VAL A O 1
ATOM 2877 N N . ALA A 1 358 ? -8.630 17.552 0.420 1.00 91.56 358 ALA A N 1
ATOM 2878 C CA . ALA A 1 358 ? -8.204 16.976 -0.850 1.00 91.56 358 ALA A CA 1
ATOM 2879 C C . ALA A 1 358 ? -8.599 15.497 -0.939 1.00 91.56 358 ALA A C 1
ATOM 2881 O O . ALA A 1 358 ? -8.401 14.745 0.018 1.00 91.56 358 ALA A O 1
ATOM 2882 N N . VAL A 1 359 ? -9.131 15.082 -2.091 1.00 92.25 359 VAL A N 1
ATOM 2883 C CA . VAL A 1 359 ? -9.506 13.690 -2.384 1.00 92.25 359 VAL A CA 1
ATOM 2884 C C . VAL A 1 359 ? -8.843 13.237 -3.681 1.00 92.25 359 VAL A C 1
ATOM 2886 O O . VAL A 1 359 ? -8.842 13.976 -4.665 1.00 92.25 359 VAL A O 1
ATOM 2889 N N . TRP A 1 360 ? -8.311 12.016 -3.684 1.00 92.88 360 TRP A N 1
ATOM 2890 C CA . TRP A 1 360 ? -7.816 11.313 -4.868 1.00 92.88 360 TRP A CA 1
ATOM 2891 C C . TRP A 1 360 ? -8.629 10.032 -5.048 1.00 92.88 360 TRP A C 1
ATOM 2893 O O . TRP A 1 360 ? -8.477 9.080 -4.276 1.00 92.88 360 TRP A O 1
ATOM 2903 N N . PHE A 1 361 ? -9.501 10.000 -6.051 1.00 91.62 361 PHE A N 1
ATOM 2904 C CA . PHE A 1 361 ? -10.489 8.931 -6.214 1.00 91.62 361 PHE A CA 1
ATOM 2905 C C . PHE A 1 361 ? -9.846 7.623 -6.658 1.00 91.62 361 PHE A C 1
ATOM 2907 O O . PHE A 1 361 ? -10.151 6.572 -6.097 1.00 91.62 361 PHE A O 1
ATOM 2914 N N . HIS A 1 362 ? -8.908 7.683 -7.610 1.00 90.81 362 HIS A N 1
ATOM 2915 C CA . HIS A 1 362 ? -8.206 6.490 -8.081 1.00 90.81 362 HIS A CA 1
ATOM 2916 C C . HIS A 1 362 ? -7.439 5.805 -6.942 1.00 90.81 362 HIS A C 1
ATOM 2918 O O . HIS A 1 362 ? -7.524 4.589 -6.785 1.00 90.81 362 HIS A O 1
ATOM 2924 N N . PHE A 1 363 ? -6.743 6.584 -6.113 1.00 89.94 363 PHE A N 1
ATOM 2925 C CA . PHE A 1 363 ? -5.941 6.073 -5.001 1.00 89.94 363 PHE A CA 1
ATOM 2926 C C . PHE A 1 363 ? -6.744 5.770 -3.738 1.00 89.94 363 PHE A C 1
ATOM 2928 O O . PHE A 1 363 ? -6.217 5.122 -2.834 1.00 89.94 363 PHE A O 1
ATOM 2935 N N . GLY A 1 364 ? -7.990 6.246 -3.648 1.00 92.31 364 GLY A N 1
ATOM 2936 C CA . GLY A 1 364 ? -8.771 6.120 -2.423 1.00 92.31 364 GLY A CA 1
ATOM 2937 C C . GLY A 1 364 ? -8.180 6.905 -1.271 1.00 92.31 364 GLY A C 1
ATOM 2938 O O . GLY A 1 364 ? -8.166 6.413 -0.143 1.00 92.31 364 GLY A O 1
ATOM 2939 N N . ALA A 1 365 ? -7.602 8.065 -1.579 1.00 92.56 365 ALA A N 1
ATOM 2940 C CA . ALA A 1 365 ? -6.875 8.868 -0.618 1.00 92.56 365 ALA A CA 1
ATOM 2941 C C . ALA A 1 365 ? -7.654 10.138 -0.268 1.00 92.56 365 ALA A C 1
ATOM 2943 O O . ALA A 1 365 ? -8.297 10.751 -1.119 1.00 92.56 365 ALA A O 1
ATOM 2944 N N . PHE A 1 366 ? -7.558 10.544 0.989 1.00 93.31 366 PHE A N 1
ATOM 2945 C CA . PHE A 1 366 ? -8.223 11.695 1.571 1.00 93.31 366 PHE A CA 1
ATOM 2946 C C . PHE A 1 366 ? -7.260 12.402 2.525 1.00 93.31 366 PHE A C 1
ATOM 2948 O O . PHE A 1 366 ? -6.582 11.758 3.326 1.00 93.31 366 PHE A O 1
ATOM 2955 N N . GLN A 1 367 ? -7.199 13.728 2.461 1.00 92.00 367 GLN A N 1
ATOM 2956 C CA . GLN A 1 367 ? -6.353 14.521 3.347 1.00 92.00 367 GLN A CA 1
ATOM 2957 C C . GLN A 1 367 ? -7.020 15.846 3.706 1.00 92.00 367 GLN A C 1
ATOM 2959 O O . GLN A 1 367 ? -7.565 16.535 2.844 1.00 92.00 367 GLN A O 1
ATOM 2964 N N . VAL A 1 368 ? -6.887 16.244 4.970 1.00 89.44 368 VAL A N 1
ATOM 2965 C CA . VAL A 1 368 ? -7.188 17.602 5.436 1.00 89.44 368 VAL A CA 1
ATOM 2966 C C . VAL A 1 368 ? -5.867 18.283 5.778 1.00 89.44 368 VAL A C 1
ATOM 2968 O O . VAL A 1 368 ? -5.102 17.783 6.597 1.00 89.44 368 VAL A O 1
ATOM 2971 N N . ARG A 1 369 ? -5.561 19.415 5.139 1.00 86.69 369 ARG A N 1
ATOM 2972 C CA . ARG A 1 369 ? -4.275 20.115 5.309 1.00 86.69 369 ARG A CA 1
ATOM 2973 C C . ARG A 1 369 ? -4.441 21.618 5.468 1.00 86.69 369 ARG A C 1
ATOM 2975 O O . ARG A 1 369 ? -5.395 22.193 4.963 1.00 86.69 369 ARG A O 1
ATOM 2982 N N . LYS A 1 370 ? -3.479 22.278 6.113 1.00 81.94 370 LYS A N 1
ATOM 2983 C CA . LYS A 1 370 ? -3.439 23.749 6.200 1.00 81.94 370 LYS A CA 1
ATOM 2984 C C . LYS A 1 370 ? -3.057 24.376 4.842 1.00 81.94 370 LYS A C 1
ATOM 2986 O O . LYS A 1 370 ? -2.385 23.714 4.048 1.00 81.94 370 LYS A O 1
ATOM 2991 N N . PRO A 1 371 ? -3.420 25.641 4.549 1.00 66.19 371 PRO A N 1
ATOM 2992 C CA . PRO A 1 371 ? -3.412 26.198 3.194 1.00 66.19 371 PRO A CA 1
ATOM 2993 C C . PRO A 1 371 ? -2.015 26.367 2.580 1.00 66.19 371 PRO A C 1
ATOM 2995 O O . PRO A 1 371 ? -1.930 26.396 1.350 1.00 66.19 371 PRO A O 1
ATOM 2998 N N . ASN A 1 372 ? -0.964 26.394 3.415 1.00 63.69 372 ASN A N 1
ATOM 2999 C CA . ASN A 1 372 ? 0.428 26.702 3.048 1.00 63.69 372 ASN A CA 1
ATOM 3000 C C . ASN A 1 372 ? 1.446 25.620 3.457 1.00 63.69 372 ASN A C 1
ATOM 3002 O O . ASN A 1 372 ? 2.649 25.831 3.336 1.00 63.69 372 ASN A O 1
ATOM 3006 N N . LYS A 1 373 ? 1.001 24.465 3.969 1.00 61.59 373 LYS A N 1
ATOM 3007 C CA . LYS A 1 373 ? 1.921 23.352 4.241 1.00 61.59 373 LYS A CA 1
ATOM 3008 C C . LYS A 1 373 ? 2.236 22.665 2.909 1.00 61.59 373 LYS A C 1
ATOM 3010 O O . LYS A 1 373 ? 1.312 22.424 2.129 1.00 61.59 373 LYS A O 1
ATOM 3015 N N . LEU A 1 374 ? 3.512 22.360 2.649 1.00 58.09 374 LEU A N 1
ATOM 3016 C CA . LEU A 1 374 ? 3.907 21.530 1.506 1.00 58.09 374 LEU A CA 1
ATOM 3017 C C . LEU A 1 374 ? 3.045 20.259 1.479 1.00 58.09 374 LEU A C 1
ATOM 3019 O O . LEU A 1 374 ? 2.681 19.733 2.540 1.00 58.09 374 LEU A O 1
ATOM 3023 N N . VAL A 1 375 ? 2.703 19.790 0.273 1.00 57.88 375 VAL A N 1
ATOM 3024 C CA . VAL A 1 375 ? 2.017 18.505 0.090 1.00 57.88 375 VAL A CA 1
ATOM 3025 C C . VAL A 1 375 ? 2.934 17.441 0.678 1.00 57.88 375 VAL A C 1
ATOM 3027 O O . VAL A 1 375 ? 3.961 17.104 0.107 1.00 57.88 375 VAL A O 1
ATOM 3030 N N . THR A 1 376 ? 2.598 17.004 1.882 1.00 60.34 376 THR A N 1
ATOM 3031 C CA . THR A 1 376 ? 3.339 16.007 2.645 1.00 60.34 376 THR A CA 1
ATOM 3032 C C . THR A 1 376 ? 2.414 14.821 2.826 1.00 60.34 376 THR A C 1
ATOM 3034 O O . THR A 1 376 ? 1.205 15.003 2.973 1.00 60.34 376 THR A O 1
ATOM 3037 N N . ASP A 1 377 ? 2.969 13.615 2.863 1.00 64.19 377 ASP A N 1
ATOM 3038 C CA . ASP A 1 377 ? 2.206 12.380 3.101 1.00 64.19 377 ASP A CA 1
ATOM 3039 C C . ASP A 1 377 ? 1.784 12.201 4.569 1.00 64.19 377 ASP A C 1
ATOM 3041 O O . ASP A 1 377 ? 1.331 11.139 4.986 1.00 64.19 377 ASP A O 1
ATOM 3045 N N . LEU A 1 378 ? 1.889 13.270 5.361 1.00 67.88 378 LEU A N 1
ATOM 3046 C CA . LEU A 1 378 ? 1.451 13.311 6.746 1.00 67.88 378 LEU A CA 1
ATOM 3047 C C . LEU A 1 378 ? -0.081 13.342 6.817 1.00 67.88 378 LEU A C 1
ATOM 3049 O O . LEU A 1 378 ? -0.727 14.192 6.201 1.00 67.88 378 LEU A O 1
ATOM 3053 N N . ASP A 1 379 ? -0.642 12.438 7.619 1.00 83.38 379 ASP A N 1
ATOM 3054 C CA . ASP A 1 379 ? -2.084 12.308 7.881 1.00 83.38 379 ASP A CA 1
ATOM 3055 C C . ASP A 1 379 ? -2.946 12.110 6.619 1.00 83.38 379 ASP A C 1
ATOM 3057 O O . ASP A 1 379 ? -4.061 12.616 6.489 1.00 83.38 379 ASP A O 1
ATOM 3061 N N . LEU A 1 380 ? -2.398 11.373 5.654 1.00 90.00 380 LEU A N 1
ATOM 3062 C CA . LEU A 1 380 ? -3.069 10.992 4.421 1.00 90.00 380 LEU A CA 1
ATOM 3063 C C . LEU A 1 380 ? -3.849 9.689 4.626 1.00 90.00 380 LEU A C 1
ATOM 3065 O O . LEU A 1 380 ? -3.281 8.598 4.666 1.00 90.00 380 LEU A O 1
ATOM 3069 N N . PHE A 1 381 ? -5.170 9.777 4.726 1.00 93.19 381 PHE A N 1
ATOM 3070 C CA . PHE A 1 381 ? -6.038 8.613 4.878 1.00 93.19 381 PHE A CA 1
ATOM 3071 C C . PHE A 1 381 ? -6.178 7.905 3.542 1.00 93.19 381 PHE A C 1
ATOM 3073 O O . PHE A 1 381 ? -6.748 8.471 2.617 1.00 93.19 381 PHE A O 1
ATOM 3080 N N . ARG A 1 382 ? -5.696 6.665 3.432 1.00 93.19 382 ARG A N 1
ATOM 3081 C CA . ARG A 1 382 ? -5.716 5.921 2.170 1.00 93.19 382 ARG A CA 1
ATOM 3082 C C . ARG A 1 382 ? -6.117 4.459 2.341 1.00 93.19 382 ARG A C 1
ATOM 3084 O O . ARG A 1 382 ? -5.668 3.809 3.283 1.00 93.19 382 ARG A O 1
ATOM 3091 N N . LEU A 1 383 ? -6.892 3.956 1.377 1.00 94.75 383 LEU A N 1
ATOM 3092 C CA . LEU A 1 383 ? -7.124 2.529 1.148 1.00 94.75 383 LEU A CA 1
ATOM 3093 C C . LEU A 1 383 ? -7.232 2.249 -0.374 1.00 94.75 383 LEU A C 1
ATOM 3095 O O . LEU A 1 383 ? -8.063 2.868 -1.041 1.00 94.75 383 LEU A O 1
ATOM 3099 N N . PRO A 1 384 ? -6.450 1.315 -0.950 1.00 94.56 384 PRO A N 1
ATOM 3100 C CA . PRO A 1 384 ? -5.455 0.486 -0.281 1.00 94.56 384 PRO A CA 1
ATOM 3101 C C . PRO A 1 384 ? -4.163 1.248 0.036 1.00 94.56 384 PRO A C 1
ATOM 3103 O O . PRO A 1 384 ? -3.771 2.157 -0.691 1.00 94.56 384 PRO A O 1
ATOM 3106 N N . CYS A 1 385 ? -3.508 0.872 1.132 1.00 91.75 385 CYS A N 1
ATOM 3107 C CA . CYS A 1 385 ? -2.224 1.419 1.552 1.00 91.75 385 CYS A CA 1
ATOM 3108 C C . CYS A 1 385 ? -1.291 0.288 2.005 1.00 91.75 385 CYS A C 1
ATOM 3110 O O . CYS A 1 385 ? -1.614 -0.451 2.938 1.00 91.75 385 CYS A O 1
ATOM 3112 N N . CYS A 1 386 ? -0.128 0.167 1.361 1.00 87.88 386 CYS A N 1
ATOM 3113 C CA . CYS A 1 386 ? 0.983 -0.659 1.839 1.00 87.88 386 CYS A CA 1
ATOM 3114 C C . CYS A 1 386 ? 2.055 0.250 2.447 1.00 87.88 386 CYS A C 1
ATOM 3116 O O . CYS A 1 386 ? 2.329 1.327 1.915 1.00 87.88 386 CYS A O 1
ATOM 3118 N N . LEU A 1 387 ? 2.672 -0.187 3.546 1.00 81.56 387 LEU A N 1
ATOM 3119 C CA . LEU A 1 387 ? 3.726 0.577 4.215 1.00 81.56 387 LEU A CA 1
ATOM 3120 C C . LEU A 1 387 ? 4.936 0.766 3.285 1.00 81.56 387 LEU A C 1
ATOM 3122 O O . LEU A 1 387 ? 5.417 -0.224 2.726 1.00 81.56 387 LEU A O 1
ATOM 3126 N N . PRO A 1 388 ? 5.455 1.996 3.117 1.00 79.06 388 PRO A N 1
ATOM 3127 C CA . PRO A 1 388 ? 6.600 2.232 2.249 1.00 79.06 388 PRO A CA 1
ATOM 3128 C C . PRO A 1 388 ? 7.875 1.482 2.663 1.00 79.06 388 PRO A C 1
ATOM 3130 O O . PRO A 1 388 ? 8.644 1.037 1.813 1.00 79.06 388 PRO A O 1
ATOM 3133 N N . GLU A 1 389 ? 8.104 1.320 3.958 1.00 84.06 389 GLU A N 1
ATOM 3134 C CA . GLU A 1 389 ? 9.283 0.651 4.507 1.00 84.06 389 GLU A CA 1
ATOM 3135 C C . GLU A 1 389 ? 9.192 -0.875 4.362 1.00 84.06 389 GLU A C 1
ATOM 3137 O O . GLU A 1 389 ? 10.208 -1.560 4.238 1.00 84.06 389 GLU A O 1
ATOM 3142 N N . LEU A 1 390 ? 7.967 -1.412 4.365 1.00 88.00 390 LEU A N 1
ATOM 3143 C CA . LEU A 1 390 ? 7.666 -2.844 4.347 1.00 88.00 390 LEU A CA 1
ATOM 3144 C C . LEU A 1 390 ? 6.512 -3.149 3.373 1.00 88.00 390 LEU A C 1
ATOM 3146 O O . LEU A 1 390 ? 5.442 -3.591 3.803 1.00 88.00 390 LEU A O 1
ATOM 3150 N N . PRO A 1 391 ? 6.703 -2.928 2.059 1.00 89.50 391 PRO A N 1
ATOM 3151 C CA . PRO A 1 391 ? 5.638 -3.110 1.084 1.00 89.50 391 PRO A CA 1
ATOM 3152 C C . PRO A 1 391 ? 5.261 -4.588 0.939 1.00 89.50 391 PRO A C 1
ATOM 3154 O O . PRO A 1 391 ? 6.110 -5.482 1.005 1.00 89.50 391 PRO A O 1
ATOM 3157 N N . ALA A 1 392 ? 3.979 -4.853 0.686 1.00 93.00 392 ALA A N 1
ATOM 3158 C CA . ALA A 1 392 ? 3.514 -6.187 0.324 1.00 93.00 392 ALA A CA 1
ATOM 3159 C C . ALA A 1 392 ? 4.007 -6.582 -1.077 1.00 93.00 392 ALA A C 1
ATOM 3161 O O . ALA A 1 392 ? 4.232 -5.735 -1.945 1.00 93.00 392 ALA A O 1
ATOM 3162 N N . ARG A 1 393 ? 4.146 -7.887 -1.321 1.00 94.06 393 ARG A N 1
ATOM 3163 C CA . ARG A 1 393 ? 4.535 -8.415 -2.632 1.00 94.06 393 ARG A CA 1
ATOM 3164 C C . ARG A 1 393 ? 3.332 -8.451 -3.572 1.00 94.06 393 ARG A C 1
ATOM 3166 O O . ARG A 1 393 ? 2.281 -8.976 -3.213 1.00 94.06 393 ARG A O 1
ATOM 3173 N N . MET A 1 394 ? 3.503 -7.976 -4.805 1.00 95.38 394 MET A N 1
ATOM 3174 C CA . MET A 1 394 ? 2.478 -8.084 -5.845 1.00 95.38 394 MET A CA 1
ATOM 3175 C C . MET A 1 394 ? 2.169 -9.567 -6.135 1.00 95.38 394 MET A C 1
ATOM 3177 O O . MET A 1 394 ? 3.104 -10.324 -6.442 1.00 95.38 394 MET A O 1
ATOM 3181 N N . PRO A 1 395 ? 0.901 -10.020 -6.068 1.00 94.62 395 PRO A N 1
ATOM 3182 C CA . PRO A 1 395 ? 0.553 -11.432 -6.208 1.00 94.62 395 PRO A CA 1
ATOM 3183 C C . PRO A 1 395 ? 0.718 -11.925 -7.652 1.00 94.62 395 PRO A C 1
ATOM 3185 O O . PRO A 1 395 ? 0.382 -11.229 -8.610 1.00 94.62 395 PRO A O 1
ATOM 3188 N N . ASN A 1 396 ? 1.161 -13.176 -7.821 1.00 92.31 396 ASN A N 1
ATOM 3189 C CA . ASN A 1 396 ? 1.366 -13.783 -9.147 1.00 92.31 396 ASN A CA 1
ATOM 3190 C C . ASN A 1 396 ? 0.094 -13.793 -10.009 1.00 92.31 396 ASN A C 1
ATOM 3192 O O . ASN A 1 396 ? 0.181 -13.626 -11.221 1.00 92.31 396 ASN A O 1
ATOM 3196 N N . LYS A 1 397 ? -1.090 -13.911 -9.390 1.00 93.12 397 LYS A N 1
ATOM 3197 C CA . LYS A 1 397 ? -2.381 -13.912 -10.098 1.00 93.12 397 LYS A CA 1
ATOM 3198 C C . LYS A 1 397 ? -2.646 -12.624 -10.896 1.00 93.12 397 LYS A C 1
ATOM 3200 O O . LYS A 1 397 ? -3.445 -12.659 -11.828 1.00 93.12 397 LYS A O 1
ATOM 3205 N N . LEU A 1 398 ? -2.012 -11.503 -10.524 1.00 94.19 398 LEU A N 1
ATOM 3206 C CA . LEU A 1 398 ? -2.118 -10.207 -11.212 1.00 94.19 398 LEU A CA 1
ATOM 3207 C C . LEU A 1 398 ? -1.030 -9.997 -12.277 1.00 94.19 398 LEU A C 1
ATOM 3209 O O . LEU A 1 398 ? -1.122 -9.050 -13.046 1.00 94.19 398 LEU A O 1
ATOM 3213 N N . LEU A 1 399 ? -0.033 -10.882 -12.346 1.00 94.06 399 LEU A N 1
ATOM 3214 C CA . LEU A 1 399 ? 1.173 -10.736 -13.168 1.00 94.06 399 LEU A CA 1
ATOM 3215 C C . LEU A 1 399 ? 1.272 -11.769 -14.302 1.00 94.06 399 LEU A C 1
ATOM 3217 O O . LEU A 1 399 ? 2.364 -12.155 -14.712 1.00 94.06 399 LEU A O 1
ATOM 3221 N N . GLY A 1 400 ? 0.138 -12.256 -14.788 1.00 91.31 400 GLY A N 1
ATOM 3222 C CA . GLY A 1 400 ? 0.085 -13.213 -15.889 1.00 91.31 400 GLY A CA 1
ATOM 3223 C C . GLY A 1 400 ? -1.253 -13.150 -16.615 1.00 91.31 400 GLY A C 1
ATOM 3224 O O . GLY A 1 400 ? -2.128 -12.407 -16.179 1.00 91.31 400 GLY A O 1
ATOM 3225 N N . PRO A 1 401 ? -1.454 -13.923 -17.687 1.00 88.50 401 PRO A N 1
ATOM 3226 C CA . PRO A 1 401 ? -2.731 -13.987 -18.394 1.00 88.50 401 PRO A CA 1
ATOM 3227 C C . PRO A 1 401 ? -3.841 -14.667 -17.553 1.00 88.50 401 PRO A C 1
ATOM 3229 O O . PRO A 1 401 ? -3.550 -15.282 -16.522 1.00 88.50 401 PRO A O 1
ATOM 3232 N N . PRO A 1 402 ? -5.126 -14.541 -17.938 1.00 93.38 402 PRO A N 1
ATOM 3233 C CA . PRO A 1 402 ? -5.630 -13.642 -18.978 1.00 93.38 402 PRO A CA 1
ATOM 3234 C C . PRO A 1 402 ? -5.549 -12.173 -18.531 1.00 93.38 402 PRO A C 1
ATOM 3236 O O . PRO A 1 402 ? -5.748 -11.871 -17.347 1.00 93.38 402 PRO A O 1
ATOM 3239 N N . TRP A 1 403 ? -5.238 -11.277 -19.472 1.00 94.25 403 TRP A N 1
ATOM 3240 C CA . TRP A 1 403 ? -5.205 -9.827 -19.268 1.00 94.25 403 TRP A CA 1
ATOM 3241 C C . TRP A 1 403 ? -6.582 -9.242 -19.569 1.00 94.25 403 TRP A C 1
ATOM 3243 O O . TRP A 1 403 ? -7.015 -9.189 -20.712 1.00 94.25 403 TRP A O 1
ATOM 3253 N N . THR A 1 404 ? -7.294 -8.841 -18.521 1.00 94.81 404 THR A N 1
ATOM 3254 C CA . THR A 1 404 ? -8.577 -8.139 -18.632 1.00 94.81 404 THR A CA 1
ATOM 3255 C C . THR A 1 404 ? -8.415 -6.702 -18.158 1.00 94.81 404 THR A C 1
ATOM 3257 O O . THR A 1 404 ? -7.536 -6.418 -17.338 1.00 94.81 404 THR A O 1
ATOM 3260 N N . ASP A 1 405 ? -9.289 -5.796 -18.599 1.00 92.56 405 ASP A N 1
ATOM 3261 C CA . ASP A 1 405 ? -9.259 -4.396 -18.156 1.00 92.56 405 ASP A CA 1
ATOM 3262 C C . ASP A 1 405 ? -9.325 -4.265 -16.635 1.00 92.56 405 ASP A C 1
ATOM 3264 O O . ASP A 1 405 ? -8.517 -3.560 -16.033 1.00 92.56 405 ASP A O 1
ATOM 3268 N N . THR A 1 406 ? -10.212 -5.032 -15.997 1.00 93.25 406 THR A N 1
ATOM 3269 C CA . THR A 1 406 ? -10.347 -5.092 -14.535 1.00 93.25 406 THR A CA 1
ATOM 3270 C C . THR A 1 406 ? -9.043 -5.512 -13.856 1.00 93.25 406 THR A C 1
ATOM 3272 O O . THR A 1 406 ? -8.699 -5.010 -12.789 1.00 93.25 406 THR A O 1
ATOM 3275 N N . LYS A 1 407 ? -8.292 -6.442 -14.451 1.00 94.62 407 LYS A N 1
ATOM 3276 C CA . LYS A 1 407 ? -7.023 -6.916 -13.892 1.00 94.62 407 LYS A CA 1
ATOM 3277 C C . LYS A 1 407 ? -5.910 -5.891 -14.061 1.00 94.62 407 LYS A C 1
ATOM 3279 O O . LYS A 1 407 ? -5.159 -5.676 -13.115 1.00 94.62 407 LYS A O 1
ATOM 3284 N N . LEU A 1 408 ? -5.821 -5.256 -15.229 1.00 94.00 408 LEU A N 1
ATOM 3285 C CA . LEU A 1 408 ? -4.850 -4.192 -15.490 1.00 94.00 408 LEU A CA 1
ATOM 3286 C C . LEU A 1 408 ? -5.115 -2.970 -14.609 1.00 94.00 408 LEU A C 1
ATOM 3288 O O . LEU A 1 408 ? -4.173 -2.385 -14.085 1.00 94.00 408 LEU A O 1
ATOM 3292 N N . GLU A 1 409 ? -6.382 -2.629 -14.375 1.00 92.94 409 GLU A N 1
ATOM 3293 C CA . GLU A 1 409 ? -6.757 -1.576 -13.433 1.00 92.94 409 GLU A CA 1
ATOM 3294 C C . GLU A 1 409 ? -6.401 -1.958 -11.990 1.00 92.94 409 GLU A C 1
ATOM 3296 O O . GLU A 1 409 ? -5.880 -1.131 -11.242 1.00 92.94 409 GLU A O 1
ATOM 3301 N N . PHE A 1 410 ? -6.618 -3.216 -11.592 1.00 95.06 410 PHE A N 1
ATOM 3302 C CA . PHE A 1 410 ? -6.235 -3.664 -10.253 1.00 95.06 410 PHE A CA 1
ATOM 3303 C C . PHE A 1 410 ? -4.719 -3.659 -10.049 1.00 95.06 410 PHE A C 1
ATOM 3305 O O . PHE A 1 410 ? -4.231 -3.246 -8.997 1.00 95.06 410 PHE A O 1
ATOM 3312 N N . LEU A 1 411 ? -3.973 -4.076 -11.072 1.00 95.19 411 LEU A N 1
ATOM 3313 C CA . LEU A 1 411 ? -2.521 -3.983 -11.094 1.00 95.19 411 LEU A CA 1
ATOM 3314 C C . LEU A 1 411 ? -2.071 -2.523 -10.973 1.00 95.19 411 LEU A C 1
ATOM 3316 O O . LEU A 1 411 ? -1.221 -2.234 -10.138 1.00 95.19 411 LEU A O 1
ATOM 3320 N N . GLN A 1 412 ? -2.676 -1.610 -11.740 1.00 92.38 412 GLN A N 1
ATOM 3321 C CA . GLN A 1 412 ? -2.367 -0.179 -11.704 1.00 92.38 412 GLN A CA 1
ATOM 3322 C C . GLN A 1 412 ? -2.638 0.443 -10.329 1.00 92.38 412 GLN A C 1
ATOM 3324 O O . GLN A 1 412 ? -1.819 1.208 -9.833 1.00 92.38 412 GLN A O 1
ATOM 3329 N N . LEU A 1 413 ? -3.751 0.083 -9.685 1.00 92.50 413 LEU A N 1
ATOM 3330 C CA . LEU A 1 413 ? -4.094 0.576 -8.350 1.00 92.50 413 LEU A CA 1
ATOM 3331 C C . LEU A 1 413 ? -3.019 0.223 -7.307 1.00 92.50 413 LEU A C 1
ATOM 3333 O O . LEU A 1 413 ? -2.733 1.021 -6.417 1.00 92.50 413 LEU A O 1
ATOM 3337 N N . LEU A 1 414 ? -2.443 -0.977 -7.409 1.00 93.62 414 LEU A N 1
ATOM 3338 C CA . LEU A 1 414 ? -1.463 -1.499 -6.456 1.00 93.62 414 LEU A CA 1
ATOM 3339 C C . LEU A 1 414 ? -0.008 -1.255 -6.878 1.00 93.62 414 LEU A C 1
ATOM 3341 O O . LEU A 1 414 ? 0.890 -1.519 -6.080 1.00 93.62 414 LEU A O 1
ATOM 3345 N N . SER A 1 415 ? 0.254 -0.782 -8.100 1.00 91.56 415 SER A N 1
ATOM 3346 C CA . SER A 1 415 ? 1.601 -0.780 -8.689 1.00 91.56 415 SER A CA 1
ATOM 3347 C C . SER A 1 415 ? 2.594 0.104 -7.935 1.00 91.56 415 SER A C 1
ATOM 3349 O O . SER A 1 415 ? 3.784 -0.201 -7.918 1.00 91.56 415 SER A O 1
ATOM 3351 N N . LEU A 1 416 ? 2.116 1.171 -7.286 1.00 88.88 416 LEU A N 1
ATOM 3352 C CA . LEU A 1 416 ? 2.939 2.079 -6.477 1.00 88.88 416 LEU A CA 1
ATOM 3353 C C . LEU A 1 416 ? 3.120 1.604 -5.025 1.00 88.88 416 LEU A C 1
ATOM 3355 O O . LEU A 1 416 ? 4.035 2.052 -4.335 1.00 88.88 416 LEU A O 1
ATOM 3359 N N . ASP A 1 417 ? 2.266 0.696 -4.552 1.00 89.19 417 ASP A N 1
ATOM 3360 C CA . ASP A 1 417 ? 2.234 0.263 -3.152 1.00 89.19 417 ASP A CA 1
ATOM 3361 C C . ASP A 1 417 ? 2.887 -1.105 -2.955 1.00 89.19 417 ASP A C 1
ATOM 3363 O O . ASP A 1 417 ? 3.702 -1.278 -2.048 1.00 89.19 417 ASP A O 1
ATOM 3367 N N . ALA A 1 418 ? 2.541 -2.076 -3.801 1.00 93.44 418 ALA A N 1
ATOM 3368 C CA . ALA A 1 418 ? 3.043 -3.439 -3.733 1.00 93.44 418 ALA A CA 1
ATOM 3369 C C . ALA A 1 418 ? 4.215 -3.631 -4.699 1.00 93.44 418 ALA A C 1
ATOM 3371 O O . ALA A 1 418 ? 4.127 -3.292 -5.880 1.00 93.44 418 ALA A O 1
ATOM 3372 N N . TYR A 1 419 ? 5.314 -4.203 -4.209 1.00 94.56 419 TYR A N 1
ATOM 3373 C CA . TYR A 1 419 ? 6.513 -4.365 -5.025 1.00 94.56 419 TYR A CA 1
ATOM 3374 C C . TYR A 1 419 ? 6.376 -5.543 -5.999 1.00 94.56 419 TYR A C 1
ATOM 3376 O O . TYR A 1 419 ? 5.859 -6.614 -5.652 1.00 94.56 419 TYR A O 1
ATOM 3384 N N . ILE A 1 420 ? 6.849 -5.352 -7.231 1.00 94.88 420 ILE A N 1
ATOM 3385 C CA . ILE A 1 420 ? 6.874 -6.402 -8.255 1.00 94.88 420 ILE A CA 1
ATOM 3386 C C . ILE A 1 420 ? 8.183 -7.181 -8.170 1.00 94.88 420 ILE A C 1
ATOM 3388 O O . ILE A 1 420 ? 8.139 -8.404 -8.010 1.00 94.88 420 ILE A O 1
ATOM 3392 N N . ASP A 1 421 ? 9.314 -6.480 -8.207 1.00 93.56 421 ASP A N 1
ATOM 3393 C CA . ASP A 1 421 ? 10.663 -7.050 -8.167 1.00 93.56 421 ASP A CA 1
ATOM 3394 C C . ASP A 1 421 ? 11.381 -6.679 -6.866 1.00 93.56 421 ASP A C 1
ATOM 3396 O O . ASP A 1 421 ? 11.180 -5.591 -6.317 1.00 93.56 421 ASP A O 1
ATOM 3400 N N . ALA A 1 422 ? 12.165 -7.619 -6.337 1.00 90.44 422 ALA A N 1
ATOM 3401 C CA . ALA A 1 422 ? 12.903 -7.430 -5.089 1.00 90.44 422 ALA A CA 1
ATOM 3402 C C . ALA A 1 422 ? 14.248 -6.717 -5.319 1.00 90.44 422 ALA A C 1
ATOM 3404 O O . ALA A 1 422 ? 14.732 -5.992 -4.453 1.00 90.44 422 ALA A O 1
ATOM 3405 N N . ASP A 1 423 ? 14.815 -6.920 -6.501 1.00 90.00 423 ASP A N 1
ATOM 3406 C CA . ASP A 1 423 ? 16.148 -6.543 -6.941 1.00 90.00 423 ASP A CA 1
ATOM 3407 C C . ASP A 1 423 ? 16.099 -5.790 -8.284 1.00 90.00 423 ASP A C 1
ATOM 3409 O O . ASP A 1 423 ? 15.049 -5.634 -8.913 1.00 90.00 423 ASP A O 1
ATOM 3413 N N . ASP A 1 424 ? 17.256 -5.292 -8.706 1.00 87.38 424 ASP A N 1
ATOM 3414 C CA . ASP A 1 424 ? 17.488 -4.572 -9.963 1.00 87.38 424 ASP A CA 1
ATOM 3415 C C . ASP A 1 424 ? 17.617 -5.495 -11.188 1.00 87.38 424 ASP A C 1
ATOM 3417 O O . ASP A 1 424 ? 17.708 -5.024 -12.320 1.00 87.38 424 ASP A O 1
ATOM 3421 N N . THR A 1 425 ? 17.551 -6.817 -11.002 1.00 89.19 425 THR A N 1
ATOM 3422 C CA . THR A 1 425 ? 17.489 -7.775 -12.120 1.00 89.19 425 THR A CA 1
ATOM 3423 C C . THR A 1 425 ? 16.146 -7.730 -12.854 1.00 89.19 425 THR A C 1
ATOM 3425 O O . THR A 1 425 ? 16.036 -8.206 -13.990 1.00 89.19 425 THR A O 1
ATOM 3428 N N . PHE A 1 426 ? 15.116 -7.162 -12.210 1.00 92.62 426 PHE A N 1
ATOM 3429 C CA . PHE A 1 426 ? 13.768 -6.984 -12.753 1.00 92.62 426 PHE A CA 1
ATOM 3430 C C . PHE A 1 426 ? 13.160 -8.284 -13.305 1.00 92.62 426 PHE A C 1
ATOM 3432 O O . PHE A 1 426 ? 12.469 -8.295 -14.325 1.00 92.62 426 PHE A O 1
ATOM 3439 N N . THR A 1 427 ? 13.435 -9.420 -12.660 1.00 93.12 427 THR A N 1
ATOM 3440 C CA . THR A 1 427 ? 13.136 -10.749 -13.210 1.00 93.12 427 THR A CA 1
ATOM 3441 C C . THR A 1 427 ? 11.651 -10.954 -13.555 1.00 93.12 427 THR A C 1
ATOM 3443 O O . THR A 1 427 ? 11.333 -11.496 -14.621 1.00 93.12 427 THR A O 1
ATOM 3446 N N . ARG A 1 428 ? 10.715 -10.520 -12.697 1.00 94.44 428 ARG A N 1
ATOM 3447 C CA . ARG A 1 428 ? 9.267 -10.704 -12.917 1.00 94.44 428 ARG A CA 1
ATOM 3448 C C . ARG A 1 428 ? 8.739 -9.719 -13.948 1.00 94.44 428 ARG A C 1
ATOM 3450 O O . ARG A 1 428 ? 8.053 -10.153 -14.873 1.00 94.44 428 ARG A O 1
ATOM 3457 N N . SER A 1 429 ? 9.061 -8.433 -13.821 1.00 94.62 429 SER A N 1
ATOM 3458 C CA . SER A 1 429 ? 8.641 -7.409 -14.791 1.00 94.62 429 SER A CA 1
ATOM 3459 C C . SER A 1 429 ? 9.194 -7.675 -16.195 1.00 94.62 429 SER A C 1
ATOM 3461 O O . SER A 1 429 ? 8.437 -7.560 -17.165 1.00 94.62 429 SER A O 1
ATOM 3463 N N . ARG A 1 430 ? 10.447 -8.147 -16.303 1.00 94.56 430 ARG A N 1
ATOM 3464 C CA . ARG A 1 430 ? 11.066 -8.624 -17.551 1.00 94.56 430 ARG A CA 1
ATOM 3465 C C . ARG A 1 430 ? 10.280 -9.771 -18.175 1.00 94.56 430 ARG A C 1
ATOM 3467 O O . ARG A 1 430 ? 9.925 -9.741 -19.352 1.00 94.56 430 ARG A O 1
ATOM 3474 N N . ARG A 1 431 ? 9.982 -10.805 -17.384 1.00 95.31 431 ARG A N 1
ATOM 3475 C CA . ARG A 1 431 ? 9.247 -11.982 -17.870 1.00 95.31 431 ARG A CA 1
ATOM 3476 C C . ARG A 1 431 ? 7.869 -11.606 -18.418 1.00 95.31 431 ARG A C 1
ATOM 3478 O O . ARG A 1 431 ? 7.462 -12.150 -19.438 1.00 95.31 431 ARG A O 1
ATOM 3485 N N . ILE A 1 432 ? 7.177 -10.673 -17.765 1.00 96.06 432 ILE A N 1
ATOM 3486 C CA . ILE A 1 432 ? 5.838 -10.226 -18.169 1.00 96.06 432 ILE A CA 1
ATOM 3487 C C . ILE A 1 432 ? 5.874 -9.552 -19.540 1.00 96.06 432 ILE A C 1
ATOM 3489 O O . ILE A 1 432 ? 5.145 -9.981 -20.429 1.00 96.06 432 ILE A O 1
ATOM 3493 N N . LEU A 1 433 ? 6.729 -8.543 -19.742 1.00 95.31 433 LEU A N 1
ATOM 3494 C CA . LEU A 1 433 ? 6.799 -7.865 -21.040 1.00 95.31 433 LEU A CA 1
ATOM 3495 C C . LEU A 1 433 ? 7.250 -8.818 -22.146 1.00 95.31 433 LEU A C 1
ATOM 3497 O O . LEU A 1 433 ? 6.667 -8.807 -23.225 1.00 95.31 433 LEU A O 1
ATOM 3501 N N . ARG A 1 434 ? 8.231 -9.688 -21.873 1.00 95.12 434 ARG A N 1
ATOM 3502 C CA . ARG A 1 434 ? 8.662 -10.718 -22.829 1.00 95.12 434 ARG A CA 1
ATOM 3503 C C . ARG A 1 434 ? 7.500 -11.618 -23.258 1.00 95.12 434 ARG A C 1
ATOM 3505 O O . ARG A 1 434 ? 7.381 -11.912 -24.445 1.00 95.12 434 ARG A O 1
ATOM 3512 N N . GLN A 1 435 ? 6.660 -12.043 -22.315 1.00 94.75 435 GLN A N 1
ATOM 3513 C CA . GLN A 1 435 ? 5.499 -12.882 -22.604 1.00 94.75 435 GLN A CA 1
ATOM 3514 C C . GLN A 1 435 ? 4.440 -12.123 -23.413 1.00 94.75 435 GLN A C 1
ATOM 3516 O O . GLN A 1 435 ? 3.976 -12.635 -24.419 1.00 94.75 435 GLN A O 1
ATOM 3521 N N . VAL A 1 436 ? 4.123 -10.880 -23.042 1.00 95.44 436 VAL A N 1
ATOM 3522 C CA . VAL A 1 436 ? 3.132 -10.055 -23.756 1.00 95.44 436 VAL A CA 1
ATOM 3523 C C . VAL A 1 436 ? 3.569 -9.753 -25.196 1.00 95.44 436 VAL A C 1
ATOM 3525 O O . VAL A 1 436 ? 2.748 -9.812 -26.107 1.00 95.44 436 VAL A O 1
ATOM 3528 N N . ILE A 1 437 ? 4.863 -9.486 -25.425 1.00 94.19 437 ILE A N 1
ATOM 3529 C CA . ILE A 1 437 ? 5.414 -9.323 -26.781 1.00 94.19 437 ILE A CA 1
ATOM 3530 C C . ILE A 1 437 ? 5.289 -10.631 -27.571 1.00 94.19 437 ILE A C 1
ATOM 3532 O O . ILE A 1 437 ? 4.899 -10.606 -28.735 1.00 94.19 437 ILE A O 1
ATOM 3536 N N . ARG A 1 438 ? 5.599 -11.775 -26.945 1.00 93.81 438 ARG A N 1
ATOM 3537 C CA . ARG A 1 438 ? 5.471 -13.101 -27.571 1.00 93.81 438 ARG A CA 1
ATOM 3538 C C . ARG A 1 438 ? 4.019 -13.433 -27.931 1.00 93.81 438 ARG A C 1
ATOM 3540 O O . ARG A 1 438 ? 3.788 -13.999 -28.991 1.00 93.81 438 ARG A O 1
ATOM 3547 N N . ASP A 1 439 ? 3.074 -13.059 -27.074 1.00 93.06 439 ASP A N 1
ATOM 3548 C CA . ASP A 1 439 ? 1.635 -13.271 -27.269 1.00 93.06 439 ASP A CA 1
ATOM 3549 C C . ASP A 1 439 ? 1.001 -12.229 -28.213 1.00 93.06 439 ASP A C 1
ATOM 3551 O O . ASP A 1 439 ? -0.183 -12.326 -28.526 1.00 93.06 439 ASP A O 1
ATOM 3555 N N . ARG A 1 440 ? 1.782 -11.241 -28.680 1.00 92.69 440 ARG A N 1
ATOM 3556 C CA . ARG A 1 440 ? 1.373 -10.169 -29.609 1.00 92.69 440 ARG A CA 1
ATOM 3557 C C . ARG A 1 440 ? 0.207 -9.305 -29.101 1.00 92.69 440 ARG A C 1
ATOM 3559 O O . ARG A 1 440 ? -0.497 -8.675 -29.885 1.00 92.69 440 ARG A O 1
ATOM 3566 N N . ASP A 1 441 ? 0.054 -9.181 -27.781 1.00 93.88 441 ASP A N 1
ATOM 3567 C CA . ASP A 1 441 ? -0.954 -8.315 -27.151 1.00 93.88 441 ASP A CA 1
ATOM 3568 C C . ASP A 1 441 ? -0.425 -6.879 -26.965 1.00 93.88 441 ASP A C 1
ATOM 3570 O O . ASP A 1 441 ? 0.127 -6.499 -25.925 1.00 93.88 441 ASP A O 1
ATOM 3574 N N . PHE A 1 442 ? -0.569 -6.065 -28.015 1.00 93.25 442 PHE A N 1
ATOM 3575 C CA . PHE A 1 442 ? -0.051 -4.694 -28.034 1.00 93.25 442 PHE A CA 1
ATOM 3576 C C . PHE A 1 442 ? -0.760 -3.762 -27.040 1.00 93.25 442 PHE A C 1
ATOM 3578 O O . PHE A 1 442 ? -0.114 -2.926 -26.407 1.00 93.25 442 PHE A O 1
ATOM 3585 N N . ALA A 1 443 ? -2.075 -3.912 -26.863 1.00 93.81 443 ALA A N 1
ATOM 3586 C CA . ALA A 1 443 ? -2.856 -3.056 -25.973 1.00 93.81 443 ALA A CA 1
ATOM 3587 C C . ALA A 1 443 ? -2.398 -3.212 -24.516 1.00 93.81 443 ALA A C 1
ATOM 3589 O O . ALA A 1 443 ? -2.165 -2.220 -23.814 1.00 93.81 443 ALA A O 1
ATOM 3590 N N . THR A 1 444 ? -2.193 -4.455 -24.073 1.00 95.38 444 THR A N 1
ATOM 3591 C CA . THR A 1 444 ? -1.622 -4.732 -22.752 1.00 95.38 444 THR A CA 1
ATOM 3592 C C . THR A 1 444 ? -0.197 -4.199 -22.647 1.00 95.38 444 THR A C 1
ATOM 3594 O O . THR A 1 444 ? 0.135 -3.528 -21.667 1.00 95.38 444 THR A O 1
ATOM 3597 N N . PHE A 1 445 ? 0.642 -4.430 -23.662 1.00 95.38 445 PHE A N 1
ATOM 3598 C CA . PHE A 1 445 ? 2.024 -3.950 -23.676 1.00 95.38 445 PHE A CA 1
ATOM 3599 C C . PHE A 1 445 ? 2.119 -2.433 -23.493 1.00 95.38 445 PHE A C 1
ATOM 3601 O O . PHE A 1 445 ? 2.833 -1.958 -22.608 1.00 95.38 445 PHE A O 1
ATOM 3608 N N . GLN A 1 446 ? 1.344 -1.673 -24.268 1.00 94.31 446 GLN A N 1
ATOM 3609 C CA . GLN A 1 446 ? 1.304 -0.216 -24.193 1.00 94.31 446 GLN A CA 1
ATOM 3610 C C . GLN A 1 446 ? 0.907 0.274 -22.793 1.00 94.31 446 GLN A C 1
ATOM 3612 O O . GLN A 1 446 ? 1.476 1.250 -22.296 1.00 94.31 446 GLN A O 1
ATOM 3617 N N . ARG A 1 447 ? -0.046 -0.390 -22.128 1.00 92.81 447 ARG A N 1
ATOM 3618 C CA . ARG A 1 447 ? -0.462 -0.020 -20.764 1.00 92.81 447 ARG A CA 1
ATOM 3619 C C . ARG A 1 447 ? 0.612 -0.340 -19.729 1.00 92.81 447 ARG A C 1
ATOM 3621 O O . ARG A 1 447 ? 0.872 0.496 -18.866 1.00 92.81 447 ARG A O 1
ATOM 3628 N N . LEU A 1 448 ? 1.258 -1.502 -19.825 1.00 94.25 448 LEU A N 1
ATOM 3629 C CA . LEU A 1 448 ? 2.309 -1.914 -18.890 1.00 94.25 448 LEU A CA 1
ATOM 3630 C C . LEU A 1 448 ? 3.546 -1.016 -18.992 1.00 94.25 448 LEU A C 1
ATOM 3632 O O . LEU A 1 448 ? 4.015 -0.519 -17.974 1.00 94.25 448 LEU A O 1
ATOM 3636 N N . VAL A 1 449 ? 4.030 -0.726 -20.204 1.00 93.06 449 VAL A N 1
ATOM 3637 C CA . VAL A 1 449 ? 5.235 0.103 -20.425 1.00 93.06 449 VAL A CA 1
ATOM 3638 C C . VAL A 1 449 ? 5.069 1.541 -19.910 1.00 93.06 449 VAL A C 1
ATOM 3640 O O . VAL A 1 449 ? 6.048 2.194 -19.537 1.00 93.06 449 VAL A O 1
ATOM 3643 N N . ASN A 1 450 ? 3.834 2.042 -19.860 1.00 90.44 450 ASN A N 1
ATOM 3644 C CA . ASN A 1 450 ? 3.509 3.373 -19.345 1.00 90.44 450 ASN A CA 1
ATOM 3645 C C . ASN A 1 450 ? 3.209 3.406 -17.840 1.00 90.44 450 ASN A C 1
ATOM 3647 O O . ASN A 1 450 ? 3.109 4.484 -17.253 1.00 90.44 450 ASN A O 1
ATOM 3651 N N . MET A 1 451 ? 3.095 2.245 -17.198 1.00 91.19 451 MET A N 1
ATOM 3652 C CA . MET A 1 451 ? 2.844 2.142 -15.767 1.00 91.19 451 MET A CA 1
ATOM 3653 C C . MET A 1 451 ? 4.131 2.380 -14.969 1.00 91.19 451 MET A C 1
ATOM 3655 O O . MET A 1 451 ? 5.224 1.995 -15.385 1.00 91.19 451 MET A O 1
ATOM 3659 N N . HIS A 1 452 ? 3.998 3.000 -13.797 1.00 92.19 452 HIS A N 1
ATOM 3660 C CA . HIS A 1 452 ? 5.068 3.056 -12.804 1.00 92.19 452 HIS A CA 1
ATOM 3661 C C . HIS A 1 452 ? 4.859 1.947 -11.780 1.00 92.19 452 HIS A C 1
ATOM 3663 O O . HIS A 1 452 ? 3.735 1.715 -11.327 1.00 92.19 452 HIS A O 1
ATOM 3669 N N . ILE A 1 453 ? 5.939 1.258 -11.438 1.00 92.62 453 ILE A N 1
ATOM 3670 C CA . ILE A 1 453 ? 5.941 0.110 -10.547 1.00 92.62 453 ILE A CA 1
ATOM 3671 C C . ILE A 1 453 ? 6.902 0.338 -9.392 1.00 92.62 453 ILE A C 1
ATOM 3673 O O . ILE A 1 453 ? 7.926 1.009 -9.517 1.00 92.62 453 ILE A O 1
ATOM 3677 N N . ARG A 1 454 ? 6.576 -0.261 -8.257 1.00 90.88 454 ARG A N 1
ATOM 3678 C CA . ARG A 1 454 ? 7.457 -0.322 -7.106 1.00 90.88 454 ARG A CA 1
ATOM 3679 C C . ARG A 1 454 ? 8.390 -1.524 -7.213 1.00 90.88 454 ARG A C 1
ATOM 3681 O O . ARG A 1 454 ? 7.951 -2.650 -7.465 1.00 90.88 454 ARG A O 1
ATOM 3688 N N . CYS A 1 455 ? 9.656 -1.292 -6.906 1.00 90.75 455 CYS A N 1
ATOM 3689 C CA . CYS A 1 455 ? 10.646 -2.332 -6.658 1.00 90.75 455 CYS A CA 1
ATOM 3690 C C . CYS A 1 455 ? 11.131 -2.202 -5.216 1.00 90.75 455 CYS A C 1
ATOM 3692 O O . CYS A 1 455 ? 11.180 -1.100 -4.677 1.00 90.75 455 CYS A O 1
ATOM 3694 N N . GLN A 1 456 ? 11.468 -3.317 -4.579 1.00 88.81 456 GLN A N 1
ATOM 3695 C CA . GLN A 1 456 ? 11.873 -3.311 -3.173 1.00 88.81 456 GLN A CA 1
ATOM 3696 C C . GLN A 1 456 ? 13.251 -2.663 -2.963 1.00 88.81 456 GLN A C 1
ATOM 3698 O O . GLN A 1 456 ? 13.493 -2.068 -1.916 1.00 88.81 456 GLN A O 1
ATOM 3703 N N . CYS A 1 457 ? 14.133 -2.751 -3.962 1.00 85.75 457 CYS A N 1
ATOM 3704 C CA . CYS A 1 457 ? 15.472 -2.165 -3.950 1.00 85.75 457 CYS A CA 1
ATOM 3705 C C . CYS A 1 457 ? 15.487 -0.632 -4.115 1.00 85.75 457 CYS A C 1
ATOM 3707 O O . CYS A 1 457 ? 16.450 0.011 -3.698 1.00 85.75 457 CYS A O 1
ATOM 3709 N N . TYR A 1 458 ? 14.427 -0.030 -4.668 1.00 85.19 458 TYR A N 1
ATOM 3710 C CA . TYR A 1 458 ? 14.333 1.417 -4.883 1.00 85.19 458 TYR A CA 1
ATOM 3711 C C . TYR A 1 458 ? 13.391 2.083 -3.877 1.00 85.19 458 TYR A C 1
ATOM 3713 O O . TYR A 1 458 ? 12.355 1.544 -3.492 1.00 85.19 458 TYR A O 1
ATOM 3721 N N . LYS A 1 459 ? 13.730 3.314 -3.476 1.00 79.25 459 LYS A N 1
ATOM 3722 C CA . LYS A 1 459 ? 12.873 4.136 -2.601 1.00 79.25 459 LYS A CA 1
ATOM 3723 C C . LYS A 1 459 ? 11.745 4.850 -3.349 1.00 79.25 459 LYS A C 1
ATOM 3725 O O . LYS A 1 459 ? 10.845 5.383 -2.709 1.00 79.25 459 LYS A O 1
ATOM 3730 N N . TYR A 1 460 ? 11.802 4.879 -4.677 1.00 83.88 460 TYR A N 1
ATOM 3731 C CA . TYR A 1 460 ? 10.842 5.558 -5.540 1.00 83.88 460 TYR A CA 1
ATOM 3732 C C . TYR A 1 460 ? 10.296 4.592 -6.603 1.00 83.88 460 TYR A C 1
ATOM 3734 O O . TYR A 1 460 ? 10.989 3.641 -6.975 1.00 83.88 460 TYR A O 1
ATOM 3742 N N . PRO A 1 461 ? 9.061 4.805 -7.092 1.00 88.00 461 PRO A N 1
ATOM 3743 C CA . PRO A 1 461 ? 8.529 4.040 -8.211 1.00 88.00 461 PRO A CA 1
ATOM 3744 C C . PRO A 1 461 ? 9.332 4.298 -9.485 1.00 88.00 461 PRO A C 1
ATOM 3746 O O . PRO A 1 461 ? 9.668 5.439 -9.797 1.00 88.00 461 PRO A O 1
ATOM 3749 N N . VAL A 1 462 ? 9.585 3.245 -10.250 1.00 90.44 462 VAL A N 1
ATOM 3750 C CA . VAL A 1 462 ? 10.256 3.316 -11.551 1.00 90.44 462 VAL A CA 1
ATOM 3751 C C . VAL A 1 462 ? 9.240 3.068 -12.657 1.00 90.44 462 VAL A C 1
ATOM 3753 O O . VAL A 1 462 ? 8.288 2.306 -12.477 1.00 90.44 462 VAL A O 1
ATOM 3756 N N . ARG A 1 463 ? 9.406 3.694 -13.824 1.00 91.56 463 ARG A N 1
ATOM 3757 C CA . ARG A 1 463 ? 8.609 3.319 -15.001 1.00 91.56 463 ARG A CA 1
ATOM 3758 C C . ARG A 1 463 ? 8.912 1.858 -15.335 1.00 91.56 463 ARG A C 1
ATOM 3760 O O . ARG A 1 463 ? 10.066 1.453 -15.227 1.00 91.56 463 ARG A O 1
ATOM 3767 N N . TRP A 1 464 ? 7.907 1.080 -15.735 1.00 93.06 464 TRP A N 1
ATOM 3768 C CA . TRP A 1 464 ? 8.050 -0.363 -15.954 1.00 93.06 464 TRP A CA 1
ATOM 3769 C C . TRP A 1 464 ? 9.317 -0.687 -16.766 1.00 93.06 464 TRP A C 1
ATOM 3771 O O . TRP A 1 464 ? 9.436 -0.200 -17.890 1.00 93.06 464 TRP A O 1
ATOM 3781 N N . PRO A 1 465 ? 10.274 -1.457 -16.226 1.00 92.38 465 PRO A N 1
ATOM 3782 C CA . PRO A 1 465 ? 11.617 -1.562 -16.785 1.00 92.38 465 PRO A CA 1
ATOM 3783 C C . PRO A 1 465 ? 11.595 -2.237 -18.158 1.00 92.38 465 PRO A C 1
ATOM 3785 O O . PRO A 1 465 ? 11.052 -3.333 -18.327 1.00 92.38 465 PRO A O 1
ATOM 3788 N N . VAL A 1 466 ? 12.213 -1.585 -19.144 1.00 93.00 466 VAL A N 1
ATOM 3789 C CA . VAL A 1 466 ? 12.361 -2.101 -20.508 1.00 93.00 466 VAL A CA 1
ATOM 3790 C C . VAL A 1 466 ? 13.832 -2.411 -20.755 1.00 93.00 466 VAL A C 1
ATOM 3792 O O . VAL A 1 466 ? 14.635 -1.552 -21.072 1.00 93.00 466 VAL A O 1
ATOM 3795 N N . LEU A 1 467 ? 14.182 -3.680 -20.587 1.00 92.25 467 LEU A N 1
ATOM 3796 C CA . LEU A 1 467 ? 15.534 -4.205 -20.788 1.00 92.25 467 LEU A CA 1
ATOM 3797 C C . LEU A 1 467 ? 15.849 -4.545 -22.261 1.00 92.25 467 LEU A C 1
ATOM 3799 O O . LEU A 1 467 ? 14.914 -4.846 -23.012 1.00 92.25 467 LEU A O 1
ATOM 3803 N N . PRO A 1 468 ? 17.141 -4.642 -22.650 1.00 90.12 468 PRO A N 1
ATOM 3804 C CA . PRO A 1 468 ? 17.584 -4.989 -24.011 1.00 90.12 468 PRO A CA 1
ATOM 3805 C C . PRO A 1 468 ? 16.939 -6.253 -24.594 1.00 90.12 468 PRO A C 1
ATOM 3807 O O . PRO A 1 468 ? 16.629 -6.312 -25.784 1.00 90.12 468 PRO A O 1
ATOM 3810 N N . ASN A 1 469 ? 16.669 -7.248 -23.744 1.00 90.56 469 ASN A N 1
ATOM 3811 C CA . ASN A 1 469 ? 16.002 -8.486 -24.142 1.00 90.56 469 ASN A CA 1
ATOM 3812 C C . ASN A 1 469 ? 14.622 -8.233 -24.776 1.00 90.56 469 ASN A C 1
ATOM 3814 O O . ASN A 1 469 ? 14.267 -8.901 -25.740 1.00 90.56 469 ASN A O 1
ATOM 3818 N N . HIS A 1 470 ? 13.859 -7.242 -24.303 1.00 94.19 470 HIS A N 1
ATOM 3819 C CA . HIS A 1 470 ? 12.541 -6.937 -24.868 1.00 94.19 470 HIS A CA 1
ATOM 3820 C C . HIS A 1 470 ? 12.636 -6.416 -26.299 1.00 94.19 470 HIS A C 1
ATOM 3822 O O . HIS A 1 470 ? 11.825 -6.803 -27.131 1.00 94.19 470 HIS A O 1
ATOM 3828 N N . PHE A 1 471 ? 13.643 -5.592 -26.602 1.00 91.56 471 PHE A N 1
ATOM 3829 C CA . PHE A 1 471 ? 13.883 -5.102 -27.959 1.00 91.56 471 PHE A CA 1
ATOM 3830 C C . PHE A 1 471 ? 14.250 -6.250 -28.906 1.00 91.56 471 PHE A C 1
ATOM 3832 O O . PHE A 1 471 ? 13.717 -6.335 -30.009 1.00 91.56 471 PHE A O 1
ATOM 3839 N N . GLN A 1 472 ? 15.104 -7.177 -28.459 1.00 90.75 472 GLN A N 1
ATOM 3840 C CA . GLN A 1 472 ? 15.459 -8.374 -29.232 1.00 90.75 472 GLN A CA 1
ATOM 3841 C C . GLN A 1 472 ? 14.248 -9.284 -29.469 1.00 90.75 472 GLN A C 1
ATOM 3843 O O . GLN A 1 472 ? 14.046 -9.786 -30.572 1.00 90.75 472 GLN A O 1
ATOM 3848 N N . VAL A 1 473 ? 13.421 -9.488 -28.441 1.00 92.12 473 VAL A N 1
ATOM 3849 C CA . VAL A 1 473 ? 12.198 -10.293 -28.539 1.00 92.12 473 VAL A CA 1
ATOM 3850 C C . VAL A 1 473 ? 11.184 -9.624 -29.470 1.00 92.12 473 VAL A C 1
ATOM 3852 O O . VAL A 1 473 ? 10.613 -10.309 -30.313 1.00 92.12 473 VAL A O 1
ATOM 3855 N N . ALA A 1 474 ? 11.008 -8.303 -29.386 1.00 91.69 474 ALA A N 1
ATOM 3856 C CA . ALA A 1 474 ? 10.151 -7.551 -30.301 1.00 91.69 474 ALA A CA 1
ATOM 3857 C C . ALA A 1 474 ? 10.636 -7.672 -31.752 1.00 91.69 474 ALA A C 1
ATOM 3859 O O . ALA A 1 474 ? 9.835 -7.958 -32.631 1.00 91.69 474 ALA A O 1
ATOM 3860 N N . LEU A 1 475 ? 11.946 -7.562 -32.002 1.00 89.38 475 LEU A N 1
ATOM 3861 C CA . LEU A 1 475 ? 12.531 -7.792 -33.328 1.00 89.38 475 LEU A CA 1
ATOM 3862 C C . LEU A 1 475 ? 12.301 -9.216 -33.846 1.00 89.38 475 LEU A C 1
ATOM 3864 O O . LEU A 1 475 ? 12.009 -9.392 -35.029 1.00 89.38 475 LEU A O 1
ATOM 3868 N N . LYS A 1 476 ? 12.439 -10.219 -32.969 1.00 89.75 476 LYS A N 1
ATOM 3869 C CA . LYS A 1 476 ? 12.279 -11.640 -33.306 1.00 89.75 476 LYS A CA 1
ATOM 3870 C C . LYS A 1 476 ? 10.854 -11.980 -33.744 1.00 89.75 476 LYS A C 1
ATOM 3872 O O . LYS A 1 476 ? 10.694 -12.769 -34.667 1.00 89.75 476 LYS A O 1
ATOM 3877 N N . TYR A 1 477 ? 9.852 -11.423 -33.067 1.00 88.38 477 TYR A N 1
ATOM 3878 C CA . TYR A 1 477 ? 8.433 -11.687 -33.336 1.00 88.38 477 TYR A CA 1
ATOM 3879 C C . TYR A 1 477 ? 7.755 -10.593 -34.172 1.00 88.38 477 TYR A C 1
ATOM 3881 O O . TYR A 1 477 ? 6.539 -10.607 -34.310 1.00 88.38 477 TYR A O 1
ATOM 3889 N N . ALA A 1 478 ? 8.507 -9.628 -34.705 1.00 85.81 478 ALA A N 1
ATOM 3890 C CA . ALA A 1 478 ? 7.949 -8.605 -35.578 1.00 85.81 478 ALA A CA 1
ATOM 3891 C C . ALA A 1 478 ? 7.577 -9.209 -36.936 1.00 85.81 478 ALA A C 1
ATOM 3893 O O . ALA A 1 478 ? 8.466 -9.565 -37.719 1.00 85.81 478 ALA A O 1
ATOM 3894 N N . ASP A 1 479 ? 6.271 -9.279 -37.190 1.00 68.69 479 ASP A N 1
ATOM 3895 C CA . ASP A 1 479 ? 5.675 -9.898 -38.376 1.00 68.69 479 ASP A CA 1
ATOM 3896 C C . ASP A 1 479 ? 5.836 -9.033 -39.647 1.00 68.69 479 ASP A C 1
ATOM 3898 O O . ASP A 1 479 ? 5.998 -9.573 -40.740 1.00 68.69 479 ASP A O 1
ATOM 3902 N N . GLU A 1 480 ? 5.855 -7.697 -39.516 1.00 69.94 480 GLU A N 1
ATOM 3903 C CA . GLU A 1 480 ? 5.806 -6.741 -40.640 1.00 69.94 480 GLU A CA 1
ATOM 3904 C C . GLU A 1 480 ? 6.807 -5.569 -40.505 1.00 69.94 480 GLU A C 1
ATOM 3906 O O . GLU A 1 480 ? 7.453 -5.370 -39.469 1.00 69.94 480 GLU A O 1
ATOM 3911 N N . TYR A 1 481 ? 6.945 -4.783 -41.581 1.00 64.88 481 TYR A N 1
ATOM 3912 C CA . TYR A 1 481 ? 7.547 -3.446 -41.552 1.00 64.88 481 TYR A CA 1
ATOM 3913 C C . TYR A 1 481 ? 6.507 -2.484 -40.940 1.00 64.88 481 TYR A C 1
ATOM 3915 O O . TYR A 1 481 ? 5.404 -2.414 -41.460 1.00 64.88 481 TYR A O 1
ATOM 3923 N N . ASP A 1 482 ? 6.846 -1.756 -39.868 1.00 71.25 482 ASP A N 1
ATOM 3924 C CA . ASP A 1 482 ? 5.922 -0.983 -38.989 1.00 71.25 482 ASP A CA 1
ATOM 3925 C C . ASP A 1 482 ? 5.269 -1.751 -37.821 1.00 71.25 482 ASP A C 1
ATOM 3927 O O . ASP A 1 482 ? 4.132 -1.493 -37.427 1.00 71.25 482 ASP A O 1
ATOM 3931 N N . ASP A 1 483 ? 5.999 -2.686 -37.209 1.00 86.50 483 ASP A N 1
ATOM 3932 C CA . ASP A 1 483 ? 5.526 -3.349 -35.991 1.00 86.50 483 ASP A CA 1
ATOM 3933 C C . ASP A 1 483 ? 5.233 -2.336 -34.850 1.00 86.50 483 ASP A C 1
ATOM 3935 O O . ASP A 1 483 ? 6.117 -1.553 -34.468 1.00 86.50 483 ASP A O 1
ATOM 3939 N N . PRO A 1 484 ? 4.025 -2.364 -34.247 1.00 89.56 484 PRO A N 1
ATOM 3940 C CA . PRO A 1 484 ? 3.610 -1.370 -33.259 1.00 89.56 484 PRO A CA 1
ATOM 3941 C C . PRO A 1 484 ? 4.411 -1.453 -31.951 1.00 89.56 484 PRO A C 1
ATOM 3943 O O . PRO A 1 484 ? 4.617 -0.426 -31.295 1.00 89.56 484 PRO A O 1
ATOM 3946 N N . PHE A 1 485 ? 4.926 -2.632 -31.577 1.00 91.12 485 PHE A N 1
ATOM 3947 C CA . PHE A 1 485 ? 5.802 -2.779 -30.412 1.00 91.12 485 PHE A CA 1
ATOM 3948 C C . PHE A 1 485 ? 7.148 -2.108 -30.669 1.00 91.12 485 PHE A C 1
ATOM 3950 O O . PHE A 1 485 ? 7.613 -1.346 -29.820 1.00 91.12 485 PHE A O 1
ATOM 3957 N N . ILE A 1 486 ? 7.757 -2.353 -31.836 1.00 88.75 486 ILE A N 1
ATOM 3958 C CA . ILE A 1 486 ? 9.020 -1.710 -32.231 1.00 88.75 486 ILE A CA 1
ATOM 3959 C C . ILE A 1 486 ? 8.840 -0.195 -32.277 1.00 88.75 486 ILE A C 1
ATOM 3961 O O . ILE A 1 486 ? 9.659 0.530 -31.713 1.00 88.75 486 ILE A O 1
ATOM 3965 N N . LYS A 1 487 ? 7.759 0.292 -32.892 1.00 88.50 487 LYS A N 1
ATOM 3966 C CA . LYS A 1 487 ? 7.464 1.724 -32.979 1.00 88.50 487 LYS A CA 1
ATOM 3967 C C . LYS A 1 487 ? 7.402 2.378 -31.600 1.00 88.50 487 LYS A C 1
ATOM 3969 O O . LYS A 1 487 ? 8.124 3.342 -31.357 1.00 88.50 487 LYS A O 1
ATOM 3974 N N . LEU A 1 488 ? 6.623 1.811 -30.675 1.00 90.38 488 LEU A N 1
ATOM 3975 C CA . LEU A 1 488 ? 6.504 2.336 -29.313 1.00 90.38 488 LEU A CA 1
ATOM 3976 C C . LEU A 1 488 ? 7.841 2.299 -28.563 1.00 90.38 488 LEU A C 1
ATOM 3978 O O . LEU A 1 488 ? 8.200 3.270 -27.896 1.00 90.38 488 LEU A O 1
ATOM 3982 N N . LEU A 1 489 ? 8.579 1.191 -28.669 1.00 89.94 489 LEU A N 1
ATOM 3983 C CA . LEU A 1 489 ? 9.878 1.023 -28.020 1.00 89.94 489 LEU A CA 1
ATOM 3984 C C . LEU A 1 489 ? 10.908 2.039 -28.527 1.00 89.94 489 LEU A C 1
ATOM 3986 O O . LEU A 1 489 ? 11.617 2.642 -27.727 1.00 89.94 489 LEU A O 1
ATOM 3990 N N . VAL A 1 490 ? 10.969 2.272 -29.836 1.00 86.69 490 VAL A N 1
ATOM 3991 C CA . VAL A 1 490 ? 11.902 3.241 -30.424 1.00 86.69 490 VAL A CA 1
ATOM 3992 C C . VAL A 1 490 ? 11.472 4.680 -30.126 1.00 86.69 490 VAL A C 1
ATOM 3994 O O . VAL A 1 490 ? 12.322 5.521 -29.872 1.00 86.69 490 VAL A O 1
ATOM 3997 N N . GLU A 1 491 ? 10.177 4.992 -30.127 1.00 87.38 491 GLU A N 1
ATOM 3998 C CA . GLU A 1 491 ? 9.699 6.362 -29.887 1.00 87.38 491 GLU A CA 1
ATOM 3999 C C . GLU A 1 491 ? 9.770 6.775 -28.418 1.00 87.38 491 GLU A C 1
ATOM 4001 O O . GLU A 1 491 ? 10.095 7.920 -28.118 1.00 87.38 491 GLU A O 1
ATOM 4006 N N . GLN A 1 492 ? 9.457 5.864 -27.494 1.00 87.88 492 GLN A N 1
ATOM 4007 C CA . GLN A 1 492 ? 9.289 6.208 -26.079 1.00 87.88 492 GLN A CA 1
ATOM 4008 C C . GLN A 1 492 ? 10.397 5.678 -25.170 1.00 87.88 492 GLN A C 1
ATOM 4010 O O . GLN A 1 492 ? 10.465 6.104 -24.014 1.00 87.88 492 GLN A O 1
ATOM 4015 N N . ARG A 1 493 ? 11.200 4.713 -25.640 1.00 88.19 493 ARG A N 1
ATOM 4016 C CA . ARG A 1 493 ? 12.174 3.958 -24.829 1.00 88.19 493 ARG A CA 1
ATOM 4017 C C . ARG A 1 493 ? 13.556 3.843 -25.485 1.00 88.19 493 ARG A C 1
ATOM 4019 O O . ARG A 1 493 ? 14.327 2.962 -25.126 1.00 88.19 493 ARG A O 1
ATOM 4026 N N . TRP A 1 494 ? 13.898 4.725 -26.426 1.00 83.81 494 TRP A N 1
ATOM 4027 C CA . TRP A 1 494 ? 15.199 4.699 -27.115 1.00 83.81 494 TRP A CA 1
ATOM 4028 C C . TRP A 1 494 ? 16.403 4.783 -26.166 1.00 83.81 494 TRP A C 1
ATOM 4030 O O . TRP A 1 494 ? 17.405 4.091 -26.361 1.00 83.81 494 TRP A O 1
ATOM 4040 N N . GLU A 1 495 ? 16.274 5.606 -25.126 1.00 85.25 495 GLU A N 1
ATOM 4041 C CA . GLU A 1 495 ? 17.318 5.838 -24.121 1.00 85.25 495 GLU A CA 1
ATOM 4042 C C . GLU A 1 495 ? 17.529 4.640 -23.185 1.00 85.25 495 GLU A C 1
ATOM 4044 O O . GLU A 1 495 ? 18.592 4.513 -22.587 1.00 85.25 495 GLU A O 1
ATOM 4049 N N . ASP A 1 496 ? 16.564 3.715 -23.102 1.00 84.12 496 ASP A N 1
ATOM 4050 C CA . ASP A 1 496 ? 16.680 2.507 -22.273 1.00 84.12 496 ASP A CA 1
ATOM 4051 C C . ASP A 1 496 ? 17.641 1.462 -22.902 1.00 84.12 496 ASP A C 1
ATOM 4053 O O . ASP A 1 496 ? 17.938 0.435 -22.289 1.00 84.12 496 ASP A O 1
ATOM 4057 N N . ILE A 1 497 ? 18.140 1.697 -24.127 1.00 83.19 497 ILE A N 1
ATOM 4058 C CA . ILE A 1 497 ? 19.112 0.831 -24.810 1.00 83.19 497 ILE A CA 1
ATOM 4059 C C . ILE A 1 497 ? 20.548 1.268 -24.454 1.00 83.19 497 ILE A C 1
ATOM 4061 O O . ILE A 1 497 ? 20.965 2.358 -24.869 1.00 83.19 497 ILE A O 1
ATOM 4065 N N . PRO A 1 498 ? 21.348 0.400 -23.801 1.00 84.06 498 PRO A N 1
ATOM 4066 C CA . PRO A 1 498 ? 22.753 0.657 -23.498 1.00 84.06 498 PRO A CA 1
ATOM 4067 C C . PRO A 1 498 ? 23.569 1.102 -24.721 1.00 84.06 498 PRO A C 1
ATOM 4069 O O . PRO A 1 498 ? 23.429 0.556 -25.818 1.00 84.06 498 PRO A O 1
ATOM 4072 N N . ALA A 1 499 ? 24.458 2.083 -24.532 1.00 78.00 499 ALA A N 1
ATOM 4073 C CA . ALA A 1 499 ? 25.240 2.686 -25.618 1.00 78.00 499 ALA A CA 1
ATOM 4074 C C . ALA A 1 499 ? 26.179 1.696 -26.335 1.00 78.00 499 ALA A C 1
ATOM 4076 O O . ALA A 1 499 ? 26.489 1.880 -27.509 1.00 78.00 499 ALA A O 1
ATOM 4077 N N . ASN A 1 500 ? 26.592 0.624 -25.656 1.00 80.62 500 ASN A N 1
ATOM 4078 C CA . ASN A 1 500 ? 27.428 -0.445 -26.208 1.00 80.62 500 ASN A CA 1
ATOM 4079 C C . ASN A 1 500 ? 26.684 -1.370 -27.196 1.00 80.62 500 ASN A C 1
ATOM 4081 O O . ASN A 1 500 ? 27.326 -2.135 -27.910 1.00 80.62 500 ASN A O 1
ATOM 4085 N N . LEU A 1 501 ? 25.351 -1.292 -27.289 1.00 83.19 501 LEU A N 1
ATOM 4086 C CA . LEU A 1 501 ? 24.530 -2.128 -28.173 1.00 83.19 501 LEU A CA 1
ATOM 4087 C C . LEU A 1 501 ? 24.112 -1.390 -29.458 1.00 83.19 501 LEU A C 1
ATOM 4089 O O . LEU A 1 501 ? 22.940 -1.388 -29.837 1.00 83.19 501 LEU A O 1
ATOM 4093 N N . LEU A 1 502 ? 25.077 -0.789 -30.162 1.00 78.06 502 LEU A N 1
ATOM 4094 C CA . LEU A 1 502 ? 24.838 -0.052 -31.417 1.00 78.06 502 LEU A CA 1
ATOM 4095 C C . LEU A 1 502 ? 24.163 -0.915 -32.494 1.00 78.06 502 LEU A C 1
ATOM 4097 O O . LEU A 1 502 ? 23.200 -0.484 -33.118 1.00 78.06 502 LEU A O 1
ATOM 4101 N N . HIS A 1 503 ? 24.575 -2.177 -32.626 1.00 81.62 503 HIS A N 1
ATOM 4102 C CA . HIS A 1 503 ? 23.990 -3.106 -33.596 1.00 81.62 503 HIS A CA 1
ATOM 4103 C C . HIS A 1 503 ? 22.485 -3.343 -33.373 1.00 81.62 503 HIS A C 1
ATOM 4105 O O . HIS A 1 503 ? 21.724 -3.496 -34.325 1.00 81.62 503 HIS A O 1
ATOM 4111 N N . LEU A 1 504 ? 22.026 -3.341 -32.116 1.00 83.75 504 LEU A N 1
ATOM 4112 C CA . LEU A 1 504 ? 20.602 -3.473 -31.799 1.00 83.75 504 LEU A CA 1
ATOM 4113 C C . LEU A 1 504 ? 19.822 -2.227 -32.246 1.00 83.75 504 LEU A C 1
ATOM 4115 O O . LEU A 1 504 ? 18.731 -2.352 -32.801 1.00 83.75 504 LEU A O 1
ATOM 4119 N N . LYS A 1 505 ? 20.400 -1.035 -32.049 1.00 82.50 505 LYS A N 1
ATOM 4120 C CA . LYS A 1 505 ? 19.838 0.234 -32.534 1.00 82.50 505 LYS A CA 1
ATOM 4121 C C . LYS A 1 505 ? 19.736 0.242 -34.061 1.00 82.50 505 LYS A C 1
ATOM 4123 O O . LYS A 1 505 ? 18.678 0.583 -34.587 1.00 82.50 505 LYS A O 1
ATOM 4128 N N . ASP A 1 506 ? 20.770 -0.221 -34.758 1.00 82.06 506 ASP A N 1
ATOM 4129 C CA . ASP A 1 506 ? 20.784 -0.309 -36.223 1.00 82.06 506 ASP A CA 1
ATOM 4130 C C . ASP A 1 506 ? 19.718 -1.275 -36.758 1.00 82.06 506 ASP A C 1
ATOM 4132 O O . ASP A 1 506 ? 19.032 -0.966 -37.734 1.00 82.06 506 ASP A O 1
ATOM 4136 N N . GLN A 1 507 ? 19.513 -2.422 -36.101 1.00 83.00 507 GLN A N 1
ATOM 4137 C CA . GLN A 1 507 ? 18.463 -3.380 -36.463 1.00 83.00 507 GLN A CA 1
ATOM 4138 C C . GLN A 1 507 ? 17.051 -2.816 -36.261 1.00 83.00 507 GLN A C 1
ATOM 4140 O O . GLN A 1 507 ? 16.197 -2.965 -37.139 1.00 83.00 507 GLN A O 1
ATOM 4145 N N . LEU A 1 508 ? 16.806 -2.141 -35.132 1.00 82.38 508 LEU A N 1
ATOM 4146 C CA . LEU A 1 508 ? 15.529 -1.477 -34.848 1.00 82.38 508 LEU A CA 1
ATOM 4147 C C . LEU A 1 508 ? 15.243 -0.373 -35.868 1.00 82.38 508 LEU A C 1
ATOM 4149 O O . LEU A 1 508 ? 14.142 -0.302 -36.414 1.00 82.38 508 LEU A O 1
ATOM 4153 N N . MET A 1 509 ? 16.249 0.449 -36.173 1.00 78.69 509 MET A N 1
ATOM 4154 C CA . MET A 1 509 ? 16.124 1.506 -37.169 1.00 78.69 509 MET A CA 1
ATOM 4155 C C . MET A 1 509 ? 15.949 0.937 -38.569 1.00 78.69 509 MET A C 1
ATOM 4157 O O . MET A 1 509 ? 15.120 1.453 -39.295 1.00 78.69 509 MET A O 1
ATOM 4161 N N . SER A 1 510 ? 16.621 -0.150 -38.946 1.00 77.25 510 SER A N 1
ATOM 4162 C CA . SER A 1 510 ? 16.443 -0.784 -40.262 1.00 77.25 510 SER A CA 1
ATOM 4163 C C . SER A 1 510 ? 15.030 -1.345 -40.450 1.00 77.25 510 SER A C 1
ATOM 4165 O O . SER A 1 510 ? 14.440 -1.190 -41.516 1.00 77.25 510 SER A O 1
ATOM 4167 N N . LYS A 1 511 ? 14.451 -1.944 -39.400 1.00 72.94 511 LYS A N 1
ATOM 4168 C CA . LYS A 1 511 ? 13.054 -2.409 -39.400 1.00 72.94 511 LYS A CA 1
ATOM 4169 C C . LYS A 1 511 ? 12.040 -1.254 -39.418 1.00 72.94 511 LYS A C 1
ATOM 4171 O O . LYS A 1 511 ? 10.959 -1.424 -39.974 1.00 72.94 511 LYS A O 1
ATOM 4176 N N . ARG A 1 512 ? 12.391 -0.083 -38.866 1.00 65.81 512 ARG A N 1
ATOM 4177 C CA . ARG A 1 512 ? 11.566 1.144 -38.877 1.00 65.81 512 ARG A CA 1
ATOM 4178 C C . ARG A 1 512 ? 11.738 1.991 -40.153 1.00 65.81 512 ARG A C 1
ATOM 4180 O O . ARG A 1 512 ? 10.790 2.612 -40.619 1.00 65.81 512 ARG A O 1
ATOM 4187 N N . ALA A 1 513 ? 12.934 2.022 -40.740 1.00 53.50 513 ALA A N 1
ATOM 4188 C CA . ALA A 1 513 ? 13.357 2.957 -41.789 1.00 53.50 513 ALA A CA 1
ATOM 4189 C C . ALA A 1 513 ? 12.897 2.589 -43.207 1.00 53.50 513 ALA A C 1
ATOM 4191 O O . ALA A 1 513 ? 13.155 3.344 -44.143 1.00 53.50 513 ALA A O 1
ATOM 4192 N N . VAL A 1 514 ? 12.138 1.505 -43.390 1.00 49.34 514 VAL A N 1
ATOM 4193 C CA . VAL A 1 514 ? 11.437 1.264 -44.666 1.00 49.34 514 VAL A CA 1
ATOM 4194 C C . VAL A 1 514 ? 10.295 2.279 -44.888 1.00 49.34 514 VAL A C 1
ATOM 4196 O O . VAL A 1 514 ? 9.803 2.416 -46.001 1.00 49.34 514 VAL A O 1
ATOM 4199 N N . ILE A 1 515 ? 9.956 3.098 -43.883 1.00 42.47 515 ILE A N 1
ATOM 4200 C CA . ILE A 1 515 ? 8.884 4.111 -43.945 1.00 42.47 515 ILE A CA 1
ATOM 4201 C C . ILE A 1 515 ? 9.375 5.514 -44.367 1.00 42.47 515 ILE A C 1
ATOM 4203 O O . ILE A 1 515 ? 8.558 6.393 -44.613 1.00 42.47 515 ILE A O 1
ATOM 4207 N N . HIS A 1 516 ? 10.682 5.745 -44.558 1.00 34.78 516 HIS A N 1
ATOM 4208 C CA . HIS A 1 516 ? 11.192 7.048 -45.043 1.00 34.78 516 HIS A CA 1
ATOM 4209 C C . HIS A 1 516 ? 11.730 7.051 -46.481 1.00 34.78 516 HIS A C 1
ATOM 4211 O O . HIS A 1 516 ? 12.203 8.082 -46.955 1.00 34.78 516 HIS A O 1
ATOM 4217 N N . ASN A 1 517 ? 11.610 5.950 -47.228 1.00 33.41 517 ASN A N 1
ATOM 4218 C CA . ASN A 1 517 ? 12.051 5.905 -48.631 1.00 33.41 517 ASN A CA 1
ATOM 4219 C C . ASN A 1 517 ? 11.040 6.480 -49.643 1.00 33.41 517 ASN A C 1
ATOM 4221 O O . ASN A 1 517 ? 11.135 6.180 -50.831 1.00 33.41 517 ASN A O 1
ATOM 4225 N N . LEU A 1 518 ? 10.124 7.347 -49.199 1.00 37.91 518 LEU A N 1
ATOM 4226 C CA . LEU A 1 518 ? 9.381 8.236 -50.098 1.00 37.91 518 LEU A CA 1
ATOM 4227 C C . LEU A 1 518 ? 9.392 9.717 -49.707 1.00 37.91 518 LEU A C 1
ATOM 4229 O O . LEU A 1 518 ? 8.880 10.502 -50.492 1.00 37.91 518 LEU A O 1
ATOM 4233 N N . ASP A 1 519 ? 10.034 10.140 -48.610 1.00 35.69 519 ASP A N 1
ATOM 4234 C CA . ASP A 1 519 ? 10.297 11.572 -48.455 1.00 35.69 519 ASP A CA 1
ATOM 4235 C C . ASP A 1 519 ? 11.488 11.911 -47.541 1.00 35.69 519 ASP A C 1
ATOM 4237 O O . ASP A 1 519 ? 11.540 11.563 -46.359 1.00 35.69 519 ASP A O 1
ATOM 4241 N N . SER A 1 520 ? 12.424 12.626 -48.176 1.00 30.89 520 SER A N 1
ATOM 4242 C CA . SER A 1 520 ? 13.425 13.557 -47.635 1.00 30.89 520 SER A CA 1
ATOM 4243 C C . SER A 1 520 ? 14.447 13.058 -46.586 1.00 30.89 520 SER A C 1
ATOM 4245 O O . SER A 1 520 ? 14.265 13.136 -45.375 1.00 30.89 520 SER A O 1
ATOM 4247 N N . ARG A 1 521 ? 15.644 12.689 -47.078 1.00 27.86 521 ARG A N 1
ATOM 4248 C CA . ARG A 1 521 ? 16.908 12.692 -46.306 1.00 27.86 521 ARG A CA 1
ATOM 4249 C C . ARG A 1 521 ? 17.305 14.132 -45.928 1.00 27.86 521 ARG A C 1
ATOM 4251 O O . ARG A 1 521 ? 17.273 14.980 -46.820 1.00 27.86 521 ARG A O 1
ATOM 4258 N N . PRO A 1 522 ? 17.837 14.413 -44.724 1.00 30.55 522 PRO A N 1
ATOM 4259 C CA . PRO A 1 522 ? 18.712 15.563 -44.521 1.00 30.55 522 PRO A CA 1
ATOM 4260 C C . PRO A 1 522 ? 20.185 15.148 -44.731 1.00 30.55 522 PRO A C 1
ATOM 4262 O O . PRO A 1 522 ? 20.574 14.046 -44.331 1.00 30.55 522 PRO A O 1
ATOM 4265 N N . PRO A 1 523 ? 21.036 15.983 -45.355 1.00 32.09 523 PRO A N 1
ATOM 4266 C CA . PRO A 1 523 ? 22.455 15.691 -45.487 1.00 32.09 523 PRO A CA 1
ATOM 4267 C C . PRO A 1 523 ? 23.237 16.178 -44.259 1.00 32.09 523 PRO A C 1
ATOM 4269 O O . PRO A 1 523 ? 23.031 17.283 -43.760 1.00 32.09 523 PRO A O 1
ATOM 4272 N N . CYS A 1 524 ? 24.201 15.372 -43.821 1.00 28.66 524 CYS A N 1
ATOM 4273 C CA . CYS A 1 524 ? 25.308 15.822 -42.982 1.00 28.66 524 CYS A CA 1
ATOM 4274 C C . CYS A 1 524 ? 26.417 16.416 -43.863 1.00 28.66 524 CYS A C 1
ATOM 4276 O O . CYS A 1 524 ? 26.930 15.699 -44.718 1.00 28.66 524 CYS A O 1
ATOM 4278 N N . SER A 1 525 ? 26.881 17.640 -43.581 1.00 30.20 525 SER A N 1
ATOM 4279 C CA . SER A 1 525 ? 28.299 18.013 -43.755 1.00 30.20 525 SER A CA 1
ATOM 4280 C C . SER A 1 525 ? 28.661 19.363 -43.124 1.00 30.20 525 SER A C 1
ATOM 4282 O O . SER A 1 525 ? 27.915 20.334 -43.190 1.00 30.20 525 SER A O 1
ATOM 4284 N N . ARG A 1 526 ? 29.863 19.374 -42.540 1.00 27.27 526 ARG A N 1
ATOM 4285 C CA . ARG A 1 526 ? 30.631 20.469 -41.930 1.00 27.27 526 ARG A CA 1
ATOM 4286 C C . ARG A 1 526 ? 30.946 21.659 -42.856 1.00 27.27 526 ARG A C 1
ATOM 4288 O O . ARG A 1 526 ? 31.124 21.479 -44.051 1.00 27.27 526 ARG A O 1
ATOM 4295 N N . CYS A 1 527 ? 31.206 22.790 -42.184 1.00 27.53 527 CYS A N 1
ATOM 4296 C CA . CYS A 1 527 ? 32.138 23.895 -42.483 1.00 27.53 527 CYS A CA 1
ATOM 4297 C C . CYS A 1 527 ? 32.040 24.619 -43.836 1.00 27.53 527 CYS A C 1
ATOM 4299 O O . CYS A 1 527 ? 32.498 24.096 -44.844 1.00 27.53 527 CYS A O 1
ATOM 4301 N N . SER A 1 528 ? 31.630 25.896 -43.796 1.00 24.67 528 SER A N 1
ATOM 4302 C CA . SER A 1 528 ? 32.204 27.038 -44.543 1.00 24.67 528 SER A CA 1
ATOM 4303 C C . SER A 1 528 ? 31.564 28.350 -44.048 1.00 24.67 528 SER A C 1
ATOM 4305 O O . SER A 1 528 ? 30.344 28.440 -43.963 1.00 24.67 528 SER A O 1
ATOM 4307 N N . SER A 1 529 ? 32.374 29.359 -43.727 1.00 25.50 529 SER A N 1
ATOM 4308 C CA . SER A 1 529 ? 31.974 30.775 -43.539 1.00 25.50 529 SER A CA 1
ATOM 4309 C C . SER A 1 529 ? 32.319 31.568 -44.822 1.00 25.50 529 SER A C 1
ATOM 4311 O O . SER A 1 529 ? 33.096 31.032 -45.614 1.00 25.50 529 SER A O 1
ATOM 4313 N N . PRO A 1 530 ? 32.041 32.889 -44.962 1.00 38.34 530 PRO A N 1
ATOM 4314 C CA . PRO A 1 530 ? 30.859 33.751 -44.720 1.00 38.34 530 PRO A CA 1
ATOM 4315 C C . PRO A 1 530 ? 30.415 34.413 -46.088 1.00 38.34 530 PRO A C 1
ATOM 4317 O O . PRO A 1 530 ? 30.769 33.802 -47.098 1.00 38.34 530 PRO A O 1
ATOM 4320 N N . PRO A 1 531 ? 29.674 35.560 -46.251 1.00 29.50 531 PRO A N 1
ATOM 4321 C CA . PRO A 1 531 ? 29.945 36.912 -45.706 1.00 29.50 531 PRO A CA 1
ATOM 4322 C C . PRO A 1 531 ? 28.709 37.791 -45.337 1.00 29.50 531 PRO A C 1
ATOM 4324 O O . PRO A 1 531 ? 27.550 37.418 -45.484 1.00 29.50 531 PRO A O 1
ATOM 4327 N N . SER A 1 532 ? 29.032 38.980 -44.821 1.00 24.91 532 SER A N 1
ATOM 4328 C CA . SER A 1 532 ? 28.232 40.086 -44.269 1.00 24.91 532 SER A CA 1
ATOM 4329 C C . SER A 1 532 ? 27.266 40.825 -45.217 1.00 24.91 532 SER A C 1
ATOM 4331 O O . SER A 1 532 ? 27.602 41.013 -46.380 1.00 24.91 532 SER A O 1
ATOM 4333 N N . SER A 1 533 ? 26.185 41.408 -44.660 1.00 25.59 533 SER A N 1
ATOM 4334 C CA . SER A 1 533 ? 25.616 42.743 -45.007 1.00 25.59 533 SER A CA 1
ATOM 4335 C C . SER A 1 533 ? 24.379 43.057 -44.129 1.00 25.59 533 SER A C 1
ATOM 4337 O O . SER A 1 533 ? 23.388 42.340 -44.197 1.00 25.59 533 SER A O 1
ATOM 4339 N N . THR A 1 534 ? 24.496 43.933 -43.122 1.00 24.64 534 THR A N 1
ATOM 4340 C CA . THR A 1 534 ? 23.988 45.333 -43.041 1.00 24.64 534 THR A CA 1
ATOM 4341 C C . THR A 1 534 ? 22.463 45.562 -42.919 1.00 24.64 534 THR A C 1
ATOM 4343 O O . THR A 1 534 ? 21.730 45.430 -43.886 1.00 24.64 534 THR A O 1
ATOM 4346 N N . 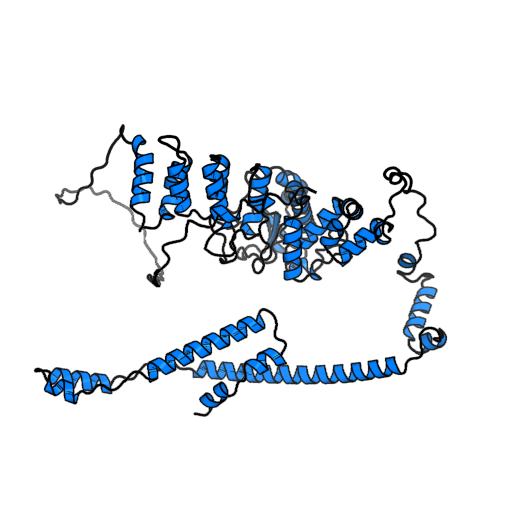VAL A 1 535 ? 22.091 46.089 -41.736 1.00 24.88 535 VAL A N 1
ATOM 4347 C CA . VAL A 1 535 ? 21.215 47.258 -41.454 1.00 24.88 535 VAL A CA 1
ATOM 4348 C C . VAL A 1 535 ? 19.700 47.152 -41.698 1.00 24.88 535 VAL A C 1
ATOM 4350 O O . VAL A 1 535 ? 19.243 47.186 -42.831 1.00 24.88 535 VAL A O 1
ATOM 4353 N N . ALA A 1 536 ? 18.929 47.259 -40.605 1.00 26.22 536 ALA A N 1
ATOM 4354 C CA . ALA A 1 536 ? 17.878 48.277 -40.445 1.00 26.22 536 ALA A CA 1
ATOM 4355 C C . ALA A 1 536 ? 17.492 48.427 -38.961 1.00 26.22 536 ALA A C 1
ATOM 4357 O O . ALA A 1 536 ? 17.182 47.453 -38.280 1.00 26.22 536 ALA A O 1
ATOM 4358 N N . ALA A 1 537 ? 17.557 49.668 -38.480 1.00 24.34 537 ALA A N 1
ATOM 4359 C CA . ALA A 1 537 ? 17.194 50.115 -37.143 1.00 24.34 537 ALA A CA 1
ATOM 4360 C C . ALA A 1 537 ? 15.691 50.433 -37.039 1.00 24.34 537 ALA A C 1
ATOM 4362 O O . ALA A 1 537 ? 15.051 50.755 -38.040 1.00 24.34 537 ALA A O 1
ATOM 4363 N N . GLY A 1 538 ? 15.165 50.401 -35.813 1.00 25.92 538 GLY A N 1
ATOM 4364 C CA . GLY A 1 538 ? 13.820 50.854 -35.460 1.00 25.92 538 GLY A CA 1
ATOM 4365 C C . GLY A 1 538 ? 13.640 50.951 -33.943 1.00 25.92 538 GLY A C 1
ATOM 4366 O O . GLY A 1 538 ? 13.231 49.990 -33.303 1.00 25.92 538 GLY A O 1
ATOM 4367 N N . GLU A 1 539 ? 14.017 52.115 -33.410 1.00 26.03 539 GLU A N 1
ATOM 4368 C CA . GLU A 1 539 ? 13.681 52.744 -32.114 1.00 26.03 539 GLU A CA 1
ATOM 4369 C C . GLU A 1 539 ? 12.219 52.510 -31.656 1.00 26.03 539 GLU A C 1
ATOM 4371 O O . GLU A 1 539 ? 11.346 52.298 -32.487 1.00 26.03 539 GLU A O 1
ATOM 4376 N N . ALA A 1 540 ? 11.780 52.619 -30.398 1.00 26.12 540 ALA A N 1
ATOM 4377 C CA . ALA A 1 540 ? 12.351 52.953 -29.093 1.00 26.12 540 ALA A CA 1
ATOM 4378 C C . ALA A 1 540 ? 11.276 52.648 -28.021 1.00 26.12 540 ALA A C 1
ATOM 4380 O O . ALA A 1 540 ? 10.087 52.812 -28.293 1.00 26.12 540 ALA A O 1
ATOM 4381 N N . ARG A 1 541 ? 11.681 52.311 -26.788 1.00 27.28 541 ARG A N 1
ATOM 4382 C CA . ARG A 1 541 ? 11.453 53.126 -25.571 1.00 27.28 541 ARG A CA 1
ATOM 4383 C C . ARG A 1 541 ? 11.856 52.361 -24.305 1.00 27.28 541 ARG A C 1
ATOM 4385 O O . ARG A 1 541 ? 11.294 51.321 -23.981 1.00 27.28 541 ARG A O 1
ATOM 4392 N N . ASN A 1 542 ? 12.837 52.950 -23.624 1.00 26.84 542 ASN A N 1
ATOM 4393 C CA . ASN A 1 542 ? 13.170 52.770 -22.215 1.00 26.84 542 ASN A CA 1
ATOM 4394 C C . ASN A 1 542 ? 11.959 53.081 -21.326 1.00 26.84 542 ASN A C 1
ATOM 4396 O O . ASN A 1 542 ? 11.246 54.039 -21.611 1.00 26.84 542 ASN A O 1
ATOM 4400 N N . ASP A 1 543 ? 11.825 52.347 -20.220 1.00 29.80 543 ASP A N 1
ATOM 4401 C CA . ASP A 1 543 ? 11.969 52.953 -18.894 1.00 29.80 543 ASP A CA 1
ATOM 4402 C C . ASP A 1 543 ? 12.582 51.953 -17.892 1.00 29.80 543 ASP A C 1
ATOM 4404 O O . ASP A 1 543 ? 12.416 50.738 -17.985 1.00 29.80 543 ASP A O 1
ATOM 4408 N N . HIS A 1 544 ? 13.394 52.547 -17.024 1.00 28.03 544 HIS A N 1
ATOM 4409 C CA . HIS A 1 544 ? 14.463 52.084 -16.129 1.00 28.03 544 HIS A CA 1
ATOM 4410 C C . HIS A 1 544 ? 13.941 51.388 -14.838 1.00 28.03 544 HIS A C 1
ATOM 4412 O O . HIS A 1 544 ? 12.861 51.749 -14.383 1.00 28.03 544 HIS A O 1
ATOM 4418 N N . ILE A 1 545 ? 14.604 50.321 -14.329 1.00 28.25 545 ILE A N 1
ATOM 4419 C CA . ILE A 1 545 ? 15.549 50.261 -13.157 1.00 28.25 545 ILE A CA 1
ATOM 4420 C C . ILE A 1 545 ? 14.818 50.219 -11.776 1.00 28.25 545 ILE A C 1
ATOM 4422 O O . ILE A 1 545 ? 13.848 50.945 -11.618 1.00 28.25 545 ILE A O 1
ATOM 4426 N N . GLU A 1 546 ? 15.098 49.402 -10.737 1.00 28.50 546 GLU A N 1
ATOM 4427 C CA . GLU A 1 546 ? 16.245 48.615 -10.181 1.00 28.50 546 GLU A CA 1
ATOM 4428 C C . GLU A 1 546 ? 15.775 47.182 -9.789 1.00 28.50 546 GLU A C 1
ATOM 4430 O O . GLU A 1 546 ? 14.593 47.002 -9.501 1.00 28.50 546 GLU A O 1
ATOM 4435 N N . GLU A 1 547 ? 16.525 46.072 -9.878 1.00 27.22 547 GLU A N 1
ATOM 4436 C CA . GLU A 1 547 ? 17.837 45.647 -9.315 1.00 27.22 547 GLU A CA 1
ATOM 4437 C C . GLU A 1 547 ? 17.846 45.174 -7.839 1.00 27.22 547 GLU A C 1
ATOM 4439 O O . GLU A 1 547 ? 17.207 45.761 -6.970 1.00 27.22 547 GLU A O 1
ATOM 4444 N N . GLY A 1 548 ? 18.593 44.081 -7.597 1.00 27.56 548 GLY A N 1
ATOM 4445 C CA . GLY A 1 548 ? 18.826 43.393 -6.314 1.00 27.56 548 GLY A CA 1
ATOM 4446 C C . GLY A 1 548 ? 18.531 41.887 -6.416 1.00 27.56 548 GLY A C 1
ATOM 4447 O O . GLY A 1 548 ? 17.447 41.451 -6.039 1.00 27.56 548 GLY A O 1
ATOM 4448 N N . ASP A 1 549 ? 19.268 41.116 -7.217 1.00 27.83 549 ASP A N 1
ATOM 4449 C CA . ASP A 1 549 ? 20.579 40.483 -6.943 1.00 27.83 549 ASP A CA 1
ATOM 4450 C C . ASP A 1 549 ? 20.541 39.397 -5.851 1.00 27.83 549 ASP A C 1
ATOM 4452 O O . ASP A 1 549 ? 20.120 39.646 -4.726 1.00 27.83 549 ASP A O 1
ATOM 4456 N N . ASP A 1 550 ? 20.919 38.183 -6.260 1.00 30.69 550 ASP A N 1
ATOM 4457 C CA . ASP A 1 550 ? 21.753 37.230 -5.516 1.00 30.69 550 ASP A CA 1
ATOM 4458 C C . ASP A 1 550 ? 21.850 35.930 -6.331 1.00 30.69 550 ASP A C 1
ATOM 4460 O O . ASP A 1 550 ? 21.071 34.978 -6.216 1.00 30.69 550 ASP A O 1
ATOM 4464 N N . THR A 1 551 ? 22.847 35.915 -7.212 1.00 27.03 551 THR A N 1
ATOM 4465 C CA . THR A 1 551 ? 23.422 34.712 -7.814 1.00 27.03 551 THR A CA 1
ATOM 4466 C C . THR A 1 551 ? 24.151 33.876 -6.762 1.00 27.03 551 THR A C 1
ATOM 4468 O O . THR A 1 551 ? 25.083 34.386 -6.147 1.00 27.03 551 THR A O 1
ATOM 4471 N N . VAL A 1 552 ? 23.854 32.574 -6.650 1.00 33.84 552 VAL A N 1
ATOM 4472 C CA . VAL A 1 552 ? 24.853 31.579 -6.220 1.00 33.84 552 VAL A CA 1
ATOM 4473 C C . VAL A 1 552 ? 24.715 30.288 -7.034 1.00 33.84 552 VAL A C 1
ATOM 4475 O O . VAL A 1 552 ? 23.679 29.631 -7.053 1.00 33.84 552 VAL A O 1
ATOM 4478 N N . ASP A 1 553 ? 25.811 30.035 -7.742 1.00 29.89 553 ASP A N 1
ATOM 4479 C CA . ASP A 1 553 ? 26.413 28.795 -8.233 1.00 29.89 553 ASP A CA 1
ATOM 4480 C C . ASP A 1 553 ? 25.928 27.476 -7.596 1.00 29.89 553 ASP A C 1
ATOM 4482 O O . ASP A 1 553 ? 25.884 27.359 -6.379 1.00 29.89 553 ASP A O 1
ATOM 4486 N N . ASP A 1 554 ? 25.701 26.453 -8.427 1.00 29.98 554 ASP A N 1
ATOM 4487 C CA . ASP A 1 554 ? 25.947 25.049 -8.063 1.00 29.98 554 ASP A CA 1
ATOM 4488 C C . ASP A 1 554 ? 26.221 24.226 -9.336 1.00 29.98 554 ASP A C 1
ATOM 4490 O O . ASP A 1 554 ? 25.352 23.596 -9.945 1.00 29.98 554 ASP A O 1
ATOM 4494 N N . ARG A 1 555 ? 27.490 24.253 -9.757 1.00 29.88 555 ARG A N 1
ATOM 4495 C CA . ARG A 1 555 ? 28.113 23.210 -10.580 1.00 29.88 555 ARG A CA 1
ATOM 4496 C C . ARG A 1 555 ? 28.588 22.081 -9.666 1.00 29.88 555 ARG A C 1
ATOM 4498 O O . ARG A 1 555 ? 29.415 22.360 -8.818 1.00 29.88 555 ARG A O 1
ATOM 4505 N N . PHE A 1 556 ? 28.199 20.833 -9.921 1.00 27.56 556 PHE A N 1
ATOM 4506 C CA . PHE A 1 556 ? 29.008 19.611 -9.709 1.00 27.56 556 PHE A CA 1
ATOM 4507 C C . PHE A 1 556 ? 28.292 18.481 -10.479 1.00 27.56 556 PHE A C 1
ATOM 4509 O O . PHE A 1 556 ? 27.185 18.101 -10.120 1.00 27.56 556 PHE A O 1
ATOM 4516 N N . ALA A 1 557 ? 28.689 18.147 -11.709 1.00 31.30 557 ALA A N 1
ATOM 4517 C CA . ALA A 1 557 ? 29.860 17.362 -12.119 1.00 31.30 557 ALA A CA 1
ATOM 4518 C C . ALA A 1 557 ? 29.775 15.879 -11.712 1.00 31.30 557 ALA A C 1
ATOM 4520 O O . ALA A 1 557 ? 29.682 15.533 -10.536 1.00 31.30 557 ALA A O 1
ATOM 4521 N N . ASP A 1 558 ? 29.818 15.054 -12.757 1.00 30.12 558 ASP A N 1
ATOM 4522 C CA . ASP A 1 558 ? 29.807 13.598 -12.807 1.00 30.12 558 ASP A CA 1
ATOM 4523 C C . ASP A 1 558 ? 30.825 12.924 -11.882 1.00 30.12 558 ASP A C 1
ATOM 4525 O O . ASP A 1 558 ? 31.974 13.350 -11.798 1.00 30.12 558 ASP A O 1
ATOM 4529 N N . CYS A 1 559 ? 30.434 11.777 -11.321 1.00 27.38 559 CYS A N 1
ATOM 4530 C CA . CYS A 1 559 ? 31.352 10.679 -11.026 1.00 27.38 559 CYS A CA 1
ATOM 4531 C C . CYS A 1 559 ? 30.647 9.355 -11.337 1.00 27.38 559 CYS A C 1
ATOM 4533 O O . CYS A 1 559 ? 29.825 8.861 -10.566 1.00 27.38 559 CYS A O 1
ATOM 4535 N N . ALA A 1 560 ? 30.975 8.809 -12.506 1.00 30.98 560 ALA A N 1
ATOM 4536 C CA . ALA A 1 560 ? 30.793 7.409 -12.831 1.00 30.98 560 ALA A CA 1
ATOM 4537 C C . ALA A 1 560 ? 31.885 6.607 -12.112 1.00 30.98 560 ALA A C 1
ATOM 4539 O O . ALA A 1 560 ? 33.064 6.789 -12.411 1.00 30.98 560 ALA A O 1
ATOM 4540 N N . ASP A 1 561 ? 31.499 5.716 -11.200 1.00 28.47 561 ASP A N 1
ATOM 4541 C CA . ASP A 1 561 ? 32.402 4.687 -10.690 1.00 28.47 561 ASP A CA 1
ATOM 4542 C C . ASP A 1 561 ? 32.161 3.391 -11.461 1.00 28.47 561 ASP A C 1
ATOM 4544 O O . ASP A 1 561 ? 31.083 2.798 -11.452 1.00 28.47 561 ASP A O 1
ATOM 4548 N N . SER A 1 562 ? 33.215 3.011 -12.173 1.00 32.12 562 SER A N 1
ATOM 4549 C CA . SER A 1 562 ? 33.355 1.795 -12.960 1.00 32.12 562 SER A CA 1
ATOM 4550 C C . SER A 1 562 ? 33.805 0.678 -12.023 1.00 32.12 562 SER A C 1
ATOM 4552 O O . SER A 1 562 ? 34.825 0.846 -11.356 1.00 32.12 562 SER A O 1
ATOM 4554 N N . ILE A 1 563 ? 33.096 -0.453 -11.979 1.00 33.09 563 ILE A N 1
ATOM 4555 C CA . ILE A 1 563 ? 33.624 -1.702 -11.412 1.00 33.09 563 ILE A CA 1
ATOM 4556 C C . ILE A 1 563 ? 33.243 -2.866 -12.334 1.00 33.09 563 ILE A C 1
ATOM 4558 O O . ILE A 1 563 ? 32.089 -3.272 -12.387 1.00 33.09 563 ILE A O 1
ATOM 4562 N N . ASP A 1 564 ? 34.261 -3.321 -13.065 1.00 28.36 564 ASP A N 1
ATOM 4563 C CA . ASP A 1 564 ? 34.595 -4.678 -13.514 1.00 28.36 564 ASP A CA 1
ATOM 4564 C C . ASP A 1 564 ? 33.468 -5.703 -13.740 1.00 28.36 564 ASP A C 1
ATOM 4566 O O . ASP A 1 564 ? 33.117 -6.487 -12.858 1.00 28.36 564 ASP A O 1
ATOM 4570 N N . ASP A 1 565 ? 33.043 -5.802 -15.003 1.00 30.22 565 ASP A N 1
ATOM 4571 C CA . ASP A 1 565 ? 32.465 -7.011 -15.588 1.00 30.22 565 ASP A CA 1
ATOM 4572 C C . ASP A 1 565 ? 33.593 -7.930 -16.088 1.00 30.22 565 ASP A C 1
ATOM 4574 O O . ASP A 1 565 ? 34.209 -7.682 -17.130 1.00 30.22 565 ASP A O 1
ATOM 4578 N N . ALA A 1 566 ? 33.846 -9.029 -15.379 1.00 31.31 566 ALA A N 1
ATOM 4579 C CA . ALA A 1 566 ? 34.596 -10.155 -15.923 1.00 31.31 566 ALA A CA 1
ATOM 4580 C C . ALA A 1 566 ? 34.027 -11.490 -15.422 1.00 31.31 566 ALA A C 1
ATOM 4582 O O . ALA A 1 566 ? 34.005 -11.759 -14.225 1.00 31.31 566 ALA A O 1
ATOM 4583 N N . HIS A 1 567 ? 33.676 -12.330 -16.402 1.00 30.27 567 HIS A N 1
ATOM 4584 C CA . HIS A 1 567 ? 33.252 -13.733 -16.336 1.00 30.27 567 HIS A CA 1
ATOM 4585 C C . HIS A 1 567 ? 31.787 -14.020 -15.980 1.00 30.27 567 HIS A C 1
ATOM 4587 O O . HIS A 1 567 ? 31.424 -14.121 -14.821 1.00 30.27 567 HIS A O 1
ATOM 4593 N N . GLU A 1 568 ? 30.991 -14.331 -17.009 1.00 29.72 568 GLU A N 1
ATOM 4594 C CA . GLU A 1 568 ? 30.487 -15.699 -17.203 1.00 29.72 568 GLU A CA 1
ATOM 4595 C C . GLU A 1 568 ? 29.946 -15.864 -18.632 1.00 29.72 568 GLU A C 1
ATOM 4597 O O . GLU A 1 568 ? 28.930 -15.300 -19.029 1.00 29.72 568 GLU A O 1
ATOM 4602 N N . ALA A 1 569 ? 30.680 -16.637 -19.432 1.00 31.64 569 ALA A N 1
ATOM 4603 C CA . ALA A 1 569 ? 30.200 -17.209 -20.676 1.00 31.64 569 ALA A CA 1
ATOM 4604 C C . ALA A 1 569 ? 30.057 -18.715 -20.450 1.00 31.64 569 ALA A C 1
ATOM 4606 O O . ALA A 1 569 ? 31.036 -19.383 -20.123 1.00 31.64 569 ALA A O 1
ATOM 4607 N N . GLY A 1 570 ? 28.848 -19.228 -20.674 1.00 34.78 570 GLY A N 1
ATOM 4608 C CA . GLY A 1 570 ? 28.577 -20.652 -20.836 1.00 34.78 570 GLY A CA 1
ATOM 4609 C C . GLY A 1 570 ? 27.792 -21.278 -19.690 1.00 34.78 570 GLY A C 1
ATOM 4610 O O . GLY A 1 570 ? 28.382 -21.658 -18.688 1.00 34.78 570 GLY A O 1
ATOM 4611 N N . THR A 1 571 ? 26.478 -21.443 -19.885 1.00 31.81 571 THR A N 1
ATOM 4612 C CA . THR A 1 571 ? 25.697 -22.667 -19.566 1.00 31.81 571 THR A CA 1
ATOM 4613 C C . THR A 1 571 ? 24.199 -22.519 -19.921 1.00 31.81 571 THR A C 1
ATOM 4615 O O . THR A 1 571 ? 23.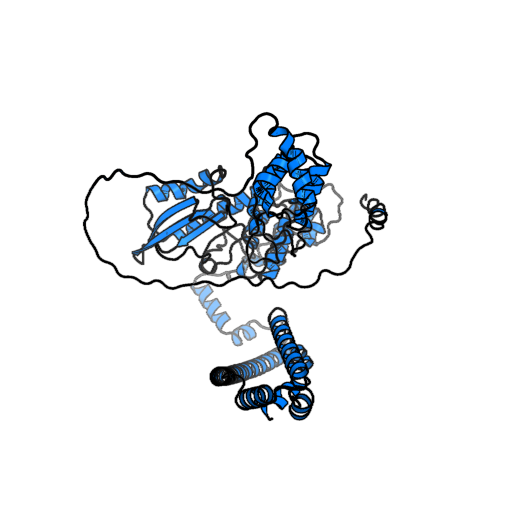330 -22.971 -19.192 1.00 31.81 571 THR A O 1
ATOM 4618 N N . ASP A 1 572 ? 23.857 -21.991 -21.103 1.00 30.67 572 ASP A N 1
ATOM 4619 C CA . ASP A 1 572 ? 22.459 -21.934 -21.601 1.00 30.67 572 ASP A CA 1
ATOM 4620 C C . ASP A 1 572 ? 21.982 -23.266 -22.237 1.00 30.67 572 ASP A C 1
ATOM 4622 O O . ASP A 1 572 ? 21.318 -23.284 -23.270 1.00 30.67 572 ASP A O 1
ATOM 4626 N N . GLY A 1 573 ? 22.356 -24.416 -21.667 1.00 35.12 573 GLY A N 1
ATOM 4627 C CA . GLY A 1 573 ? 22.130 -25.722 -22.310 1.00 35.12 573 GLY A CA 1
ATOM 4628 C C . GLY A 1 573 ? 21.503 -26.825 -21.462 1.00 35.12 573 GLY A C 1
ATOM 4629 O O . GLY A 1 573 ? 21.291 -27.911 -21.995 1.00 35.12 573 GLY A O 1
ATOM 4630 N N . VAL A 1 574 ? 21.244 -26.613 -20.165 1.00 33.19 574 VAL A N 1
ATOM 4631 C CA . VAL A 1 574 ? 20.888 -27.729 -19.256 1.00 33.19 574 VAL A CA 1
ATOM 4632 C C . VAL A 1 574 ? 19.621 -27.486 -18.418 1.00 33.19 574 VAL A C 1
ATOM 4634 O O . VAL A 1 574 ? 19.080 -28.438 -17.862 1.00 33.19 574 VAL A O 1
ATOM 4637 N N . GLU A 1 575 ? 19.060 -26.274 -18.385 1.00 32.75 575 GLU A N 1
ATOM 4638 C CA . GLU A 1 575 ? 17.814 -26.023 -17.632 1.00 32.75 575 GLU A CA 1
ATOM 4639 C C . GLU A 1 575 ? 16.538 -26.470 -18.374 1.00 32.75 575 GLU A C 1
ATOM 4641 O O . GLU A 1 575 ? 15.557 -26.835 -17.731 1.00 32.75 575 GLU A O 1
ATOM 4646 N N . ASP A 1 576 ? 16.573 -26.603 -19.706 1.00 34.22 576 ASP A N 1
ATOM 4647 C CA . ASP A 1 576 ? 15.420 -27.050 -20.514 1.00 34.22 576 ASP A CA 1
ATOM 4648 C C . ASP A 1 576 ? 15.061 -28.548 -20.338 1.00 34.22 576 ASP A C 1
ATOM 4650 O O . ASP A 1 576 ? 14.034 -29.005 -20.842 1.00 34.22 576 ASP A O 1
ATOM 4654 N N . ALA A 1 577 ? 15.869 -29.337 -19.614 1.00 30.56 577 ALA A N 1
ATOM 4655 C CA . ALA A 1 577 ? 15.647 -30.779 -19.432 1.00 30.56 577 ALA A CA 1
ATOM 4656 C C . ALA A 1 577 ? 15.078 -31.180 -18.056 1.00 30.56 577 ALA A C 1
ATOM 4658 O O . ALA A 1 577 ? 14.621 -32.314 -17.900 1.00 30.56 577 ALA A O 1
ATOM 4659 N N . LEU A 1 578 ? 15.078 -30.284 -17.061 1.00 32.97 578 LEU A N 1
ATOM 4660 C CA . LEU A 1 578 ? 14.607 -30.603 -15.702 1.00 32.97 578 LEU A CA 1
ATOM 4661 C C . LEU A 1 578 ? 13.164 -30.156 -15.417 1.00 32.97 578 LEU A C 1
ATOM 4663 O O . LEU A 1 578 ? 12.540 -30.700 -14.506 1.00 32.97 578 LEU A O 1
ATOM 4667 N N . ASP A 1 579 ? 12.590 -29.282 -16.246 1.00 36.84 579 ASP A N 1
ATOM 4668 C CA . ASP A 1 579 ? 11.200 -28.820 -16.099 1.00 36.84 579 ASP A CA 1
ATOM 4669 C C . ASP A 1 579 ? 10.159 -29.700 -16.816 1.00 36.84 579 ASP A C 1
ATOM 4671 O O . ASP A 1 579 ? 8.966 -29.582 -16.555 1.00 36.84 579 ASP A O 1
ATOM 4675 N N . LEU A 1 580 ? 10.574 -30.672 -17.637 1.00 32.69 580 LEU A N 1
ATOM 4676 C CA . LEU A 1 580 ? 9.650 -31.640 -18.256 1.00 32.69 580 LEU A CA 1
ATOM 4677 C C . LEU A 1 580 ? 9.251 -32.812 -17.335 1.00 32.69 580 LEU A C 1
ATOM 4679 O O . LEU A 1 580 ? 8.448 -33.656 -17.731 1.00 32.69 580 LEU A O 1
ATOM 4683 N N . LEU A 1 581 ? 9.778 -32.878 -16.106 1.00 31.69 581 LEU A N 1
ATOM 4684 C CA . LEU A 1 581 ? 9.471 -33.944 -15.137 1.00 31.69 581 LEU A CA 1
ATOM 4685 C C . LEU A 1 581 ? 8.701 -33.473 -13.890 1.00 31.69 581 LEU A C 1
ATOM 4687 O O . LEU A 1 581 ? 8.308 -34.310 -13.075 1.00 31.69 581 LEU A O 1
ATOM 4691 N N . SER A 1 582 ? 8.425 -32.173 -13.740 1.00 32.16 582 SER A N 1
ATOM 4692 C CA . SER A 1 582 ? 7.645 -31.635 -12.611 1.00 32.16 582 SER A CA 1
ATOM 4693 C C . SER A 1 582 ? 6.135 -31.512 -12.899 1.00 32.16 582 SER A C 1
ATOM 4695 O O . SER A 1 582 ? 5.338 -31.479 -11.959 1.00 32.16 582 SER A O 1
ATOM 4697 N N . ASP A 1 583 ? 5.715 -31.588 -14.167 1.00 31.14 583 ASP A N 1
ATOM 4698 C CA . ASP A 1 583 ? 4.322 -31.389 -14.609 1.00 31.14 583 ASP A CA 1
ATOM 4699 C C . ASP A 1 583 ? 3.394 -32.626 -14.508 1.00 31.14 583 ASP A C 1
ATOM 4701 O O . ASP A 1 583 ? 2.233 -32.570 -14.909 1.00 31.14 583 ASP A O 1
ATOM 4705 N N . VAL A 1 584 ? 3.835 -33.748 -13.919 1.00 33.75 584 VAL A N 1
ATOM 4706 C CA . VAL A 1 584 ? 3.010 -34.983 -13.809 1.00 33.75 584 VAL A CA 1
ATOM 4707 C C . VAL A 1 584 ? 2.451 -35.240 -12.396 1.00 33.75 584 VAL A C 1
ATOM 4709 O O . VAL A 1 584 ? 1.764 -36.231 -12.161 1.00 33.75 584 VAL A O 1
ATOM 4712 N N . ARG A 1 585 ? 2.651 -34.346 -11.417 1.00 32.66 585 ARG A N 1
ATOM 4713 C CA . ARG A 1 585 ? 2.101 -34.530 -10.053 1.00 32.66 585 ARG A CA 1
ATOM 4714 C C . ARG A 1 585 ? 1.223 -33.379 -9.572 1.00 32.66 585 ARG A C 1
ATOM 4716 O O . ARG A 1 585 ? 1.461 -32.825 -8.510 1.00 32.66 585 ARG A O 1
ATOM 4723 N N . THR A 1 586 ? 0.164 -33.066 -10.313 1.00 37.62 586 THR A N 1
ATOM 4724 C CA . THR A 1 586 ? -1.025 -32.382 -9.763 1.00 37.62 586 THR A CA 1
ATOM 4725 C C . THR A 1 586 ? -2.302 -32.835 -10.480 1.00 37.62 586 THR A C 1
ATOM 4727 O O . THR A 1 586 ? -3.007 -32.057 -11.106 1.00 37.62 586 THR A O 1
ATOM 4730 N N . PHE A 1 587 ? -2.621 -34.123 -10.366 1.00 31.44 587 PHE A N 1
ATOM 4731 C CA . PHE A 1 587 ? -3.987 -34.622 -10.534 1.00 31.44 587 PHE A CA 1
ATOM 4732 C C . PHE A 1 587 ? -4.229 -35.723 -9.503 1.00 31.44 587 PHE A C 1
ATOM 4734 O O . PHE A 1 587 ? -3.875 -36.877 -9.735 1.00 31.44 587 PHE A O 1
ATOM 4741 N N . SER A 1 588 ? -4.763 -35.332 -8.342 1.00 32.12 588 SER A N 1
ATOM 4742 C CA . SER A 1 588 ? -5.633 -36.093 -7.422 1.00 32.12 588 SER A CA 1
ATOM 4743 C C . SER A 1 588 ? -6.017 -35.190 -6.258 1.00 32.12 588 SER A C 1
ATOM 4745 O O . SER A 1 588 ? -5.082 -34.699 -5.585 1.00 32.12 588 SER A O 1
#

pLDDT: mean 76.65, std 21.61, range [24.34, 96.81]

Organism: Aspergillus oryzae (NCBI:txid5062)

InterPro domains:
  IPR008689 ATP synthase, F0 complex, subunit D, mitochondrial [PF05873] (4-145)
  IPR008689 ATP synthase, F0 complex, subunit D, mitochondrial [PTHR12700] (5-159)
  IPR036228 ATP synthase, F0 complex, subunit D superfamily, mitochondrial [G3DSA:6.10.280.70] (1-125)
  IPR036228 ATP synthase, F0 complex, subunit D superfamily, mitochondrial [SSF161065] (4-125)

Sequence (588 aa):
MAARSAALKIDWVKVTSSLGLRGQTAASLQAFKKRNDDARRKVQLLSEQPQTIDFAHYRKVLKNQAIVDEIENQFKTFKPATYDVSRQLKAIEAFEAQAVQSAEETKGKVEAELRSLEKTLENIETARPFDELTVDEVASAQPEIDEKTASMVSKGRWMPAGYKRSTARLSFFNGSIRQMNQLSPPGQNRCHLENLPVEIIQEIFFHCLEFNLPRASLYISRVLSDSTVYTWLIRLAFSSANEGSKSDFFTPDFLPPPLCFFALSEHQRRDLQHEILASRWCTLPLMRKCQREYVEHAIRRKCRNLELAPEDHYTLANINSRFSNLESCDKGWGGCRSKGDLILKARDRDTNIDYKVAVWFHFGAFQVRKPNKLVTDLDLFRLPCCLPELPARMPNKLLGPPWTDTKLEFLQLLSLDAYIDADDTFTRSRRILRQVIRDRDFATFQRLVNMHIRCQCYKYPVRWPVLPNHFQVALKYADEYDDPFIKLLVEQRWEDIPANLLHLKDQLMSKRAVIHNLDSRPPCSRCSSPPSSTVAAGEARNDHIEEGDDTVDDRFADCADSIDDAHEAGTDGVEDALDLLSDVRTFS

Secondary structure (DSSP, 8-state):
-HHHHHHTS--HHHHHHHTT--THHHHHHHHHHHHHHHHHHHHHHHHHS-----HHHHHHH-S-HHHHHHHHHHHHH--PPPPP-HHHHHHHHHHHHHHHHHHHHHHHHHHHHHHHHHHHHHHHHSSPPGGG--HHHHHHH-THHHHHHHHHHHTT--S-TTHHHHHTTSSS--SSTTTTTTS--TT----TTTTS-HHHHHHHHHHH--THHHHH-HHHHHHH--HHHHHHHHHHHHS---GGGTTTTS-TTTS-TT--GGGS-HHHHHHHHHHHHHSTT--HHHHHHHHHHHHHHHHHHHSTTEEE-HHHHHHHHTHHHHTT--TTS---GGGS--S-SEEEEEEETTT--EEEEEEETTTTEEEEE-TTS---STT-EESS---SSSPPBPPGGGSSSS--HHHHHHHHHHTTTSEEESSTT-HHHHHHHHHHHHTT-HHHHHHHHH-EEEETT-SS-EEPP--HHHHHHHHHT--STT-HHHHHHHHH-GGGS-TT-HHHHHHHHHHHGGGSTTS-PPPP-----------------------------------------------TTSGGGTGGGSTTS---